Protein 2ZJ8 (pdb70)

Structure (mmCIF, N/CA/C/O backbone):
data_2ZJ8
#
_entry.id   2ZJ8
#
_cell.length_a   122.346
_cell.length_b   81.155
_cell.length_c   85.192
_cell.angle_alpha   90.00
_cell.angle_beta   111.92
_cell.angle_gamma   90.00
#
_symmetry.space_group_name_H-M   'C 1 2 1'
#
loop_
_entity.id
_entity.type
_entity.pdbx_description
1 polymer 'Putative ski2-type helicase'
2 water water
#
loop_
_atom_site.group_PDB
_atom_site.id
_atom_site.type_symbol
_atom_site.label_atom_id
_atom_site.label_alt_id
_atom_site.label_comp_id
_atom_site.label_asym_id
_atom_site.label_entity_id
_atom_site.label_seq_id
_atom_site.pdbx_PDB_ins_code
_atom_site.Cartn_x
_atom_site.Cartn_y
_atom_site.Cartn_z
_atom_site.occupancy
_atom_site.B_iso_or_equiv
_atom_site.auth_seq_id
_atom_site.auth_comp_id
_atom_site.auth_asym_id
_atom_site.auth_atom_id
_atom_site.pdbx_PDB_model_num
ATOM 1 N N . MET A 1 1 ? 0.518 19.494 45.759 1.00 40.26 1 MET A N 1
ATOM 2 C CA . MET A 1 1 ? 0.892 18.957 47.093 1.00 40.43 1 MET A CA 1
ATOM 3 C C . MET A 1 1 ? 2.375 18.620 47.129 1.00 40.34 1 MET A C 1
ATOM 4 O O . MET A 1 1 ? 2.981 18.317 46.103 1.00 38.98 1 MET A O 1
ATOM 9 N N . ARG A 1 2 ? 2.955 18.690 48.323 1.00 40.88 2 ARG A N 1
ATOM 10 C CA . ARG A 1 2 ? 4.369 18.410 48.504 1.00 39.84 2 ARG A CA 1
ATOM 11 C C . ARG A 1 2 ? 4.567 16.956 48.895 1.00 40.18 2 ARG A C 1
ATOM 12 O O . ARG A 1 2 ? 3.625 16.274 49.306 1.00 39.08 2 ARG A O 1
ATOM 14 N N . VAL A 1 3 ? 5.799 16.488 48.757 1.00 39.75 3 VAL A N 1
ATOM 15 C CA . VAL A 1 3 ? 6.143 15.112 49.078 1.00 40.32 3 VAL A CA 1
ATOM 16 C C . VAL A 1 3 ? 5.768 14.770 50.518 1.00 42.09 3 VAL A C 1
ATOM 17 O O . VAL A 1 3 ? 5.320 13.659 50.816 1.00 41.47 3 VAL A O 1
ATOM 21 N N . ASP A 1 4 ? 5.926 15.730 51.419 1.00 43.63 4 ASP A N 1
ATOM 22 C CA . ASP A 1 4 ? 5.623 15.450 52.814 1.00 45.29 4 ASP A CA 1
ATOM 23 C C . ASP A 1 4 ? 4.129 15.342 53.157 1.00 44.29 4 ASP A C 1
ATOM 24 O O . ASP A 1 4 ? 3.778 15.038 54.294 1.00 45.04 4 ASP A O 1
ATOM 29 N N . GLU A 1 5 ? 3.254 15.569 52.178 1.00 43.15 5 GLU A N 1
ATOM 30 C CA . GLU A 1 5 ? 1.809 15.438 52.398 1.00 41.32 5 GLU A CA 1
ATOM 31 C C . GLU A 1 5 ? 1.434 14.024 51.959 1.00 40.21 5 GLU A C 1
ATOM 32 O O . GLU A 1 5 ? 0.315 13.557 52.174 1.00 41.23 5 GLU A O 1
ATOM 38 N N . LEU A 1 6 ? 2.399 13.352 51.348 1.00 37.62 6 LEU A N 1
ATOM 39 C CA . LEU A 1 6 ? 2.229 12.005 50.823 1.00 36.15 6 LEU A CA 1
ATOM 40 C C . LEU A 1 6 ? 2.218 10.962 51.929 1.00 35.07 6 LEU A C 1
ATOM 41 O O . LEU A 1 6 ? 3.100 10.940 52.777 1.00 35.59 6 LEU A O 1
ATOM 46 N N . ARG A 1 7 ? 1.221 10.086 51.924 1.00 35.13 7 ARG A N 1
ATOM 47 C CA . ARG A 1 7 ? 1.142 9.059 52.948 1.00 34.94 7 ARG A CA 1
ATOM 48 C C . ARG A 1 7 ? 1.824 7.782 52.481 1.00 35.69 7 ARG A C 1
ATOM 49 O O . ARG A 1 7 ? 1.163 6.774 52.215 1.00 36.46 7 ARG A O 1
ATOM 51 N N . VAL A 1 8 ? 3.151 7.825 52.381 1.00 34.95 8 VAL A N 1
ATOM 52 C CA . VAL A 1 8 ? 3.928 6.667 51.941 1.00 35.52 8 VAL A CA 1
ATOM 53 C C . VAL A 1 8 ? 5.132 6.431 52.857 1.00 35.81 8 VAL A C 1
ATOM 54 O O . VAL A 1 8 ? 5.471 7.284 53.675 1.00 35.71 8 VAL A O 1
ATOM 58 N N . ASP A 1 9 ? 5.772 5.273 52.716 1.00 35.54 9 ASP A N 1
ATOM 59 C CA . ASP A 1 9 ? 6.949 4.947 53.526 1.00 35.25 9 ASP A CA 1
ATOM 60 C C . ASP A 1 9 ? 8.001 6.049 53.368 1.00 34.45 9 ASP A C 1
ATOM 61 O O . ASP A 1 9 ? 8.361 6.429 52.256 1.00 33.63 9 ASP A O 1
ATOM 66 N N . GLU A 1 10 ? 8.491 6.536 54.500 1.00 33.50 10 GLU A N 1
ATOM 67 C CA . GLU A 1 10 ? 9.478 7.606 54.566 1.00 31.55 10 GLU A CA 1
ATOM 68 C C . GLU A 1 10 ? 10.708 7.426 53.679 1.00 29.78 10 GLU A C 1
ATOM 69 O O . GLU A 1 10 ? 11.357 8.404 53.328 1.00 29.46 10 GLU A O 1
ATOM 75 N N . ARG A 1 11 ? 11.041 6.186 53.335 1.00 28.34 11 ARG A N 1
ATOM 76 C CA . ARG A 1 11 ? 12.203 5.933 52.497 1.00 27.62 11 ARG A CA 1
ATOM 77 C C . ARG A 1 11 ? 11.942 6.352 51.055 1.00 27.65 11 ARG A C 1
ATOM 78 O O . ARG A 1 11 ? 12.874 6.498 50.257 1.00 27.64 11 ARG A O 1
ATOM 86 N N . ILE A 1 12 ? 10.668 6.533 50.721 1.00 27.60 12 ILE A N 1
ATOM 87 C CA . ILE A 1 12 ? 10.285 6.975 49.383 1.00 26.92 12 ILE A CA 1
ATOM 88 C C . ILE A 1 12 ? 10.462 8.485 49.371 1.00 27.09 12 ILE A C 1
ATOM 89 O O . ILE A 1 12 ? 11.045 9.043 48.444 1.00 27.94 12 ILE A O 1
ATOM 94 N N . LYS A 1 13 ? 9.955 9.141 50.412 1.00 26.48 13 LYS A N 1
ATOM 95 C CA . LYS A 1 13 ? 10.071 10.590 50.534 1.00 26.26 13 LYS A CA 1
ATOM 96 C C . LYS A 1 13 ? 11.530 11.028 50.398 1.00 25.89 13 LYS A C 1
ATOM 97 O O . LYS A 1 13 ? 11.839 11.979 49.671 1.00 26.25 13 LYS A O 1
ATOM 103 N N . SER A 1 14 ? 12.426 10.327 51.086 1.00 26.42 14 SER A N 1
ATOM 104 C CA . SER A 1 14 ? 13.848 10.664 51.045 1.00 27.35 14 SER A CA 1
ATOM 105 C C . SER A 1 14 ? 14.399 10.571 49.629 1.00 27.63 14 SER A C 1
ATOM 106 O O . SER A 1 14 ? 15.157 11.438 49.195 1.00 28.43 14 SER A O 1
ATOM 109 N N . THR A 1 15 ? 14.007 9.522 48.913 1.00 27.52 15 THR A N 1
ATOM 110 C CA . THR A 1 15 ? 14.464 9.313 47.541 1.00 26.38 15 THR A CA 1
ATOM 111 C C . THR A 1 15 ? 13.973 10.438 46.629 1.00 27.04 15 THR A C 1
ATOM 112 O O . THR A 1 15 ? 14.727 10.965 45.811 1.00 27.16 15 THR A O 1
ATOM 116 N N . LEU A 1 16 ? 12.705 10.804 46.775 1.00 28.15 16 LEU A N 1
ATOM 117 C CA . LEU A 1 16 ? 12.138 11.873 45.965 1.00 30.28 16 LEU A CA 1
ATOM 118 C C . LEU A 1 16 ? 12.887 13.177 46.214 1.00 31.52 16 LEU A C 1
ATOM 119 O O . LEU A 1 16 ? 13.350 13.819 45.275 1.00 32.32 16 LEU A O 1
ATOM 124 N N . LYS A 1 17 ? 13.015 13.565 47.479 1.00 31.16 17 LYS A N 1
ATOM 125 C CA . LYS A 1 17 ? 13.723 14.794 47.808 1.00 31.39 17 LYS A CA 1
ATOM 126 C C . LYS A 1 17 ? 15.139 14.741 47.244 1.00 30.41 17 LYS A C 1
ATOM 127 O O . LYS A 1 17 ? 15.615 15.709 46.656 1.00 29.45 17 LYS A O 1
ATOM 133 N N . GLU A 1 18 ? 15.808 13.601 47.411 1.00 29.31 18 GLU A N 1
ATOM 134 C CA . GLU A 1 18 ? 17.168 13.458 46.909 1.00 29.66 18 GLU A CA 1
ATOM 135 C C . GLU A 1 18 ? 17.223 13.661 45.395 1.00 29.97 18 GLU A C 1
ATOM 136 O O . GLU A 1 18 ? 18.265 14.027 44.854 1.00 30.66 18 GLU A O 1
ATOM 138 N N . ARG A 1 19 ? 16.105 13.421 44.713 1.00 30.96 19 ARG A N 1
ATOM 139 C CA . ARG A 1 19 ? 16.023 13.611 43.258 1.00 30.86 19 ARG A CA 1
ATOM 140 C C . ARG A 1 19 ? 15.707 15.076 42.938 1.00 31.85 19 ARG A C 1
ATOM 141 O O . ARG A 1 19 ? 15.693 15.476 41.778 1.00 31.09 19 ARG A O 1
ATOM 149 N N . GLY A 1 20 ? 15.412 15.870 43.962 1.00 32.79 20 GLY A N 1
ATOM 150 C CA . GLY A 1 20 ? 15.080 17.260 43.711 1.00 31.33 20 GLY A CA 1
ATOM 151 C C . GLY A 1 20 ? 13.586 17.450 43.515 1.00 31.26 20 GLY A C 1
ATOM 152 O O . GLY A 1 20 ? 13.144 18.486 43.015 1.00 30.22 20 GLY A O 1
ATOM 153 N N . ILE A 1 21 ? 12.807 16.438 43.891 1.00 30.52 21 ILE A N 1
ATOM 154 C CA . ILE A 1 21 ? 11.357 16.508 43.780 1.00 30.89 21 ILE A CA 1
ATOM 155 C C . ILE A 1 21 ? 10.813 16.985 45.118 1.00 30.37 21 ILE A C 1
ATOM 156 O O . ILE A 1 21 ? 10.962 16.310 46.134 1.00 31.12 21 ILE A O 1
ATOM 161 N N . GLU A 1 22 ? 10.182 18.153 45.119 1.00 31.24 22 GLU A N 1
ATOM 162 C CA . GLU A 1 22 ? 9.633 18.706 46.346 1.00 31.10 22 GLU A CA 1
ATOM 163 C C . GLU A 1 22 ? 8.108 18.742 46.330 1.00 30.52 22 GLU A C 1
ATOM 164 O O . GLU A 1 22 ? 7.465 18.557 47.363 1.00 30.99 22 GLU A O 1
ATOM 170 N N . SER A 1 23 ? 7.530 18.953 45.150 1.00 30.76 23 SER A N 1
ATOM 171 C CA . SER A 1 23 ? 6.076 19.046 45.002 1.00 30.88 23 SER A CA 1
ATOM 172 C C . SER A 1 23 ? 5.524 18.249 43.809 1.00 29.39 23 SER A C 1
ATOM 173 O O . SER A 1 23 ? 6.286 17.779 42.970 1.00 29.17 23 SER A O 1
ATOM 176 N N . PHE A 1 24 ? 4.201 18.105 43.740 1.00 28.68 24 PHE A N 1
ATOM 177 C CA . PHE A 1 24 ? 3.553 17.365 42.650 1.00 27.91 24 PHE A CA 1
ATOM 178 C C . PHE A 1 24 ? 2.602 18.238 41.837 1.00 29.25 24 PHE A C 1
ATOM 179 O O . PHE A 1 24 ? 1.951 19.134 42.377 1.00 30.58 24 PHE A O 1
ATOM 187 N N . TYR A 1 25 ? 2.521 17.970 40.537 1.00 27.42 25 TYR A N 1
ATOM 188 C CA . TYR A 1 25 ? 1.623 18.714 39.668 1.00 26.91 25 TYR A CA 1
ATOM 189 C C . TYR A 1 25 ? 0.190 18.354 40.079 1.00 25.93 25 TYR A C 1
ATOM 190 O O . TYR A 1 25 ? -0.038 17.343 40.742 1.00 25.65 25 TYR A O 1
ATOM 199 N N . PRO A 1 26 ? -0.793 19.188 39.706 1.00 24.78 26 PRO A N 1
ATOM 200 C CA . PRO A 1 26 ? -2.184 18.885 40.067 1.00 24.79 26 PRO A CA 1
ATOM 201 C C . PRO A 1 26 ? -2.629 17.482 39.629 1.00 24.51 26 PRO A C 1
ATOM 202 O O . PRO A 1 26 ? -3.248 16.753 40.396 1.00 25.12 26 PRO A O 1
ATOM 206 N N . PRO A 1 27 ? -2.310 17.085 38.389 1.00 24.26 27 PRO A N 1
ATOM 207 C CA . PRO A 1 27 ? -2.703 15.755 37.905 1.00 24.04 27 PRO A CA 1
ATOM 208 C C . PRO A 1 27 ? -2.113 14.642 38.767 1.00 22.72 27 PRO A C 1
ATOM 209 O O . PRO A 1 27 ? -2.786 13.669 39.091 1.00 21.66 27 PRO A O 1
ATOM 213 N N . GLN A 1 28 ? -0.844 14.793 39.127 1.00 22.95 28 GLN A N 1
ATOM 214 C CA . GLN A 1 28 ? -0.156 13.804 39.946 1.00 23.49 28 GLN A CA 1
ATOM 215 C C . GLN A 1 28 ? -0.806 13.724 41.321 1.00 24.16 28 GLN A C 1
ATOM 216 O O . GLN A 1 28 ? -1.053 12.638 41.842 1.00 24.46 28 GLN A O 1
ATOM 222 N N . ALA A 1 29 ? -1.081 14.884 41.903 1.00 24.87 29 ALA A N 1
ATOM 223 C CA . ALA A 1 29 ? -1.726 14.950 43.205 1.00 24.95 29 ALA A CA 1
ATOM 224 C C . ALA A 1 29 ? -3.048 14.192 43.155 1.00 24.69 29 ALA A C 1
ATOM 225 O O . ALA A 1 29 ? -3.326 13.372 44.024 1.00 25.23 29 ALA A O 1
ATOM 227 N N . GLU A 1 30 ? -3.869 14.464 42.142 1.00 25.42 30 GLU A N 1
ATOM 228 C CA . GLU A 1 30 ? -5.149 13.776 42.032 1.00 25.46 30 GLU A CA 1
ATOM 229 C C . GLU A 1 30 ? -4.947 12.260 41.975 1.00 25.40 30 GLU A C 1
ATOM 230 O O . GLU A 1 30 ? -5.641 11.507 42.658 1.00 26.06 30 GLU A O 1
ATOM 236 N N . ALA A 1 31 ? -3.989 11.812 41.172 1.00 24.13 31 ALA A N 1
ATOM 237 C CA . ALA A 1 31 ? -3.712 10.383 41.060 1.00 23.60 31 ALA A CA 1
ATOM 238 C C . ALA A 1 31 ? -3.241 9.768 42.377 1.00 23.64 31 ALA A C 1
ATOM 239 O O . ALA A 1 31 ? -3.743 8.727 42.807 1.00 22.96 31 ALA A O 1
ATOM 241 N N . LEU A 1 32 ? -2.268 10.406 43.015 1.00 22.90 32 LEU A N 1
ATOM 242 C CA . LEU A 1 32 ? -1.732 9.881 44.261 1.00 23.77 32 LEU A CA 1
ATOM 243 C C . LEU A 1 32 ? -2.800 9.763 45.350 1.00 24.36 32 LEU A C 1
ATOM 244 O O . LEU A 1 32 ? -2.699 8.911 46.231 1.00 23.36 32 LEU A O 1
ATOM 249 N N . LYS A 1 33 ? -3.826 10.609 45.273 1.00 26.43 33 LYS A N 1
ATOM 250 C CA . LYS A 1 33 ? -4.920 10.595 46.244 1.00 28.33 33 LYS A CA 1
ATOM 251 C C . LYS A 1 33 ? -6.182 9.883 45.743 1.00 29.65 33 LYS A C 1
ATOM 252 O O . LYS A 1 33 ? -7.258 10.028 46.331 1.00 30.90 33 LYS A O 1
ATOM 258 N N . SER A 1 34 ? -6.047 9.102 44.676 1.00 28.63 34 SER A N 1
ATOM 259 C CA . SER A 1 34 ? -7.187 8.397 44.090 1.00 27.90 34 SER A CA 1
ATOM 260 C C . SER A 1 34 ? -7.479 7.040 44.723 1.00 27.36 34 SER A C 1
ATOM 261 O O . SER A 1 34 ? -8.566 6.486 44.554 1.00 27.36 34 SER A O 1
ATOM 264 N N . GLY A 1 35 ? -6.501 6.494 45.431 1.00 25.41 35 GLY A N 1
ATOM 265 C CA . GLY A 1 35 ? -6.691 5.200 46.046 1.00 25.95 35 GLY A CA 1
ATOM 266 C C . GLY A 1 35 ? -5.596 4.219 45.671 1.00 25.86 35 GLY A C 1
ATOM 267 O O . GLY A 1 35 ? -5.522 3.137 46.238 1.00 25.97 35 GLY A O 1
ATOM 268 N N . ILE A 1 36 ? -4.737 4.589 44.723 1.00 25.75 36 ILE A N 1
ATOM 269 C CA . ILE A 1 36 ? -3.661 3.693 44.309 1.00 25.88 36 ILE A CA 1
ATOM 270 C C . ILE A 1 36 ? -2.682 3.401 45.438 1.00 26.94 36 ILE A C 1
ATOM 271 O O . ILE A 1 36 ? -2.059 2.340 45.464 1.00 26.36 36 ILE A O 1
ATOM 276 N N . LEU A 1 37 ? -2.541 4.332 46.375 1.00 27.25 37 LEU A N 1
ATOM 277 C CA . LEU A 1 37 ? -1.624 4.103 47.481 1.00 29.51 37 LEU A CA 1
ATOM 278 C C . LEU A 1 37 ? -2.237 3.083 48.436 1.00 30.98 37 LEU A C 1
ATOM 279 O O . LEU A 1 37 ? -1.565 2.578 49.335 1.00 32.12 37 LEU A O 1
ATOM 284 N N . GLU A 1 38 ? -3.516 2.777 48.218 1.00 32.34 38 GLU A N 1
ATOM 285 C CA . GLU A 1 38 ? -4.248 1.816 49.043 1.00 32.07 38 GLU A CA 1
ATOM 286 C C . GLU A 1 38 ? -4.396 0.449 48.373 1.00 31.37 38 GLU A C 1
ATOM 287 O O . GLU A 1 38 ? -4.930 -0.485 48.975 1.00 31.27 38 GLU A O 1
ATOM 293 N N . GLY A 1 39 ? -3.916 0.332 47.140 1.00 29.32 39 GLY A N 1
ATOM 294 C CA . GLY A 1 39 ? -4.023 -0.930 46.424 1.00 27.55 39 GLY A CA 1
ATOM 295 C C . GLY A 1 39 ? -5.134 -0.969 45.384 1.00 25.98 39 GLY A C 1
ATOM 296 O O . GLY A 1 39 ? -5.414 -2.022 44.816 1.00 27.30 39 GLY A O 1
ATOM 297 N N . LYS A 1 40 ? -5.778 0.165 45.129 1.00 22.73 40 LYS A N 1
ATOM 298 C CA . LYS A 1 40 ? -6.852 0.199 44.144 1.00 23.93 40 LYS A CA 1
ATOM 299 C C . LYS A 1 40 ? -6.282 0.340 42.733 1.00 22.81 40 LYS A C 1
ATOM 300 O O . LYS A 1 40 ? -5.243 0.954 42.540 1.00 22.73 40 LYS A O 1
ATOM 306 N N . ASN A 1 41 ? -6.961 -0.231 41.746 1.00 23.13 41 ASN A N 1
ATOM 307 C CA . ASN A 1 41 ? -6.486 -0.121 40.378 1.00 21.36 41 ASN A CA 1
ATOM 308 C C . ASN A 1 41 ? -6.774 1.290 39.893 1.00 22.10 41 ASN A C 1
ATOM 309 O O . ASN A 1 41 ? -7.644 1.970 40.428 1.00 23.55 41 ASN A O 1
ATOM 314 N N . ALA A 1 42 ? -6.042 1.738 38.883 1.00 20.10 42 ALA A N 1
ATOM 315 C CA . ALA A 1 42 ? -6.259 3.073 38.374 1.00 19.70 42 ALA A CA 1
ATOM 316 C C . ALA A 1 42 ? -5.794 3.240 36.941 1.00 19.47 42 ALA A C 1
ATOM 317 O O . ALA A 1 42 ? -4.838 2.609 36.508 1.00 19.95 42 ALA A O 1
ATOM 319 N N . LEU A 1 43 ? -6.499 4.098 36.216 1.00 19.30 43 LEU A N 1
ATOM 320 C CA . LEU A 1 43 ? -6.166 4.421 34.842 1.00 20.40 43 LEU A CA 1
ATOM 321 C C . LEU A 1 43 ? -5.833 5.902 34.895 1.00 19.94 43 LEU A C 1
ATOM 322 O O . LEU A 1 43 ? -6.708 6.720 35.170 1.00 18.93 43 LEU A O 1
ATOM 327 N N . ILE A 1 44 ? -4.562 6.233 34.671 1.00 20.50 44 ILE A N 1
ATOM 328 C CA . ILE A 1 44 ? -4.110 7.619 34.693 1.00 21.81 44 ILE A CA 1
ATOM 329 C C . ILE A 1 44 ? -3.957 8.148 33.275 1.00 20.62 44 ILE A C 1
ATOM 330 O O . ILE A 1 44 ? -3.019 7.780 32.566 1.00 20.13 44 ILE A O 1
ATOM 335 N N . SER A 1 45 ? -4.875 9.022 32.883 1.00 21.51 45 SER A N 1
ATOM 336 C CA . SER A 1 45 ? -4.874 9.620 31.554 1.00 21.94 45 SER A CA 1
ATOM 337 C C . SER A 1 45 ? -4.596 11.129 31.647 1.00 21.80 45 SER A C 1
ATOM 338 O O . SER A 1 45 ? -5.516 11.939 31.768 1.00 21.87 45 SER A O 1
ATOM 341 N N . ILE A 1 46 ? -3.317 11.486 31.599 1.00 20.69 46 ILE A N 1
ATOM 342 C CA . ILE A 1 46 ? -2.875 12.873 31.682 1.00 21.66 46 ILE A CA 1
ATOM 343 C C . ILE A 1 46 ? -1.715 13.088 30.709 1.00 22.63 46 ILE A C 1
ATOM 344 O O . ILE A 1 46 ? -1.135 12.128 30.203 1.00 23.85 46 ILE A O 1
ATOM 349 N N . PRO A 1 47 ? -1.355 14.354 30.443 1.00 23.26 47 PRO A N 1
ATOM 350 C CA . PRO A 1 47 ? -0.253 14.667 29.524 1.00 22.99 47 PRO A CA 1
ATOM 351 C C . PRO A 1 47 ? 1.064 14.023 29.951 1.00 23.44 47 PRO A C 1
ATOM 352 O O . PRO A 1 47 ? 1.341 13.878 31.141 1.00 22.85 47 PRO A O 1
ATOM 356 N N . THR A 1 48 ? 1.879 13.648 28.974 1.00 23.18 48 THR A N 1
ATOM 357 C CA . THR A 1 48 ? 3.169 13.042 29.269 1.00 25.37 48 THR A CA 1
ATOM 358 C C . THR A 1 48 ? 4.086 14.036 29.988 1.00 25.63 48 THR A C 1
ATOM 359 O O . THR A 1 48 ? 4.953 13.647 30.760 1.00 26.28 48 THR A O 1
ATOM 363 N N . ALA A 1 49 ? 3.883 15.320 29.740 1.00 25.35 49 ALA A N 1
ATOM 364 C CA . ALA A 1 49 ? 4.703 16.348 30.361 1.00 25.32 49 ALA A CA 1
ATOM 365 C C . ALA A 1 49 ? 4.419 16.451 31.855 1.00 25.68 49 ALA A C 1
ATOM 366 O O . ALA A 1 49 ? 5.196 17.059 32.601 1.00 25.56 49 ALA A O 1
ATOM 368 N N . SER A 1 50 ? 3.313 15.843 32.284 1.00 24.51 50 SER A N 1
ATOM 369 C CA . SER A 1 50 ? 2.888 15.893 33.676 1.00 24.12 50 SER A CA 1
ATOM 370 C C . SER A 1 50 ? 3.349 14.758 34.590 1.00 23.93 50 SER A C 1
ATOM 371 O O . SER A 1 50 ? 2.752 14.536 35.642 1.00 22.61 50 SER A O 1
ATOM 374 N N . GLY A 1 51 ? 4.397 14.048 34.177 1.00 23.30 51 GLY A N 1
ATOM 375 C CA . GLY A 1 51 ? 4.975 12.974 34.974 1.00 21.83 51 GLY A CA 1
ATOM 376 C C . GLY A 1 51 ? 4.154 11.775 35.416 1.00 21.75 51 GLY A C 1
ATOM 377 O O . GLY A 1 51 ? 3.861 11.623 36.601 1.00 21.18 51 GLY A O 1
ATOM 378 N N . LYS A 1 52 ? 3.796 10.913 34.469 1.00 20.88 52 LYS A N 1
ATOM 379 C CA . LYS A 1 52 ? 3.040 9.708 34.779 1.00 20.29 52 LYS A CA 1
ATOM 380 C C . LYS A 1 52 ? 3.916 8.649 35.437 1.00 18.50 52 LYS A C 1
ATOM 381 O O . LYS A 1 52 ? 3.493 7.999 36.375 1.00 18.62 52 LYS A O 1
ATOM 387 N N . THR A 1 53 ? 5.135 8.479 34.938 1.00 19.71 53 THR A N 1
ATOM 388 C CA . THR A 1 53 ? 6.066 7.487 35.486 1.00 21.81 53 THR A CA 1
ATOM 389 C C . THR A 1 53 ? 6.305 7.642 36.996 1.00 21.77 53 THR A C 1
ATOM 390 O O . THR A 1 53 ? 6.265 6.661 37.742 1.00 21.64 53 THR A O 1
ATOM 394 N N . LEU A 1 54 ? 6.550 8.870 37.442 1.00 21.05 54 LEU A N 1
ATOM 395 C CA . LEU A 1 54 ? 6.783 9.130 38.863 1.00 21.78 54 LEU A CA 1
ATOM 396 C C . LEU A 1 54 ? 5.616 8.615 39.723 1.00 21.44 54 LEU A C 1
ATOM 397 O O . LEU A 1 54 ? 5.826 7.961 40.747 1.00 21.26 54 LEU A O 1
ATOM 402 N N . ILE A 1 55 ? 4.394 8.914 39.289 1.00 20.83 55 ILE A N 1
ATOM 403 C CA . ILE A 1 55 ? 3.186 8.492 39.992 1.00 21.33 55 ILE A CA 1
ATOM 404 C C . ILE A 1 55 ? 3.154 6.975 40.136 1.00 20.87 55 ILE A C 1
ATOM 405 O O . ILE A 1 55 ? 2.762 6.450 41.175 1.00 19.66 55 ILE A O 1
ATOM 410 N N . ALA A 1 56 ? 3.565 6.281 39.078 1.00 20.10 56 ALA A N 1
ATOM 411 C CA . ALA A 1 56 ? 3.590 4.825 39.073 1.00 19.84 56 ALA A CA 1
ATOM 412 C C . ALA A 1 56 ? 4.725 4.331 39.958 1.00 19.72 56 ALA A C 1
ATOM 413 O O . ALA A 1 56 ? 4.556 3.371 40.703 1.00 21.41 56 ALA A O 1
ATOM 415 N N . GLU A 1 57 ? 5.884 4.979 39.862 1.00 20.00 57 GLU A N 1
ATOM 416 C CA . GLU A 1 57 ? 7.042 4.613 40.681 1.00 20.91 57 GLU A CA 1
ATOM 417 C C . GLU A 1 57 ? 6.679 4.660 42.164 1.00 21.19 57 GLU A C 1
ATOM 418 O O . GLU A 1 57 ? 6.979 3.732 42.925 1.00 20.69 57 GLU A O 1
ATOM 424 N N . ILE A 1 58 ? 6.047 5.754 42.574 1.00 20.38 58 ILE A N 1
ATOM 425 C CA . ILE A 1 58 ? 5.659 5.907 43.968 1.00 19.99 58 ILE A CA 1
ATOM 426 C C . ILE A 1 58 ? 4.707 4.788 44.380 1.00 22.19 58 ILE A C 1
ATOM 427 O O . ILE A 1 58 ? 4.891 4.163 45.421 1.00 21.92 58 ILE A O 1
ATOM 432 N N . ALA A 1 59 ? 3.697 4.536 43.552 1.00 20.78 59 ALA A N 1
ATOM 433 C CA . ALA A 1 59 ? 2.714 3.499 43.824 1.00 20.10 59 ALA A CA 1
ATOM 434 C C . ALA A 1 59 ? 3.343 2.106 43.917 1.00 19.61 59 ALA A C 1
ATOM 435 O O . ALA A 1 59 ? 3.018 1.344 44.823 1.00 20.53 59 ALA A O 1
ATOM 437 N N . MET A 1 60 ? 4.237 1.779 42.986 1.00 19.74 60 MET A N 1
ATOM 438 C CA . MET A 1 60 ? 4.917 0.476 42.975 1.00 20.98 60 MET A CA 1
ATOM 439 C C . MET A 1 60 ? 5.755 0.251 44.227 1.00 20.57 60 MET A C 1
ATOM 440 O O . MET A 1 60 ? 5.585 -0.741 44.929 1.00 20.79 60 MET A O 1
ATOM 445 N N . VAL A 1 61 ? 6.695 1.165 44.460 1.00 20.58 61 VAL A N 1
ATOM 446 C CA . VAL A 1 61 ? 7.590 1.073 45.598 1.00 21.63 61 VAL A CA 1
ATOM 447 C C . VAL A 1 61 ? 6.824 1.010 46.909 1.00 23.33 61 VAL A C 1
ATOM 448 O O . VAL A 1 61 ? 7.141 0.204 47.779 1.00 24.22 61 VAL A O 1
ATOM 452 N N . HIS A 1 62 ? 5.810 1.855 47.041 1.00 23.67 62 HIS A N 1
ATOM 453 C CA . HIS A 1 62 ? 4.999 1.883 48.250 1.00 25.28 62 HIS A CA 1
ATOM 454 C C . HIS A 1 62 ? 4.268 0.545 48.440 1.00 26.46 62 HIS A C 1
ATOM 455 O O . HIS A 1 62 ? 4.130 0.032 49.559 1.00 25.32 62 HIS A O 1
ATOM 462 N N . ARG A 1 63 ? 3.810 -0.018 47.331 1.00 25.98 63 ARG A N 1
ATOM 463 C CA . ARG A 1 63 ? 3.098 -1.288 47.334 1.00 26.85 63 ARG A CA 1
ATOM 464 C C . ARG A 1 63 ? 3.965 -2.428 47.876 1.00 26.70 63 ARG A C 1
ATOM 465 O O . ARG A 1 63 ? 3.513 -3.217 48.717 1.00 25.37 63 ARG A O 1
ATOM 473 N N . ILE A 1 64 ? 5.207 -2.518 47.407 1.00 25.05 64 ILE A N 1
ATOM 474 C CA . ILE A 1 64 ? 6.073 -3.599 47.852 1.00 26.16 64 ILE A CA 1
ATOM 475 C C . ILE A 1 64 ? 6.827 -3.328 49.148 1.00 28.69 64 ILE A C 1
ATOM 476 O O . ILE A 1 64 ? 7.307 -4.262 49.782 1.00 28.45 64 ILE A O 1
ATOM 481 N N . LEU A 1 65 ? 6.943 -2.066 49.550 1.00 29.17 65 LEU A N 1
ATOM 482 C CA . LEU A 1 65 ? 7.620 -1.792 50.809 1.00 32.42 65 LEU A CA 1
ATOM 483 C C . LEU A 1 65 ? 6.653 -2.143 51.942 1.00 33.08 65 LEU A C 1
ATOM 484 O O . LEU A 1 65 ? 7.095 -2.500 53.033 1.00 33.12 65 LEU A O 1
ATOM 489 N N . THR A 1 66 ? 5.344 -2.065 51.678 1.00 34.29 66 THR A N 1
ATOM 490 C CA . THR A 1 66 ? 4.337 -2.396 52.693 1.00 37.15 66 THR A CA 1
ATOM 491 C C . THR A 1 66 ? 3.823 -3.839 52.635 1.00 37.98 66 THR A C 1
ATOM 492 O O . THR A 1 66 ? 3.486 -4.439 53.666 1.00 37.59 66 THR A O 1
ATOM 496 N N . GLN A 1 67 ? 3.747 -4.404 51.438 1.00 37.51 67 GLN A N 1
ATOM 497 C CA . GLN A 1 67 ? 3.257 -5.765 51.330 1.00 37.06 67 GLN A CA 1
ATOM 498 C C . GLN A 1 67 ? 4.324 -6.733 50.859 1.00 35.38 67 GLN A C 1
ATOM 499 O O . GLN A 1 67 ? 4.061 -7.925 50.704 1.00 36.87 67 GLN A O 1
ATOM 505 N N . GLY A 1 68 ? 5.541 -6.233 50.673 1.00 33.11 68 GLY A N 1
ATOM 506 C CA . GLY A 1 68 ? 6.614 -7.091 50.207 1.00 30.31 68 GLY A CA 1
ATOM 507 C C . GLY A 1 68 ? 6.257 -7.573 48.818 1.00 29.60 68 GLY A C 1
ATOM 508 O O . GLY A 1 68 ? 5.239 -7.155 48.259 1.00 31.27 68 GLY A O 1
ATOM 509 N N . GLY A 1 69 ? 7.084 -8.435 48.242 1.00 27.46 69 GLY A N 1
ATOM 510 C CA . GLY A 1 69 ? 6.779 -8.931 46.917 1.00 25.54 69 GLY A CA 1
ATOM 511 C C . GLY A 1 69 ? 7.420 -8.133 45.800 1.00 24.30 69 GLY A C 1
ATOM 512 O O . GLY A 1 69 ? 8.342 -7.362 46.025 1.00 23.08 69 GLY A O 1
ATOM 513 N N . LYS A 1 70 ? 6.909 -8.302 44.589 1.00 22.61 70 LYS A N 1
ATOM 514 C CA . LYS A 1 70 ? 7.475 -7.634 43.426 1.00 23.09 70 LYS A CA 1
ATOM 515 C C . LYS A 1 70 ? 6.549 -6.653 42.717 1.00 22.33 70 LYS A C 1
ATOM 516 O O . LYS A 1 70 ? 5.331 -6.643 42.917 1.00 20.39 70 LYS A O 1
ATOM 522 N N . ALA A 1 71 ? 7.156 -5.816 41.888 1.00 21.90 71 ALA A N 1
ATOM 523 C CA . ALA A 1 71 ? 6.415 -4.862 41.090 1.00 21.19 71 ALA A CA 1
ATOM 524 C C . ALA A 1 71 ? 6.916 -5.065 39.668 1.00 21.30 71 ALA A C 1
ATOM 525 O O . ALA A 1 71 ? 8.128 -5.163 39.433 1.00 21.55 71 ALA A O 1
ATOM 527 N N . VAL A 1 72 ? 5.987 -5.171 38.725 1.00 19.96 72 VAL A N 1
ATOM 528 C CA . VAL A 1 72 ? 6.364 -5.349 37.331 1.00 18.50 72 VAL A CA 1
ATOM 529 C C . VAL A 1 72 ? 5.995 -4.098 36.557 1.00 18.22 72 VAL A C 1
ATOM 530 O O . VAL A 1 72 ? 4.861 -3.648 36.612 1.00 18.65 72 VAL A O 1
ATOM 534 N N . TYR A 1 73 ? 6.967 -3.531 35.856 1.00 18.27 73 TYR A N 1
ATOM 535 C CA . TYR A 1 73 ? 6.730 -2.335 35.064 1.00 18.49 73 TYR A CA 1
ATOM 536 C C . TYR A 1 73 ? 6.752 -2.759 33.602 1.00 18.00 73 TYR A C 1
ATOM 537 O O . TYR A 1 73 ? 7.793 -3.190 33.092 1.00 16.25 73 TYR A O 1
ATOM 546 N N . ILE A 1 74 ? 5.607 -2.644 32.933 1.00 17.90 74 ILE A N 1
ATOM 547 C CA . ILE A 1 74 ? 5.513 -3.041 31.532 1.00 17.64 74 ILE A CA 1
ATOM 548 C C . ILE A 1 74 ? 5.812 -1.900 30.572 1.00 19.42 74 ILE A C 1
ATOM 549 O O . ILE A 1 74 ? 5.010 -0.975 30.433 1.00 19.07 74 ILE A O 1
ATOM 554 N N . VAL A 1 75 ? 6.965 -1.971 29.914 1.00 19.77 75 VAL A N 1
ATOM 555 C CA . VAL A 1 75 ? 7.353 -0.958 28.937 1.00 20.69 75 VAL A CA 1
ATOM 556 C C . VAL A 1 75 ? 6.851 -1.399 27.559 1.00 21.83 75 VAL A C 1
ATOM 557 O O . VAL A 1 75 ? 6.769 -2.594 27.284 1.00 21.46 75 VAL A O 1
ATOM 561 N N . PRO A 1 76 ? 6.508 -0.442 26.676 1.00 20.98 76 PRO A N 1
ATOM 562 C CA . PRO A 1 76 ? 6.012 -0.754 25.330 1.00 23.25 76 PRO A CA 1
ATOM 563 C C . PRO A 1 76 ? 7.024 -1.439 24.417 1.00 23.05 76 PRO A C 1
ATOM 564 O O . PRO A 1 76 ? 6.693 -2.403 23.743 1.00 25.50 76 PRO A O 1
ATOM 568 N N . LEU A 1 77 ? 8.254 -0.941 24.394 1.00 24.31 77 LEU A N 1
ATOM 569 C CA . LEU A 1 77 ? 9.292 -1.501 23.523 1.00 25.90 77 LEU A CA 1
ATOM 570 C C . LEU A 1 77 ? 10.484 -1.930 24.349 1.00 26.12 77 LEU A C 1
ATOM 571 O O . LEU A 1 77 ? 10.843 -1.251 25.304 1.00 25.38 77 LEU A O 1
ATOM 576 N N . LYS A 1 78 ? 11.122 -3.037 23.987 1.00 26.32 78 LYS A N 1
ATOM 577 C CA . LYS A 1 78 ? 12.259 -3.464 24.790 1.00 28.68 78 LYS A CA 1
ATOM 578 C C . LYS A 1 78 ? 13.398 -2.453 24.771 1.00 26.56 78 LYS A C 1
ATOM 579 O O . LYS A 1 78 ? 14.159 -2.366 25.723 1.00 26.93 78 LYS A O 1
ATOM 585 N N . ALA A 1 79 ? 13.510 -1.678 23.700 1.00 28.11 79 ALA A N 1
ATOM 586 C CA . ALA A 1 79 ? 14.576 -0.676 23.600 1.00 27.11 79 ALA A CA 1
ATOM 587 C C . ALA A 1 79 ? 14.356 0.472 24.584 1.00 27.50 79 ALA A C 1
ATOM 588 O O . ALA A 1 79 ? 15.215 1.350 24.725 1.00 26.55 79 ALA A O 1
ATOM 590 N N . LEU A 1 80 ? 13.202 0.465 25.254 1.00 26.16 80 LEU A N 1
ATOM 591 C CA . LEU A 1 80 ? 12.869 1.485 26.246 1.00 26.96 80 LEU A CA 1
ATOM 592 C C . LEU A 1 80 ? 13.094 0.982 27.683 1.00 27.32 80 LEU A C 1
ATOM 593 O O . LEU A 1 80 ? 13.016 1.753 28.635 1.00 26.25 80 LEU A O 1
ATOM 598 N N . ALA A 1 81 ? 13.380 -0.310 27.830 1.00 26.46 81 ALA A N 1
ATOM 599 C CA . ALA A 1 81 ? 13.612 -0.896 29.142 1.00 27.09 81 ALA A CA 1
ATOM 600 C C . ALA A 1 81 ? 14.812 -0.245 29.844 1.00 28.39 81 ALA A C 1
ATOM 601 O O . ALA A 1 81 ? 14.741 0.098 31.028 1.00 27.20 81 ALA A O 1
ATOM 603 N N . GLU A 1 82 ? 15.908 -0.093 29.099 1.00 29.69 82 GLU A N 1
ATOM 604 C CA . GLU A 1 82 ? 17.150 0.503 29.590 1.00 30.33 82 GLU A CA 1
ATOM 605 C C . GLU A 1 82 ? 16.944 1.817 30.342 1.00 29.39 82 GLU A C 1
ATOM 606 O O . GLU A 1 82 ? 17.402 1.965 31.480 1.00 30.36 82 GLU A O 1
ATOM 612 N N . GLU A 1 83 ? 16.268 2.764 29.698 1.00 27.21 83 GLU A N 1
ATOM 613 C CA . GLU A 1 83 ? 15.982 4.074 30.281 1.00 28.69 83 GLU A CA 1
ATOM 614 C C . GLU A 1 83 ? 15.283 3.942 31.635 1.00 27.71 83 GLU A C 1
ATOM 615 O O . GLU A 1 83 ? 15.678 4.586 32.616 1.00 26.36 83 GLU A O 1
ATOM 621 N N . LYS A 1 84 ? 14.244 3.110 31.682 1.00 24.76 84 LYS A N 1
ATOM 622 C CA . LYS A 1 84 ? 13.510 2.885 32.912 1.00 22.63 84 LYS A CA 1
ATOM 623 C C . LYS A 1 84 ? 14.437 2.253 33.951 1.00 23.51 84 LYS A C 1
ATOM 624 O O . LYS A 1 84 ? 14.392 2.600 35.130 1.00 21.63 84 LYS A O 1
ATOM 630 N N . PHE A 1 85 ? 15.281 1.332 33.500 1.00 23.11 85 PHE A N 1
ATOM 631 C CA . PHE A 1 85 ? 16.217 0.648 34.385 1.00 24.58 85 PHE A CA 1
ATOM 632 C C . PHE A 1 85 ? 17.165 1.638 35.045 1.00 25.65 85 PHE A C 1
ATOM 633 O O . PHE A 1 85 ? 17.527 1.481 36.211 1.00 23.91 85 PHE A O 1
ATOM 641 N N . GLN A 1 86 ? 17.565 2.650 34.280 1.00 26.33 86 GLN A N 1
ATOM 642 C CA . GLN A 1 86 ? 18.471 3.674 34.763 1.00 27.31 86 GLN A CA 1
ATOM 643 C C . GLN A 1 86 ? 17.790 4.614 35.742 1.00 28.22 86 GLN A C 1
ATOM 644 O O . GLN A 1 86 ? 18.363 4.962 36.778 1.00 27.27 86 GLN A O 1
ATOM 650 N N . GLU A 1 87 ? 16.571 5.045 35.441 1.00 27.83 87 GLU A N 1
ATOM 651 C CA . GLU A 1 87 ? 15.934 5.937 36.384 1.00 27.91 87 GLU A CA 1
ATOM 652 C C . GLU A 1 87 ? 15.380 5.245 37.630 1.00 26.42 87 GLU A C 1
ATOM 653 O O . GLU A 1 87 ? 15.068 5.908 38.616 1.00 25.23 87 GLU A O 1
ATOM 659 N N . PHE A 1 88 ? 15.276 3.917 37.600 1.00 23.49 88 PHE A N 1
ATOM 660 C CA . PHE A 1 88 ? 14.792 3.173 38.761 1.00 24.77 88 PHE A CA 1
ATOM 661 C C . PHE A 1 88 ? 15.978 2.797 39.675 1.00 25.44 88 PHE A C 1
ATOM 662 O O . PHE A 1 88 ? 15.798 2.270 40.774 1.00 24.84 88 PHE A O 1
ATOM 670 N N . GLN A 1 89 ? 17.187 3.093 39.208 1.00 26.00 89 GLN A N 1
ATOM 671 C CA . GLN A 1 89 ? 18.408 2.771 39.939 1.00 28.38 89 GLN A CA 1
ATOM 672 C C . GLN A 1 89 ? 18.522 3.239 41.388 1.00 29.12 89 GLN A C 1
ATOM 673 O O . GLN A 1 89 ? 19.054 2.508 42.230 1.00 29.05 89 GLN A O 1
ATOM 679 N N . ASP A 1 90 ? 18.041 4.439 41.699 1.00 29.42 90 ASP A N 1
ATOM 680 C CA . ASP A 1 90 ? 18.174 4.910 43.070 1.00 30.68 90 ASP A CA 1
ATOM 681 C C . ASP A 1 90 ? 17.308 4.150 44.067 1.00 29.59 90 ASP A C 1
ATOM 682 O O . ASP A 1 90 ? 17.424 4.355 45.284 1.00 28.24 90 ASP A O 1
ATOM 687 N N . TRP A 1 91 ? 16.439 3.272 43.570 1.00 27.62 91 TRP A N 1
ATOM 688 C CA . TRP A 1 91 ? 15.614 2.484 44.479 1.00 26.74 91 TRP A CA 1
ATOM 689 C C . TRP A 1 91 ? 16.497 1.403 45.102 1.00 27.43 91 TRP A C 1
ATOM 690 O O . TRP A 1 91 ? 16.135 0.804 46.114 1.00 28.77 91 TRP A O 1
ATOM 701 N N . GLU A 1 92 ? 17.664 1.173 44.499 1.00 28.15 92 GLU A N 1
ATOM 702 C CA . GLU A 1 92 ? 18.621 0.195 45.016 1.00 29.43 92 GLU A CA 1
ATOM 703 C C . GLU A 1 92 ? 19.126 0.710 46.361 1.00 29.52 92 GLU A C 1
ATOM 704 O O . GLU A 1 92 ? 19.435 -0.073 47.265 1.00 30.32 92 GLU A O 1
ATOM 710 N N . LYS A 1 93 ? 19.201 2.032 46.483 1.00 28.62 93 LYS A N 1
ATOM 711 C CA . LYS A 1 93 ? 19.688 2.667 47.701 1.00 29.71 93 LYS A CA 1
ATOM 712 C C . LYS A 1 93 ? 18.832 2.388 48.916 1.00 29.30 93 LYS A C 1
ATOM 713 O O . LYS A 1 93 ? 19.314 2.491 50.045 1.00 29.81 93 LYS A O 1
ATOM 719 N N . ILE A 1 94 ? 17.564 2.053 48.708 1.00 28.33 94 ILE A N 1
ATOM 720 C CA . ILE A 1 94 ? 16.717 1.740 49.849 1.00 27.51 94 ILE A CA 1
ATOM 721 C C . ILE A 1 94 ? 16.452 0.238 49.905 1.00 27.76 94 ILE A C 1
ATOM 722 O O . ILE A 1 94 ? 15.489 -0.215 50.519 1.00 27.77 94 ILE A O 1
ATOM 727 N N . GLY A 1 95 ? 17.325 -0.526 49.251 1.00 28.13 95 GLY A N 1
ATOM 728 C CA . GLY A 1 95 ? 17.219 -1.975 49.281 1.00 29.38 95 GLY A CA 1
ATOM 729 C C . GLY A 1 95 ? 16.316 -2.684 48.290 1.00 29.32 95 GLY A C 1
ATOM 730 O O . GLY A 1 95 ? 15.960 -3.838 48.507 1.00 31.18 95 GLY A O 1
ATOM 731 N N . LEU A 1 96 ? 15.933 -2.016 47.211 1.00 28.21 96 LEU A N 1
ATOM 732 C CA . LEU A 1 96 ? 15.081 -2.648 46.219 1.00 27.06 96 LEU A CA 1
ATOM 733 C C . LEU A 1 96 ? 15.909 -2.894 44.965 1.00 26.55 96 LEU A C 1
ATOM 734 O O . LEU A 1 96 ? 16.358 -1.952 44.318 1.00 28.65 96 LEU A O 1
ATOM 739 N N . ARG A 1 97 ? 16.119 -4.167 44.641 1.00 24.50 97 ARG A N 1
ATOM 740 C CA . ARG A 1 97 ? 16.907 -4.551 43.480 1.00 23.80 97 ARG A CA 1
ATOM 741 C C . ARG A 1 97 ? 16.078 -4.434 42.205 1.00 24.48 97 ARG A C 1
ATOM 742 O O . ARG A 1 97 ? 14.935 -4.901 42.147 1.00 23.20 97 ARG A O 1
ATOM 750 N N . VAL A 1 98 ? 16.664 -3.795 41.192 1.00 23.11 98 VAL A N 1
ATOM 751 C CA . VAL A 1 98 ? 15.990 -3.577 39.917 1.00 22.29 98 VAL A CA 1
ATOM 752 C C . VAL A 1 98 ? 16.581 -4.441 38.804 1.00 22.13 98 VAL A C 1
ATOM 753 O O . VAL A 1 98 ? 17.794 -4.556 38.678 1.00 20.95 98 VAL A O 1
ATOM 757 N N . ALA A 1 99 ? 15.715 -5.036 37.990 1.00 21.28 99 ALA A N 1
ATOM 758 C CA . ALA A 1 99 ? 16.174 -5.897 36.907 1.00 21.00 99 ALA A CA 1
ATOM 759 C C . ALA A 1 99 ? 15.398 -5.684 35.602 1.00 20.75 99 ALA A C 1
ATOM 760 O O . ALA A 1 99 ? 14.239 -5.283 35.632 1.00 19.91 99 ALA A O 1
ATOM 762 N N . MET A 1 100 ? 16.065 -5.945 34.475 1.00 21.90 100 MET A N 1
ATOM 763 C CA . MET A 1 100 ? 15.491 -5.829 33.129 1.00 23.65 100 MET A CA 1
ATOM 764 C C . MET A 1 100 ? 15.318 -7.215 32.522 1.00 24.63 100 MET A C 1
ATOM 765 O O . MET A 1 100 ? 16.290 -7.964 32.406 1.00 25.58 100 MET A O 1
ATOM 770 N N . ALA A 1 101 ? 14.098 -7.540 32.106 1.00 24.88 101 ALA A N 1
ATOM 771 C CA . ALA A 1 101 ? 13.817 -8.828 31.476 1.00 25.95 101 ALA A CA 1
ATOM 772 C C . ALA A 1 101 ? 13.041 -8.559 30.182 1.00 25.43 101 ALA A C 1
ATOM 773 O O . ALA A 1 101 ? 11.844 -8.303 30.225 1.00 25.18 101 ALA A O 1
ATOM 775 N N . THR A 1 102 ? 13.706 -8.618 29.032 1.00 27.08 102 THR A N 1
ATOM 776 C CA . THR A 1 102 ? 13.002 -8.335 27.781 1.00 28.84 102 THR A CA 1
ATOM 777 C C . THR A 1 102 ? 13.185 -9.356 26.660 1.00 29.14 102 THR A C 1
ATOM 778 O O . THR A 1 102 ? 12.561 -9.236 25.606 1.00 30.31 102 THR A O 1
ATOM 782 N N . GLY A 1 103 ? 14.038 -10.351 26.877 1.00 30.26 103 GLY A N 1
ATOM 783 C CA . GLY A 1 103 ? 14.262 -11.354 25.848 1.00 30.05 103 GLY A CA 1
ATOM 784 C C . GLY A 1 103 ? 14.264 -12.783 26.364 1.00 28.43 103 GLY A C 1
ATOM 785 O O . GLY A 1 103 ? 13.722 -13.067 27.422 1.00 28.07 103 GLY A O 1
ATOM 786 N N . ASP A 1 104 ? 14.883 -13.682 25.606 1.00 29.56 104 ASP A N 1
ATOM 787 C CA . ASP A 1 104 ? 14.957 -15.092 25.974 1.00 28.46 104 ASP A CA 1
ATOM 788 C C . ASP A 1 104 ? 13.608 -15.612 26.434 1.00 26.17 104 ASP A C 1
ATOM 789 O O . ASP A 1 104 ? 13.428 -15.966 27.601 1.00 24.39 104 ASP A O 1
ATOM 794 N N . TYR A 1 105 ? 12.672 -15.659 25.488 1.00 22.45 105 TYR A N 1
ATOM 795 C CA . TYR A 1 105 ? 11.306 -16.114 25.714 1.00 22.33 105 TYR A CA 1
ATOM 796 C C . TYR A 1 105 ? 11.149 -17.548 26.239 1.00 22.56 105 TYR A C 1
ATOM 797 O O . TYR A 1 105 ? 10.176 -17.852 26.935 1.00 25.00 105 TYR A O 1
ATOM 806 N N . ASP A 1 106 ? 12.089 -18.427 25.913 1.00 19.40 106 ASP A N 1
ATOM 807 C CA . ASP A 1 106 ? 11.987 -19.816 26.348 1.00 21.31 106 ASP A CA 1
ATOM 808 C C . ASP A 1 106 ? 12.704 -20.094 27.667 1.00 22.03 106 ASP A C 1
ATOM 809 O O . ASP A 1 106 ? 13.445 -21.060 27.799 1.00 24.49 106 ASP A O 1
ATOM 814 N N . SER A 1 107 ? 12.464 -19.243 28.648 1.00 24.00 107 SER A N 1
ATOM 815 C CA . SER A 1 107 ? 13.095 -19.398 29.948 1.00 23.51 107 SER A CA 1
ATOM 816 C C . SER A 1 107 ? 12.149 -18.926 31.033 1.00 23.11 107 SER A C 1
ATOM 817 O O . SER A 1 107 ? 11.370 -18.002 30.817 1.00 22.41 107 SER A O 1
ATOM 820 N N . LYS A 1 108 ? 12.208 -19.571 32.192 1.00 21.55 108 LYS A N 1
ATOM 821 C CA . LYS A 1 108 ? 11.370 -19.179 33.315 1.00 20.85 108 LYS A CA 1
ATOM 822 C C . LYS A 1 108 ? 12.014 -17.963 33.968 1.00 20.39 108 LYS A C 1
ATOM 823 O O . LYS A 1 108 ? 11.365 -17.227 34.709 1.00 19.75 108 LYS A O 1
ATOM 829 N N . ASP A 1 109 ? 13.298 -17.766 33.672 1.00 20.91 109 ASP A N 1
ATOM 830 C CA . ASP A 1 109 ? 14.089 -16.681 34.250 1.00 22.63 109 ASP A CA 1
ATOM 831 C C . ASP A 1 109 ? 13.889 -16.642 35.764 1.00 23.35 109 ASP A C 1
ATOM 832 O O . ASP A 1 109 ? 13.496 -15.621 36.326 1.00 21.39 109 ASP A O 1
ATOM 837 N N . GLU A 1 110 ? 14.153 -17.777 36.410 1.00 23.93 110 GLU A N 1
ATOM 838 C CA . GLU A 1 110 ? 14.014 -17.889 37.849 1.00 24.93 110 GLU A CA 1
ATOM 839 C C . GLU A 1 110 ? 14.973 -16.921 38.513 1.00 24.88 110 GLU A C 1
ATOM 840 O O . GLU A 1 110 ? 14.764 -16.533 39.659 1.00 26.19 110 GLU A O 1
ATOM 846 N N . TRP A 1 111 ? 16.018 -16.520 37.791 1.00 25.49 111 TRP A N 1
ATOM 847 C CA . TRP A 1 111 ? 16.989 -15.586 38.356 1.00 26.05 111 TRP A CA 1
ATOM 848 C C . TRP A 1 111 ? 16.362 -14.248 38.755 1.00 25.83 111 TRP A C 1
ATOM 849 O O . TRP A 1 111 ? 16.922 -13.518 39.578 1.00 26.73 111 TRP A O 1
ATOM 860 N N . LEU A 1 112 ? 15.203 -13.932 38.177 1.00 24.97 112 LEU A N 1
ATOM 861 C CA . LEU A 1 112 ? 14.498 -12.687 38.486 1.00 23.33 112 LEU A CA 1
ATOM 862 C C . LEU A 1 112 ? 13.859 -12.794 39.862 1.00 23.41 112 LEU A C 1
ATOM 863 O O . LEU A 1 112 ? 13.478 -11.787 40.470 1.00 22.15 112 LEU A O 1
ATOM 868 N N . GLY A 1 113 ? 13.739 -14.027 40.340 1.00 22.41 113 GLY A N 1
ATOM 869 C CA . GLY A 1 113 ? 13.124 -14.273 41.631 1.00 22.57 113 GLY A CA 1
ATOM 870 C C . GLY A 1 113 ? 13.650 -13.453 42.799 1.00 21.72 113 GLY A C 1
ATOM 871 O O . GLY A 1 113 ? 12.890 -13.114 43.700 1.00 21.57 113 GLY A O 1
ATOM 872 N N . LYS A 1 114 ? 14.939 -13.127 42.788 1.00 22.83 114 LYS A N 1
ATOM 873 C CA . LYS A 1 114 ? 15.530 -12.361 43.880 1.00 24.77 114 LYS A CA 1
ATOM 874 C C . LYS A 1 114 ? 15.467 -10.835 43.721 1.00 24.84 114 LYS A C 1
ATOM 875 O O . LYS A 1 114 ? 16.017 -10.107 44.544 1.00 23.53 114 LYS A O 1
ATOM 881 N N . TYR A 1 115 ? 14.796 -10.361 42.669 1.00 23.20 115 TYR A N 1
ATOM 882 C CA . TYR A 1 115 ? 14.652 -8.925 42.424 1.00 23.22 115 TYR A CA 1
ATOM 883 C C . TYR A 1 115 ? 13.286 -8.414 42.885 1.00 23.43 115 TYR A C 1
ATOM 884 O O . TYR A 1 115 ? 12.345 -9.187 43.011 1.00 24.89 115 TYR A O 1
ATOM 893 N N . ASP A 1 116 ? 13.190 -7.111 43.142 1.00 22.73 116 ASP A N 1
ATOM 894 C CA . ASP A 1 116 ? 11.954 -6.502 43.626 1.00 20.59 116 ASP A CA 1
ATOM 895 C C . ASP A 1 116 ? 11.192 -5.709 42.561 1.00 19.33 116 ASP A C 1
ATOM 896 O O . ASP A 1 116 ? 9.970 -5.632 42.599 1.00 20.36 116 ASP A O 1
ATOM 901 N N . ILE A 1 117 ? 11.920 -5.101 41.633 1.00 19.84 117 ILE A N 1
ATOM 902 C CA . ILE A 1 117 ? 11.310 -4.315 40.565 1.00 20.15 117 ILE A CA 1
ATOM 903 C C . ILE A 1 117 ? 11.786 -4.909 39.250 1.00 21.38 117 ILE A C 1
ATOM 904 O O . ILE A 1 117 ? 12.988 -4.983 38.987 1.00 22.46 117 ILE A O 1
ATOM 909 N N . ILE A 1 118 ? 10.834 -5.344 38.430 1.00 20.48 118 ILE A N 1
ATOM 910 C CA . ILE A 1 118 ? 11.154 -5.967 37.157 1.00 18.49 118 ILE A CA 1
ATOM 911 C C . ILE A 1 118 ? 10.529 -5.225 35.975 1.00 18.49 118 ILE A C 1
ATOM 912 O O . ILE A 1 118 ? 9.311 -5.063 35.901 1.00 16.49 118 ILE A O 1
ATOM 917 N N . ILE A 1 119 ? 11.391 -4.766 35.072 1.00 18.18 119 ILE A N 1
ATOM 918 C CA . ILE A 1 119 ? 10.982 -4.050 33.867 1.00 19.33 119 ILE A CA 1
ATOM 919 C C . ILE A 1 119 ? 10.942 -5.067 32.730 1.00 19.14 119 ILE A C 1
ATOM 920 O O . ILE A 1 119 ? 11.886 -5.838 32.549 1.00 17.98 119 ILE A O 1
ATOM 925 N N . ALA A 1 120 ? 9.862 -5.066 31.958 1.00 18.91 120 ALA A N 1
ATOM 926 C CA . ALA A 1 120 ? 9.749 -6.005 30.846 1.00 18.64 120 ALA A CA 1
ATOM 927 C C . ALA A 1 120 ? 8.667 -5.597 29.858 1.00 17.22 120 ALA A C 1
ATOM 928 O O . ALA A 1 120 ? 7.792 -4.796 30.178 1.00 18.16 120 ALA A O 1
ATOM 930 N N . THR A 1 121 ? 8.741 -6.151 28.654 1.00 16.01 121 THR A N 1
ATOM 931 C CA . THR A 1 121 ? 7.732 -5.875 27.638 1.00 15.84 121 THR A CA 1
ATOM 932 C C . THR A 1 121 ? 6.529 -6.759 27.944 1.00 15.76 121 THR A C 1
ATOM 933 O O . THR A 1 121 ? 6.618 -7.687 28.754 1.00 16.03 121 THR A O 1
ATOM 937 N N . ALA A 1 122 ? 5.409 -6.469 27.294 1.00 15.36 122 ALA A N 1
ATOM 938 C CA . ALA A 1 122 ? 4.194 -7.251 27.473 1.00 15.35 122 ALA A CA 1
ATOM 939 C C . ALA A 1 122 ? 4.455 -8.677 27.002 1.00 15.20 122 ALA A C 1
ATOM 940 O O . ALA A 1 122 ? 4.021 -9.631 27.637 1.00 18.05 122 ALA A O 1
ATOM 942 N N . GLU A 1 123 ? 5.167 -8.816 25.887 1.00 15.39 123 GLU A N 1
ATOM 943 C CA . GLU A 1 123 ? 5.488 -10.132 25.348 1.00 16.99 123 GLU A CA 1
ATOM 944 C C . GLU A 1 123 ? 6.355 -10.939 26.321 1.00 16.73 123 GLU A C 1
ATOM 945 O O . GLU A 1 123 ? 6.100 -12.122 26.565 1.00 17.87 123 GLU A O 1
ATOM 951 N N . LYS A 1 124 ? 7.391 -10.309 26.862 1.00 14.47 124 LYS A N 1
ATOM 952 C CA . LYS A 1 124 ? 8.258 -11.015 27.790 1.00 16.38 124 LYS A CA 1
ATOM 953 C C . LYS A 1 124 ? 7.454 -11.477 29.001 1.00 17.10 124 LYS A C 1
ATOM 954 O O . LYS A 1 124 ? 7.588 -12.614 29.435 1.00 18.60 124 LYS A O 1
ATOM 960 N N . PHE A 1 125 ? 6.608 -10.604 29.539 1.00 17.12 125 PHE A N 1
ATOM 961 C CA . PHE A 1 125 ? 5.809 -10.982 30.696 1.00 16.38 125 PHE A CA 1
ATOM 962 C C . PHE A 1 125 ? 4.817 -12.088 30.330 1.00 17.19 125 PHE A C 1
ATOM 963 O O . PHE A 1 125 ? 4.600 -13.021 31.102 1.00 17.69 125 PHE A O 1
ATOM 971 N N . ASP A 1 126 ? 4.213 -11.975 29.152 1.00 16.24 126 ASP A N 1
ATOM 972 C CA . ASP A 1 126 ? 3.278 -12.986 28.677 1.00 17.10 126 ASP A CA 1
ATOM 973 C C . ASP A 1 126 ? 4.042 -14.326 28.690 1.00 16.27 126 ASP A C 1
ATOM 974 O O . ASP A 1 126 ? 3.575 -15.321 29.231 1.00 15.22 126 ASP A O 1
ATOM 979 N N . SER A 1 127 ? 5.238 -14.314 28.109 1.00 18.80 127 SER A N 1
ATOM 980 C CA . SER A 1 127 ? 6.105 -15.486 28.024 1.00 20.31 127 SER A CA 1
ATOM 981 C C . SER A 1 127 ? 6.401 -16.103 29.391 1.00 21.53 127 SER A C 1
ATOM 982 O O . SER A 1 127 ? 6.356 -17.326 29.551 1.00 21.04 127 SER A O 1
ATOM 985 N N . LEU A 1 128 ? 6.710 -15.251 30.368 1.00 19.07 128 LEU A N 1
ATOM 986 C CA . LEU A 1 128 ? 7.017 -15.704 31.720 1.00 18.55 128 LEU A CA 1
ATOM 987 C C . LEU A 1 128 ? 5.794 -16.344 32.356 1.00 19.23 128 LEU A C 1
ATOM 988 O O . LEU A 1 128 ? 5.900 -17.361 33.039 1.00 19.10 128 LEU A O 1
ATOM 993 N N . LEU A 1 129 ? 4.631 -15.744 32.128 1.00 17.90 129 LEU A N 1
ATOM 994 C CA . LEU A 1 129 ? 3.391 -16.283 32.655 1.00 19.47 129 LEU A CA 1
ATOM 995 C C . LEU A 1 129 ? 3.144 -17.683 32.087 1.00 19.83 129 LEU A C 1
ATOM 996 O O . LEU A 1 129 ? 2.646 -18.554 32.790 1.00 21.66 129 LEU A O 1
ATOM 1001 N N . ARG A 1 130 ? 3.473 -17.889 30.811 1.00 19.00 130 ARG A N 1
ATOM 1002 C CA . ARG A 1 130 ? 3.267 -19.189 30.179 1.00 19.95 130 ARG A CA 1
ATOM 1003 C C . ARG A 1 130 ? 4.211 -20.226 30.786 1.00 21.65 130 ARG A C 1
ATOM 1004 O O . ARG A 1 130 ? 3.823 -21.367 31.020 1.00 22.00 130 ARG A O 1
ATOM 1012 N N . HIS A 1 131 ? 5.450 -19.823 31.036 1.00 21.75 131 HIS A N 1
ATOM 1013 C CA . HIS A 1 131 ? 6.429 -20.723 31.628 1.00 24.27 131 HIS A CA 1
ATOM 1014 C C . HIS A 1 131 ? 6.067 -21.019 33.076 1.00 24.19 131 HIS A C 1
ATOM 1015 O O . HIS A 1 131 ? 6.552 -21.980 33.658 1.00 24.46 131 HIS A O 1
ATOM 1022 N N . GLY A 1 132 ? 5.196 -20.198 33.647 1.00 25.18 132 GLY A N 1
ATOM 1023 C CA . GLY A 1 132 ? 4.799 -20.398 35.028 1.00 26.36 132 GLY A CA 1
ATOM 1024 C C . GLY A 1 132 ? 5.936 -20.150 36.005 1.00 27.77 132 GLY A C 1
ATOM 1025 O O . GLY A 1 132 ? 6.106 -20.894 36.974 1.00 29.54 132 GLY A O 1
ATOM 1026 N N . SER A 1 133 ? 6.725 -19.109 35.760 1.00 27.50 133 SER A N 1
ATOM 1027 C CA . SER A 1 133 ? 7.845 -18.792 36.650 1.00 26.55 133 SER A CA 1
ATOM 1028 C C . SER A 1 133 ? 7.357 -18.777 38.095 1.00 24.86 133 SER A C 1
ATOM 1029 O O . SER A 1 133 ? 6.338 -18.157 38.409 1.00 22.35 133 SER A O 1
ATOM 1032 N N . SER A 1 134 ? 8.095 -19.464 38.966 1.00 25.81 134 SER A N 1
ATOM 1033 C CA . SER A 1 134 ? 7.743 -19.574 40.385 1.00 25.51 134 SER A CA 1
ATOM 1034 C C . SER A 1 134 ? 7.575 -18.247 41.118 1.00 25.10 134 SER A C 1
ATOM 1035 O O . SER A 1 134 ? 6.894 -18.188 42.139 1.00 26.63 134 SER A O 1
ATOM 1038 N N . TRP A 1 135 ? 8.187 -17.184 40.614 1.00 23.50 135 TRP A N 1
ATOM 1039 C CA . TRP A 1 135 ? 8.065 -15.900 41.286 1.00 23.01 135 TRP A CA 1
ATOM 1040 C C . TRP A 1 135 ? 6.849 -15.067 40.877 1.00 23.03 135 TRP A C 1
ATOM 1041 O O . TRP A 1 135 ? 6.572 -14.048 41.496 1.00 23.92 135 TRP A O 1
ATOM 1052 N N . ILE A 1 136 ? 6.122 -15.498 39.851 1.00 23.03 136 ILE A N 1
ATOM 1053 C CA . ILE A 1 136 ? 4.956 -14.752 39.386 1.00 23.72 136 ILE A CA 1
ATOM 1054 C C . ILE A 1 136 ? 3.953 -14.507 40.510 1.00 24.16 136 ILE A C 1
ATOM 1055 O O . ILE A 1 136 ? 3.370 -13.420 40.617 1.00 21.21 136 ILE A O 1
ATOM 1060 N N . LYS A 1 137 ? 3.755 -15.523 41.347 1.00 25.12 137 LYS A N 1
ATOM 1061 C CA . LYS A 1 137 ? 2.842 -15.416 42.481 1.00 26.33 137 LYS A CA 1
ATOM 1062 C C . LYS A 1 137 ? 3.281 -14.290 43.419 1.00 25.45 137 LYS A C 1
ATOM 1063 O O . LYS A 1 137 ? 2.493 -13.834 44.251 1.00 24.85 137 LYS A O 1
ATOM 1069 N N . ASP A 1 138 ? 4.530 -13.838 43.273 1.00 25.06 138 ASP A N 1
ATOM 1070 C CA . ASP A 1 138 ? 5.068 -12.756 44.110 1.00 26.71 138 ASP A CA 1
ATOM 1071 C C . ASP A 1 138 ? 4.666 -11.348 43.659 1.00 25.29 138 ASP A C 1
ATOM 1072 O O . ASP A 1 138 ? 4.813 -10.385 44.420 1.00 23.43 138 ASP A O 1
ATOM 1077 N N . VAL A 1 139 ? 4.180 -11.221 42.427 1.00 22.79 139 VAL A N 1
ATOM 1078 C CA . VAL A 1 139 ? 3.804 -9.909 41.899 1.00 22.48 139 VAL A CA 1
ATOM 1079 C C . VAL A 1 139 ? 2.527 -9.335 42.528 1.00 22.16 139 VAL A C 1
ATOM 1080 O O . VAL A 1 139 ? 1.456 -9.927 42.456 1.00 23.53 139 VAL A O 1
ATOM 1084 N N . LYS A 1 140 ? 2.661 -8.163 43.138 1.00 22.58 140 LYS A N 1
ATOM 1085 C CA . LYS A 1 140 ? 1.547 -7.500 43.799 1.00 22.75 140 LYS A CA 1
ATOM 1086 C C . LYS A 1 140 ? 0.987 -6.394 42.929 1.00 23.08 140 LYS A C 1
ATOM 1087 O O . LYS A 1 140 ? -0.188 -6.043 43.037 1.00 22.92 140 LYS A O 1
ATOM 1093 N N . ILE A 1 141 ? 1.837 -5.838 42.075 1.00 22.30 141 ILE A N 1
ATOM 1094 C CA . ILE A 1 141 ? 1.409 -4.763 41.198 1.00 21.46 141 ILE A CA 1
ATOM 1095 C C . ILE A 1 141 ? 2.111 -4.774 39.849 1.00 20.48 141 ILE A C 1
ATOM 1096 O O . ILE A 1 141 ? 3.308 -5.044 39.746 1.00 19.69 141 ILE A O 1
ATOM 1101 N N . LEU A 1 142 ? 1.340 -4.493 38.809 1.00 20.11 142 LEU A N 1
ATOM 1102 C CA . LEU A 1 142 ? 1.875 -4.418 37.470 1.00 19.06 142 LEU A CA 1
ATOM 1103 C C . LEU A 1 142 ? 1.480 -3.054 36.933 1.00 18.24 142 LEU A C 1
ATOM 1104 O O . LEU A 1 142 ? 0.347 -2.609 37.112 1.00 18.24 142 LEU A O 1
ATOM 1109 N N . VAL A 1 143 ? 2.428 -2.375 36.307 1.00 18.16 143 VAL A N 1
ATOM 1110 C CA . VAL A 1 143 ? 2.164 -1.069 35.731 1.00 17.73 143 VAL A CA 1
ATOM 1111 C C . VAL A 1 143 ? 2.254 -1.224 34.221 1.00 16.58 143 VAL A C 1
ATOM 1112 O O . VAL A 1 143 ? 3.242 -1.736 33.698 1.00 17.40 143 VAL A O 1
ATOM 1116 N N . ALA A 1 144 ? 1.206 -0.799 33.530 1.00 16.39 144 ALA A N 1
ATOM 1117 C CA . ALA A 1 144 ? 1.170 -0.877 32.081 1.00 16.06 144 ALA A CA 1
ATOM 1118 C C . ALA A 1 144 ? 1.336 0.531 31.533 1.00 16.50 144 ALA A C 1
ATOM 1119 O O . ALA A 1 144 ? 0.396 1.316 31.520 1.00 16.15 144 ALA A O 1
ATOM 1121 N N . ASP A 1 145 ? 2.555 0.846 31.109 1.00 16.42 145 ASP A N 1
ATOM 1122 C CA . ASP A 1 145 ? 2.870 2.155 30.564 1.00 17.57 145 ASP A CA 1
ATOM 1123 C C . ASP A 1 145 ? 2.328 2.228 29.137 1.00 16.98 145 ASP A C 1
ATOM 1124 O O . ASP A 1 145 ? 2.359 1.243 28.416 1.00 18.91 145 ASP A O 1
ATOM 1129 N N . GLU A 1 146 ? 1.825 3.389 28.740 1.00 17.22 146 GLU A N 1
ATOM 1130 C CA . GLU A 1 146 ? 1.246 3.562 27.404 1.00 18.74 146 GLU A CA 1
ATOM 1131 C C . GLU A 1 146 ? 0.172 2.484 27.188 1.00 17.21 146 GLU A C 1
ATOM 1132 O O . GLU A 1 146 ? 0.094 1.851 26.131 1.00 15.64 146 GLU A O 1
ATOM 1138 N N . ILE A 1 147 ? -0.670 2.306 28.198 1.00 16.67 147 ILE A N 1
ATOM 1139 C CA . ILE A 1 147 ? -1.710 1.294 28.166 1.00 16.08 147 ILE A CA 1
ATOM 1140 C C . ILE A 1 147 ? -2.733 1.462 27.040 1.00 16.33 147 ILE A C 1
ATOM 1141 O O . ILE A 1 147 ? -3.432 0.517 26.695 1.00 15.96 147 ILE A O 1
ATOM 1146 N N . HIS A 1 148 ? -2.807 2.655 26.459 1.00 17.28 148 HIS A N 1
ATOM 1147 C CA . HIS A 1 148 ? -3.726 2.904 25.356 1.00 17.47 148 HIS A CA 1
ATOM 1148 C C . HIS A 1 148 ? -3.346 2.061 24.138 1.00 18.06 148 HIS A C 1
ATOM 1149 O O . HIS A 1 148 ? -4.136 1.909 23.197 1.00 19.38 148 HIS A O 1
ATOM 1156 N N . LEU A 1 149 ? -2.133 1.517 24.159 1.00 18.70 149 LEU A N 1
ATOM 1157 C CA . LEU A 1 149 ? -1.652 0.672 23.072 1.00 20.13 149 LEU A CA 1
ATOM 1158 C C . LEU A 1 149 ? -2.494 -0.597 22.992 1.00 19.89 149 LEU A C 1
ATOM 1159 O O . LEU A 1 149 ? -2.406 -1.349 22.022 1.00 21.92 149 LEU A O 1
ATOM 1164 N N . ILE A 1 150 ? -3.315 -0.832 24.010 1.00 19.10 150 ILE A N 1
ATOM 1165 C CA . ILE A 1 150 ? -4.181 -2.003 24.007 1.00 17.89 150 ILE A CA 1
ATOM 1166 C C . ILE A 1 150 ? -5.064 -1.934 22.756 1.00 18.03 150 ILE A C 1
ATOM 1167 O O . ILE A 1 150 ? -5.550 -2.952 22.260 1.00 16.75 150 ILE A O 1
ATOM 1172 N N . GLY A 1 151 ? -5.240 -0.722 22.241 1.00 16.78 151 GLY A N 1
ATOM 1173 C CA . GLY A 1 151 ? -6.062 -0.519 21.062 1.00 17.31 151 GLY A CA 1
ATOM 1174 C C . GLY A 1 151 ? -5.314 -0.621 19.748 1.00 16.77 151 GLY A C 1
ATOM 1175 O O . GLY A 1 151 ? -5.893 -0.376 18.691 1.00 17.82 151 GLY A O 1
ATOM 1176 N N . SER A 1 152 ? -4.038 -0.990 19.815 1.00 18.52 152 SER A N 1
ATOM 1177 C CA . SER A 1 152 ? -3.193 -1.120 18.627 1.00 20.91 152 SER A CA 1
ATOM 1178 C C . SER A 1 152 ? -3.239 -2.530 18.060 1.00 20.53 152 SER A C 1
ATOM 1179 O O . SER A 1 152 ? -3.081 -3.505 18.782 1.00 19.71 152 SER A O 1
ATOM 1182 N N . ARG A 1 153 ? -3.434 -2.619 16.751 1.00 22.19 153 ARG A N 1
ATOM 1183 C CA . ARG A 1 153 ? -3.556 -3.894 16.070 1.00 24.48 153 ARG A CA 1
ATOM 1184 C C . ARG A 1 153 ? -2.415 -4.876 16.281 1.00 25.20 153 ARG A C 1
ATOM 1185 O O . ARG A 1 153 ? -2.620 -6.001 16.732 1.00 25.95 153 ARG A O 1
ATOM 1193 N N . ASP A 1 154 ? -1.208 -4.444 15.966 1.00 25.07 154 ASP A N 1
ATOM 1194 C CA . ASP A 1 154 ? -0.060 -5.313 16.072 1.00 28.06 154 ASP A CA 1
ATOM 1195 C C . ASP A 1 154 ? 0.155 -6.053 17.377 1.00 27.87 154 ASP A C 1
ATOM 1196 O O . ASP A 1 154 ? 0.226 -7.288 17.387 1.00 27.14 154 ASP A O 1
ATOM 1201 N N . ARG A 1 155 ? 0.255 -5.307 18.474 1.00 26.60 155 ARG A N 1
ATOM 1202 C CA . ARG A 1 155 ? 0.538 -5.906 19.776 1.00 26.23 155 ARG A CA 1
ATOM 1203 C C . ARG A 1 155 ? -0.449 -5.646 20.915 1.00 24.28 155 ARG A C 1
ATOM 1204 O O . ARG A 1 155 ? -0.217 -6.075 22.041 1.00 25.10 155 ARG A O 1
ATOM 1212 N N . GLY A 1 156 ? -1.551 -4.967 20.623 1.00 22.93 156 GLY A N 1
ATOM 1213 C CA . GLY A 1 156 ? -2.527 -4.664 21.653 1.00 19.63 156 GLY A CA 1
ATOM 1214 C C . GLY A 1 156 ? -3.140 -5.871 22.337 1.00 20.01 156 GLY A C 1
ATOM 1215 O O . GLY A 1 156 ? -3.402 -5.838 23.545 1.00 19.06 156 GLY A O 1
ATOM 1216 N N . ALA A 1 157 ? -3.365 -6.941 21.581 1.00 18.44 157 ALA A N 1
ATOM 1217 C CA . ALA A 1 157 ? -3.965 -8.149 22.132 1.00 18.88 157 ALA A CA 1
ATOM 1218 C C . ALA A 1 157 ? -3.115 -8.762 23.240 1.00 19.57 157 ALA A C 1
ATOM 1219 O O . ALA A 1 157 ? -3.644 -9.243 24.241 1.00 22.31 157 ALA A O 1
ATOM 1221 N N . THR A 1 158 ? -1.800 -8.751 23.054 1.00 18.45 158 THR A N 1
ATOM 1222 C CA . THR A 1 158 ? -0.884 -9.313 24.043 1.00 17.43 158 THR A CA 1
ATOM 1223 C C . THR A 1 158 ? -0.993 -8.557 25.366 1.00 17.15 158 THR A C 1
ATOM 1224 O O . THR A 1 158 ? -0.975 -9.159 26.436 1.00 17.10 158 THR A O 1
ATOM 1228 N N . LEU A 1 159 ? -1.103 -7.236 25.282 1.00 16.56 159 LEU A N 1
ATOM 1229 C CA . LEU A 1 159 ? -1.223 -6.417 26.472 1.00 16.29 159 LEU A CA 1
ATOM 1230 C C . LEU A 1 159 ? -2.584 -6.686 27.100 1.00 16.92 159 LEU A C 1
ATOM 1231 O O . LEU A 1 159 ? -2.698 -6.771 28.317 1.00 16.89 159 LEU A O 1
ATOM 1236 N N . GLU A 1 160 ? -3.615 -6.828 26.269 1.00 16.94 160 GLU A N 1
ATOM 1237 C CA . GLU A 1 160 ? -4.952 -7.100 26.789 1.00 16.94 160 GLU A CA 1
ATOM 1238 C C . GLU A 1 160 ? -4.960 -8.407 27.578 1.00 16.99 160 GLU A C 1
ATOM 1239 O O . GLU A 1 160 ? -5.499 -8.472 28.676 1.00 15.62 160 GLU A O 1
ATOM 1245 N N . VAL A 1 161 ? -4.344 -9.438 27.005 1.00 17.00 161 VAL A N 1
ATOM 1246 C CA . VAL A 1 161 ? -4.282 -10.757 27.623 1.00 17.76 161 VAL A CA 1
ATOM 1247 C C . VAL A 1 161 ? -3.546 -10.784 28.959 1.00 17.91 161 VAL A C 1
ATOM 1248 O O . VAL A 1 161 ? -4.050 -11.349 29.938 1.00 17.66 161 VAL A O 1
ATOM 1252 N N . ILE A 1 162 ? -2.356 -10.193 29.018 1.00 18.05 162 ILE A N 1
ATOM 1253 C CA . ILE A 1 162 ? -1.633 -10.201 30.280 1.00 18.39 162 ILE A CA 1
ATOM 1254 C C . ILE A 1 162 ? -2.423 -9.418 31.317 1.00 18.60 162 ILE A C 1
ATOM 1255 O O . ILE A 1 162 ? -2.353 -9.708 32.504 1.00 19.52 162 ILE A O 1
ATOM 1260 N N . LEU A 1 163 ? -3.189 -8.430 30.871 1.00 17.79 163 LEU A N 1
ATOM 1261 C CA . LEU A 1 163 ? -4.007 -7.662 31.801 1.00 17.76 163 LEU A CA 1
ATOM 1262 C C . LEU A 1 163 ? -5.160 -8.546 32.276 1.00 18.60 163 LEU A C 1
ATOM 1263 O O . LEU A 1 163 ? -5.521 -8.538 33.451 1.00 19.72 163 LEU A O 1
ATOM 1268 N N . ALA A 1 164 ? -5.731 -9.317 31.357 1.00 18.59 164 ALA A N 1
ATOM 1269 C CA . ALA A 1 164 ? -6.832 -10.201 31.705 1.00 20.58 164 ALA A CA 1
ATOM 1270 C C . ALA A 1 164 ? -6.337 -11.252 32.698 1.00 21.48 164 ALA A C 1
ATOM 1271 O O . ALA A 1 164 ? -7.044 -11.599 33.641 1.00 20.94 164 ALA A O 1
ATOM 1273 N N . HIS A 1 165 ? -5.120 -11.747 32.489 1.00 20.79 165 HIS A N 1
ATOM 1274 C CA . HIS A 1 165 ? -4.556 -12.754 33.380 1.00 22.43 165 HIS A CA 1
ATOM 1275 C C . HIS A 1 165 ? -4.272 -12.195 34.767 1.00 24.01 165 HIS A C 1
ATOM 1276 O O . HIS A 1 165 ? -4.522 -12.858 35.774 1.00 23.75 165 HIS A O 1
ATOM 1283 N N . MET A 1 166 ? -3.765 -10.968 34.822 1.00 22.52 166 MET A N 1
ATOM 1284 C CA . MET A 1 166 ? -3.412 -10.350 36.098 1.00 22.41 166 MET A CA 1
ATOM 1285 C C . MET A 1 166 ? -4.524 -9.660 36.894 1.00 22.63 166 MET A C 1
ATOM 1286 O O . MET A 1 166 ? -4.407 -9.528 38.118 1.00 22.36 166 MET A O 1
ATOM 1291 N N . LEU A 1 167 ? -5.588 -9.224 36.220 1.00 22.92 167 LEU A N 1
ATOM 1292 C CA . LEU A 1 167 ? -6.692 -8.543 36.896 1.00 24.45 167 LEU A CA 1
ATOM 1293 C C . LEU A 1 167 ? -7.243 -9.355 38.057 1.00 26.17 167 LEU A C 1
ATOM 1294 O O . LEU A 1 167 ? -7.504 -10.549 37.929 1.00 26.33 167 LEU A O 1
ATOM 1299 N N . GLY A 1 168 ? -7.421 -8.698 39.195 1.00 26.87 168 GLY A N 1
ATOM 1300 C CA . GLY A 1 168 ? -7.940 -9.383 40.364 1.00 29.24 168 GLY A CA 1
ATOM 1301 C C . GLY A 1 168 ? -6.852 -10.162 41.078 1.00 30.11 168 GLY A C 1
ATOM 1302 O O . GLY A 1 168 ? -7.050 -10.616 42.198 1.00 30.26 168 GLY A O 1
ATOM 1303 N N . LYS A 1 169 ? -5.700 -10.305 40.428 1.00 30.19 169 LYS A N 1
ATOM 1304 C CA . LYS A 1 169 ? -4.574 -11.042 40.987 1.00 29.46 169 LYS A CA 1
ATOM 1305 C C . LYS A 1 169 ? -3.493 -10.110 41.519 1.00 28.41 169 LYS A C 1
ATOM 1306 O O . LYS A 1 169 ? -2.697 -10.489 42.372 1.00 28.05 169 LYS A O 1
ATOM 1312 N N . ALA A 1 170 ? -3.465 -8.889 41.003 1.00 26.33 170 ALA A N 1
ATOM 1313 C CA . ALA A 1 170 ? -2.494 -7.896 41.433 1.00 24.07 170 ALA A CA 1
ATOM 1314 C C . ALA A 1 170 ? -3.071 -6.523 41.159 1.00 22.76 170 ALA A C 1
ATOM 1315 O O . ALA A 1 170 ? -3.986 -6.381 40.358 1.00 23.14 170 ALA A O 1
ATOM 1317 N N . GLN A 1 171 ? -2.552 -5.511 41.835 1.00 21.39 171 GLN A N 1
ATOM 1318 C CA . GLN A 1 171 ? -3.034 -4.165 41.592 1.00 21.66 171 GLN A CA 1
ATOM 1319 C C . GLN A 1 171 ? -2.587 -3.823 40.174 1.00 20.16 171 GLN A C 1
ATOM 1320 O O . GLN A 1 171 ? -1.485 -4.176 39.754 1.00 19.58 171 GLN A O 1
ATOM 1326 N N . ILE A 1 172 ? -3.451 -3.153 39.430 1.00 21.03 172 ILE A N 1
ATOM 1327 C CA . ILE A 1 172 ? -3.106 -2.781 38.073 1.00 20.37 172 ILE A CA 1
ATOM 1328 C C . ILE A 1 172 ? -3.189 -1.278 37.905 1.00 20.48 172 ILE A C 1
ATOM 1329 O O . ILE A 1 172 ? -4.189 -0.649 38.278 1.00 21.33 172 ILE A O 1
ATOM 1334 N N . ILE A 1 173 ? -2.124 -0.700 37.363 1.00 19.41 173 ILE A N 1
ATOM 1335 C CA . ILE A 1 173 ? -2.099 0.731 37.111 1.00 19.94 173 ILE A CA 1
ATOM 1336 C C . ILE A 1 173 ? -1.741 0.976 35.654 1.00 19.99 173 ILE A C 1
ATOM 1337 O O . ILE A 1 173 ? -0.750 0.451 35.145 1.00 18.94 173 ILE A O 1
ATOM 1342 N N . GLY A 1 174 ? -2.571 1.769 34.987 1.00 18.44 174 GLY A N 1
ATOM 1343 C CA . GLY A 1 174 ? -2.329 2.079 33.593 1.00 18.55 174 GLY A CA 1
ATOM 1344 C C . GLY A 1 174 ? -1.935 3.527 33.376 1.00 18.02 174 GLY A C 1
ATOM 1345 O O . GLY A 1 174 ? -2.555 4.438 33.921 1.00 18.63 174 GLY A O 1
ATOM 1346 N N . LEU A 1 175 ? -0.882 3.741 32.595 1.00 18.32 175 LEU A N 1
ATOM 1347 C CA . LEU A 1 175 ? -0.441 5.090 32.269 1.00 18.44 175 LEU A CA 1
ATOM 1348 C C . LEU A 1 175 ? -0.911 5.271 30.832 1.00 18.21 175 LEU A C 1
ATOM 1349 O O . LEU A 1 175 ? -0.458 4.567 29.931 1.00 16.43 175 LEU A O 1
ATOM 1354 N N . SER A 1 176 ? -1.813 6.219 30.618 1.00 18.15 176 SER A N 1
ATOM 1355 C CA . SER A 1 176 ? -2.386 6.401 29.296 1.00 20.60 176 SER A CA 1
ATOM 1356 C C . SER A 1 176 ? -2.404 7.802 28.698 1.00 20.55 176 SER A C 1
ATOM 1357 O O . SER A 1 176 ? -2.381 8.803 29.416 1.00 21.15 176 SER A O 1
ATOM 1360 N N . ALA A 1 177 ? -2.445 7.851 27.366 1.00 19.96 177 ALA A N 1
ATOM 1361 C CA . ALA A 1 177 ? -2.550 9.116 26.631 1.00 20.77 177 ALA A CA 1
ATOM 1362 C C . ALA A 1 177 ? -4.050 9.449 26.657 1.00 20.01 177 ALA A C 1
ATOM 1363 O O . ALA A 1 177 ? -4.834 8.675 27.207 1.00 19.27 177 ALA A O 1
ATOM 1365 N N . THR A 1 178 ? -4.461 10.581 26.090 1.00 20.73 178 THR A N 1
ATOM 1366 C CA . THR A 1 178 ? -5.889 10.935 26.093 1.00 23.50 178 THR A CA 1
ATOM 1367 C C . THR A 1 178 ? -6.651 10.095 25.065 1.00 23.94 178 THR A C 1
ATOM 1368 O O . THR A 1 178 ? -6.265 10.044 23.901 1.00 24.99 178 THR A O 1
ATOM 1372 N N . ILE A 1 179 ? -7.732 9.442 25.488 1.00 24.85 179 ILE A N 1
ATOM 1373 C CA . ILE A 1 179 ? -8.517 8.616 24.569 1.00 23.98 179 ILE A CA 1
ATOM 1374 C C . ILE A 1 179 ? -10.005 8.967 24.505 1.00 24.12 179 ILE A C 1
ATOM 1375 O O . ILE A 1 179 ? -10.488 9.840 25.224 1.00 23.11 179 ILE A O 1
ATOM 1380 N N . GLY A 1 180 ? -10.725 8.269 23.632 1.00 24.45 180 GLY A N 1
ATOM 1381 C CA . GLY A 1 180 ? -12.142 8.526 23.464 1.00 23.61 180 GLY A CA 1
ATOM 1382 C C . GLY A 1 180 ? -13.050 7.856 24.469 1.00 24.30 180 GLY A C 1
ATOM 1383 O O . GLY A 1 180 ? -14.116 8.388 24.795 1.00 24.26 180 GLY A O 1
ATOM 1384 N N . ASN A 1 181 ? -12.637 6.696 24.972 1.00 22.69 181 ASN A N 1
ATOM 1385 C CA . ASN A 1 181 ? -13.449 5.960 25.931 1.00 22.86 181 ASN A CA 1
ATOM 1386 C C . ASN A 1 181 ? -12.714 5.639 27.225 1.00 22.97 181 ASN A C 1
ATOM 1387 O O . ASN A 1 181 ? -12.508 4.474 27.554 1.00 21.58 181 ASN A O 1
ATOM 1392 N N . PRO A 1 182 ? -12.309 6.676 27.978 1.00 22.94 182 PRO A N 1
ATOM 1393 C CA . PRO A 1 182 ? -11.592 6.536 29.251 1.00 23.33 182 PRO A CA 1
ATOM 1394 C C . PRO A 1 182 ? -12.307 5.637 30.258 1.00 21.90 182 PRO A C 1
ATOM 1395 O O . PRO A 1 182 ? -11.719 4.706 30.787 1.00 21.27 182 PRO A O 1
ATOM 1399 N N . GLU A 1 183 ? -13.579 5.920 30.515 1.00 22.93 183 GLU A N 1
ATOM 1400 C CA . GLU A 1 183 ? -14.339 5.134 31.479 1.00 24.00 183 GLU A CA 1
ATOM 1401 C C . GLU A 1 183 ? -14.520 3.675 31.106 1.00 22.90 183 GLU A C 1
ATOM 1402 O O . GLU A 1 183 ? -14.425 2.800 31.964 1.00 24.93 183 GLU A O 1
ATOM 1408 N N . GLU A 1 184 ? -14.772 3.403 29.834 1.00 21.91 184 GLU A N 1
ATOM 1409 C CA . GLU A 1 184 ? -14.956 2.027 29.409 1.00 20.32 184 GLU A CA 1
ATOM 1410 C C . GLU A 1 184 ? -13.730 1.186 29.754 1.00 20.06 184 GLU A C 1
ATOM 1411 O O . GLU A 1 184 ? -13.857 0.066 30.247 1.00 19.67 184 GLU A O 1
ATOM 1417 N N . LEU A 1 185 ? -12.544 1.728 29.499 1.00 19.76 185 LEU A N 1
ATOM 1418 C CA . LEU A 1 185 ? -11.310 1.017 29.810 1.00 19.28 185 LEU A CA 1
ATOM 1419 C C . LEU A 1 185 ? -11.118 0.891 31.328 1.00 19.31 185 LEU A C 1
ATOM 1420 O O . LEU A 1 185 ? -10.744 -0.172 31.822 1.00 17.07 185 LEU A O 1
ATOM 1425 N N . ALA A 1 186 ? -11.377 1.975 32.062 1.00 19.68 186 ALA A N 1
ATOM 1426 C CA . ALA A 1 186 ? -11.228 1.957 33.520 1.00 21.61 186 ALA A CA 1
ATOM 1427 C C . ALA A 1 186 ? -12.204 0.942 34.119 1.00 21.87 186 ALA A C 1
ATOM 1428 O O . ALA A 1 186 ? -11.841 0.159 34.997 1.00 22.12 186 ALA A O 1
ATOM 1430 N N . GLU A 1 187 ? -13.443 0.959 33.635 1.00 23.52 187 GLU A N 1
ATOM 1431 C CA . GLU A 1 187 ? -14.460 0.023 34.111 1.00 23.34 187 GLU A CA 1
ATOM 1432 C C . GLU A 1 187 ? -13.977 -1.415 33.960 1.00 21.92 187 GLU A C 1
ATOM 1433 O O . GLU A 1 187 ? -14.057 -2.200 34.893 1.00 24.05 187 GLU A O 1
ATOM 1439 N N . TRP A 1 188 ? -13.481 -1.764 32.779 1.00 21.94 188 TRP A N 1
ATOM 1440 C CA . TRP A 1 188 ? -12.989 -3.116 32.565 1.00 20.80 188 TRP A CA 1
ATOM 1441 C C . TRP A 1 188 ? -11.829 -3.412 33.517 1.00 21.01 188 TRP A C 1
ATOM 1442 O O . TRP A 1 188 ? -11.683 -4.533 34.000 1.00 22.30 188 TRP A O 1
ATOM 1453 N N . LEU A 1 189 ? -11.008 -2.401 33.785 1.00 20.23 189 LEU A N 1
ATOM 1454 C CA . LEU A 1 189 ? -9.870 -2.567 34.680 1.00 21.78 189 LEU A CA 1
ATOM 1455 C C . LEU A 1 189 ? -10.278 -2.431 36.149 1.00 23.39 189 LEU A C 1
ATOM 1456 O O . LEU A 1 189 ? -9.426 -2.504 37.034 1.00 23.32 189 LEU A O 1
ATOM 1461 N N . ASN A 1 190 ? -11.572 -2.240 36.402 1.00 23.48 190 ASN A N 1
ATOM 1462 C CA . ASN A 1 190 ? -12.062 -2.086 37.768 1.00 24.83 190 ASN A CA 1
ATOM 1463 C C . ASN A 1 190 ? -11.167 -1.024 38.403 1.00 24.61 190 ASN A C 1
ATOM 1464 O O . ASN A 1 190 ? -10.611 -1.209 39.491 1.00 22.99 190 ASN A O 1
ATOM 1469 N N . ALA A 1 191 ? -11.047 0.102 37.716 1.00 23.53 191 ALA A N 1
ATOM 1470 C CA . ALA A 1 191 ? -10.158 1.145 38.178 1.00 23.48 191 ALA A CA 1
ATOM 1471 C C . ALA A 1 191 ? -10.740 2.520 38.368 1.00 23.31 191 ALA A C 1
ATOM 1472 O O . ALA A 1 191 ? -11.778 2.871 37.811 1.00 23.01 191 ALA A O 1
ATOM 1474 N N . GLU A 1 192 ? -10.025 3.290 39.178 1.00 24.96 192 GLU A N 1
ATOM 1475 C CA . GLU A 1 192 ? -10.356 4.675 39.444 1.00 25.45 192 GLU A CA 1
ATOM 1476 C C . GLU A 1 192 ? -9.863 5.366 38.186 1.00 24.77 192 GLU A C 1
ATOM 1477 O O . GLU A 1 192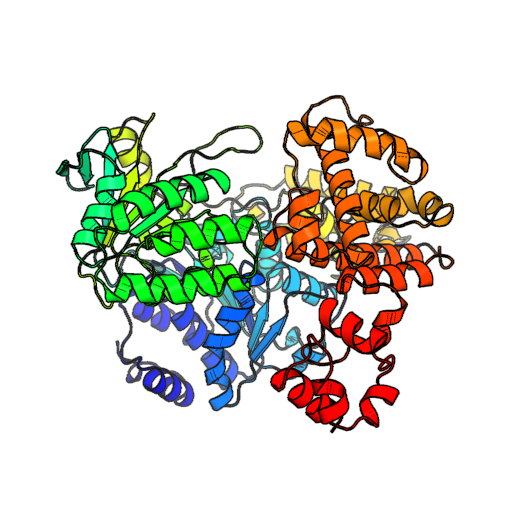 ? -8.837 4.979 37.631 1.00 25.25 192 GLU A O 1
ATOM 1483 N N . LEU A 1 193 ? -10.584 6.381 37.734 1.00 24.26 193 LEU A N 1
ATOM 1484 C CA . LEU A 1 193 ? -10.189 7.096 36.536 1.00 24.07 193 LEU A CA 1
ATOM 1485 C C . LEU A 1 193 ? -9.709 8.523 36.814 1.00 25.24 193 LEU A C 1
ATOM 1486 O O . LEU A 1 193 ? -10.406 9.303 37.455 1.00 24.76 193 LEU A O 1
ATOM 1491 N N . ILE A 1 194 ? -8.505 8.848 36.354 1.00 25.44 194 ILE A N 1
ATOM 1492 C CA . ILE A 1 194 ? -7.967 10.194 36.511 1.00 25.53 194 ILE A CA 1
ATOM 1493 C C . ILE A 1 194 ? -7.725 10.723 35.106 1.00 25.37 194 ILE A C 1
ATOM 1494 O O . ILE A 1 194 ? -6.807 10.276 34.419 1.00 23.98 194 ILE A O 1
ATOM 1499 N N . VAL A 1 195 ? -8.573 11.656 34.685 1.00 25.68 195 VAL A N 1
ATOM 1500 C CA . VAL A 1 195 ? -8.482 12.274 33.366 1.00 27.32 195 VAL A CA 1
ATOM 1501 C C . VAL A 1 195 ? -8.192 13.759 33.548 1.00 27.41 195 VAL A C 1
ATOM 1502 O O . VAL A 1 195 ? -8.946 14.459 34.211 1.00 27.14 195 VAL A O 1
ATOM 1506 N N . SER A 1 196 ? -7.096 14.236 32.967 1.00 28.07 196 SER A N 1
ATOM 1507 C CA . SER A 1 196 ? -6.744 15.645 33.080 1.00 28.21 196 SER A CA 1
ATOM 1508 C C . SER A 1 196 ? -6.022 16.150 31.849 1.00 29.23 196 SER A C 1
ATOM 1509 O O . SER A 1 196 ? -5.404 15.383 31.117 1.00 30.02 196 SER A O 1
ATOM 1512 N N . ASP A 1 197 ? -6.094 17.458 31.640 1.00 29.90 197 ASP A N 1
ATOM 1513 C CA . ASP A 1 197 ? -5.456 18.092 30.500 1.00 31.15 197 ASP A CA 1
ATOM 1514 C C . ASP A 1 197 ? -4.391 19.081 30.982 1.00 29.85 197 ASP A C 1
ATOM 1515 O O . ASP A 1 197 ? -3.784 19.796 30.189 1.00 29.41 197 ASP A O 1
ATOM 1520 N N . TRP A 1 198 ? -4.162 19.102 32.289 1.00 28.34 198 TRP A N 1
ATOM 1521 C CA . TRP A 1 198 ? -3.191 20.012 32.888 1.00 28.01 198 TRP A CA 1
ATOM 1522 C C . TRP A 1 198 ? -1.761 19.624 32.532 1.00 27.46 198 TRP A C 1
ATOM 1523 O O . TRP A 1 198 ? -1.416 18.441 32.528 1.00 27.88 198 TRP A O 1
ATOM 1534 N N . ARG A 1 199 ? -0.939 20.625 32.230 1.00 26.91 199 ARG A N 1
ATOM 1535 C CA . ARG A 1 199 ? 0.469 20.426 31.891 1.00 25.15 199 ARG A CA 1
ATOM 1536 C C . ARG A 1 199 ? 1.249 21.595 32.508 1.00 25.63 199 ARG A C 1
ATOM 1537 O O . ARG A 1 199 ? 0.681 22.662 32.741 1.00 24.79 199 ARG A O 1
ATOM 1545 N N . PRO A 1 200 ? 2.555 21.404 32.785 1.00 25.39 200 PRO A N 1
ATOM 1546 C CA . PRO A 1 200 ? 3.427 22.428 33.392 1.00 26.36 200 PRO A CA 1
ATOM 1547 C C . PRO A 1 200 ? 3.674 23.676 32.556 1.00 26.57 200 PRO A C 1
ATOM 1548 O O . PRO A 1 200 ? 3.888 24.769 33.090 1.00 26.52 200 PRO A O 1
ATOM 1552 N N . VAL A 1 201 ? 3.661 23.505 31.242 1.00 26.34 201 VAL A N 1
ATOM 1553 C CA . VAL A 1 201 ? 3.900 24.605 30.328 1.00 25.68 201 VAL A CA 1
ATOM 1554 C C . VAL A 1 201 ? 2.722 24.726 29.382 1.00 26.49 201 VAL A C 1
ATOM 1555 O O . VAL A 1 201 ? 2.318 23.743 28.755 1.00 26.80 201 VAL A O 1
ATOM 1559 N N . LYS A 1 202 ? 2.167 25.927 29.286 1.00 25.10 202 LYS A N 1
ATOM 1560 C CA . LYS A 1 202 ? 1.036 26.154 28.400 1.00 26.30 202 LYS A CA 1
ATOM 1561 C C . LYS A 1 202 ? 1.355 25.627 27.005 1.00 24.59 202 LYS A C 1
ATOM 1562 O O . LYS A 1 202 ? 2.448 25.848 26.476 1.00 25.58 202 LYS A O 1
ATOM 1564 N N . LEU A 1 203 ? 0.408 24.914 26.416 1.00 24.09 203 LEU A N 1
ATOM 1565 C CA . LEU A 1 203 ? 0.606 24.397 25.075 1.00 23.49 203 LEU A CA 1
ATOM 1566 C C . LEU A 1 203 ? -0.270 25.167 24.105 1.00 24.79 203 LEU A C 1
ATOM 1567 O O . LEU A 1 203 ? -1.484 25.281 24.291 1.00 23.12 203 LEU A O 1
ATOM 1572 N N . ARG A 1 204 ? 0.352 25.704 23.070 1.00 24.29 204 ARG A N 1
ATOM 1573 C CA . ARG A 1 204 ? -0.399 26.419 22.066 1.00 24.70 204 ARG A CA 1
ATOM 1574 C C . ARG A 1 204 ? -0.388 25.561 20.815 1.00 22.56 204 ARG A C 1
ATOM 1575 O O . ARG A 1 204 ? 0.672 25.192 20.315 1.00 22.07 204 ARG A O 1
ATOM 1583 N N . ARG A 1 205 ? -1.578 25.241 20.320 1.00 22.20 205 ARG A N 1
ATOM 1584 C CA . ARG A 1 205 ? -1.721 24.391 19.147 1.00 21.26 205 ARG A CA 1
ATOM 1585 C C . ARG A 1 205 ? -2.257 25.164 17.950 1.00 21.27 205 ARG A C 1
ATOM 1586 O O . ARG A 1 205 ? -3.128 26.023 18.085 1.00 20.80 205 ARG A O 1
ATOM 1594 N N . GLY A 1 206 ? -1.722 24.863 16.773 1.00 21.18 206 GLY A N 1
ATOM 1595 C CA . GLY A 1 206 ? -2.175 25.547 15.582 1.00 22.10 206 GLY A CA 1
ATOM 1596 C C . GLY A 1 206 ? -1.905 24.766 14.317 1.00 21.50 206 GLY A C 1
ATOM 1597 O O . GLY A 1 206 ? -1.250 23.725 14.339 1.00 20.65 206 GLY A O 1
ATOM 1598 N N . VAL A 1 207 ? -2.421 25.280 13.210 1.00 21.35 207 VAL A N 1
ATOM 1599 C CA . VAL A 1 207 ? -2.239 24.655 11.918 1.00 21.02 207 VAL A CA 1
ATOM 1600 C C . VAL A 1 207 ? -1.548 25.628 10.969 1.00 21.46 207 VAL A C 1
ATOM 1601 O O . VAL A 1 207 ? -1.974 26.777 10.819 1.00 21.71 207 VAL A O 1
ATOM 1605 N N . PHE A 1 208 ? -0.468 25.171 10.348 1.00 21.98 208 PHE A N 1
ATOM 1606 C CA . PHE A 1 208 ? 0.257 25.987 9.392 1.00 23.18 208 PHE A CA 1
ATOM 1607 C C . PHE A 1 208 ? -0.299 25.668 8.016 1.00 24.67 208 PHE A C 1
ATOM 1608 O O . PHE A 1 208 ? -0.533 24.506 7.690 1.00 24.55 208 PHE A O 1
ATOM 1616 N N . TYR A 1 209 ? -0.508 26.696 7.206 1.00 25.92 209 TYR A N 1
ATOM 1617 C CA . TYR A 1 209 ? -1.029 26.491 5.865 1.00 27.55 209 TYR A CA 1
ATOM 1618 C C . TYR A 1 209 ? -0.654 27.668 4.990 1.00 27.53 209 TYR A C 1
ATOM 1619 O O . TYR A 1 209 ? -0.924 28.824 5.324 1.00 27.31 209 TYR A O 1
ATOM 1628 N N . GLN A 1 210 ? 0.008 27.349 3.888 1.00 27.95 210 GLN A N 1
ATOM 1629 C CA . GLN A 1 210 ? 0.437 28.320 2.890 1.00 28.94 210 GLN A CA 1
ATOM 1630 C C . GLN A 1 210 ? 0.846 29.689 3.423 1.00 29.16 210 GLN A C 1
ATOM 1631 O O . GLN A 1 210 ? 0.191 30.685 3.145 1.00 30.23 210 GLN A O 1
ATOM 1637 N N . GLY A 1 211 ? 1.917 29.739 4.204 1.00 28.33 211 GLY A N 1
ATOM 1638 C CA . GLY A 1 211 ? 2.391 31.022 4.694 1.00 26.69 211 GLY A CA 1
ATOM 1639 C C . GLY A 1 211 ? 1.935 31.508 6.052 1.00 27.17 211 GLY A C 1
ATOM 1640 O O . GLY A 1 211 ? 2.536 32.438 6.593 1.00 28.18 211 GLY A O 1
ATOM 1641 N N . PHE A 1 212 ? 0.886 30.909 6.609 1.00 26.32 212 PHE A N 1
ATOM 1642 C CA . PHE A 1 212 ? 0.401 31.337 7.914 1.00 26.84 212 PHE A CA 1
ATOM 1643 C C . PHE A 1 212 ? 0.070 30.199 8.868 1.00 25.70 212 PHE A C 1
ATOM 1644 O O . PHE A 1 212 ? -0.303 29.109 8.462 1.00 25.38 212 PHE A O 1
ATOM 1652 N N . VAL A 1 213 ? 0.207 30.482 10.153 1.00 25.50 213 VAL A N 1
ATOM 1653 C CA . VAL A 1 213 ? -0.140 29.526 11.180 1.00 24.61 213 VAL A CA 1
ATOM 1654 C C . VAL A 1 213 ? -1.391 30.117 11.817 1.00 23.54 213 VAL A C 1
ATOM 1655 O O . VAL A 1 213 ? -1.387 31.278 12.216 1.00 23.65 213 VAL A O 1
ATOM 1659 N N . THR A 1 214 ? -2.471 29.350 11.867 1.00 22.68 214 THR A N 1
ATOM 1660 C CA . THR A 1 214 ? -3.679 29.818 12.528 1.00 21.95 214 THR A CA 1
ATOM 1661 C C . THR A 1 214 ? -3.734 29.014 13.811 1.00 22.61 214 THR A C 1
ATOM 1662 O O . THR A 1 214 ? -3.758 27.784 13.774 1.00 22.20 214 THR A O 1
ATOM 1666 N N . TRP A 1 215 ? -3.743 29.698 14.947 1.00 22.30 215 TRP A N 1
ATOM 1667 C CA . TRP A 1 215 ? -3.789 28.999 16.216 1.00 23.01 215 TRP A CA 1
ATOM 1668 C C . TRP A 1 215 ? -5.217 28.632 16.555 1.00 24.49 215 TRP A C 1
ATOM 1669 O O . TRP A 1 215 ? -6.161 29.125 15.943 1.00 25.25 215 TRP A O 1
ATOM 1680 N N . GLU A 1 216 ? -5.374 27.766 17.543 1.00 25.07 216 GLU A N 1
ATOM 1681 C CA . GLU A 1 216 ? -6.694 27.322 17.939 1.00 27.85 216 GLU A CA 1
ATOM 1682 C C . GLU A 1 216 ? -7.582 28.467 18.407 1.00 28.46 216 GLU A C 1
ATOM 1683 O O . GLU A 1 216 ? -8.807 28.345 18.365 1.00 27.72 216 GLU A O 1
ATOM 1689 N N . ASP A 1 217 ? -6.980 29.574 18.841 1.00 28.19 217 ASP A N 1
ATOM 1690 C CA . ASP A 1 217 ? -7.768 30.713 19.318 1.00 30.73 217 ASP A CA 1
ATOM 1691 C C . ASP A 1 217 ? -8.199 31.671 18.212 1.00 30.84 217 ASP A C 1
ATOM 1692 O O . ASP A 1 217 ? -8.837 32.687 18.479 1.00 33.75 217 ASP A O 1
ATOM 1697 N N . GLY A 1 218 ? -7.842 31.345 16.978 1.00 30.41 218 GLY A N 1
ATOM 1698 C CA . GLY A 1 218 ? -8.213 32.184 15.859 1.00 29.86 218 GLY A CA 1
ATOM 1699 C C . GLY A 1 218 ? -7.179 33.190 15.384 1.00 29.48 218 GLY A C 1
ATOM 1700 O O . GLY A 1 218 ? -7.348 33.753 14.310 1.00 29.10 218 GLY A O 1
ATOM 1701 N N . SER A 1 219 ? -6.116 33.426 16.154 1.00 29.62 219 SER A N 1
ATOM 1702 C CA . SER A 1 219 ? -5.099 34.398 15.735 1.00 29.97 219 SER A CA 1
ATOM 1703 C C . SER A 1 219 ? -4.189 33.842 14.647 1.00 30.02 219 SER A C 1
ATOM 1704 O O . SER A 1 219 ? -4.102 32.629 14.447 1.00 27.86 219 SER A O 1
ATOM 1707 N N . ILE A 1 220 ? -3.511 34.743 13.945 1.00 30.13 220 ILE A N 1
ATOM 1708 C CA . ILE A 1 220 ? -2.641 34.358 12.849 1.00 32.51 220 ILE A CA 1
ATOM 1709 C C . ILE A 1 220 ? -1.242 34.925 12.995 1.00 33.63 220 ILE A C 1
ATOM 1710 O O . ILE A 1 220 ? -1.052 36.004 13.548 1.00 35.39 220 ILE A O 1
ATOM 1715 N N . ASP A 1 221 ? -0.264 34.173 12.504 1.00 33.80 221 ASP A N 1
ATOM 1716 C CA . ASP A 1 221 ? 1.130 34.583 12.521 1.00 32.91 221 ASP A CA 1
ATOM 1717 C C . ASP A 1 221 ? 1.699 34.166 11.184 1.00 32.56 221 ASP A C 1
ATOM 1718 O O . ASP A 1 221 ? 1.485 33.044 10.719 1.00 32.98 221 ASP A O 1
ATOM 1723 N N . ARG A 1 222 ? 2.419 35.089 10.568 1.00 32.08 222 ARG A N 1
ATOM 1724 C CA . ARG A 1 222 ? 3.016 34.887 9.260 1.00 32.58 222 ARG A CA 1
ATOM 1725 C C . ARG A 1 222 ? 4.368 34.165 9.301 1.00 32.14 222 ARG A C 1
ATOM 1726 O O . ARG A 1 222 ? 5.227 34.483 10.118 1.00 31.39 222 ARG A O 1
ATOM 1734 N N . PHE A 1 223 ? 4.528 33.169 8.433 1.00 31.16 223 PHE A N 1
ATOM 1735 C CA . PHE A 1 223 ? 5.779 32.417 8.299 1.00 31.33 223 PHE A CA 1
ATOM 1736 C C . PHE A 1 223 ? 5.846 31.977 6.851 1.00 30.98 223 PHE A C 1
ATOM 1737 O O . PHE A 1 223 ? 5.131 31.064 6.452 1.00 30.87 223 PHE A O 1
ATOM 1745 N N . SER A 1 224 ? 6.697 32.632 6.066 1.00 32.27 224 SER A N 1
ATOM 1746 C CA . SER A 1 224 ? 6.829 32.326 4.641 1.00 32.27 224 SER A CA 1
ATOM 1747 C C . SER A 1 224 ? 6.811 30.833 4.307 1.00 31.38 224 SER A C 1
ATOM 1748 O O . SER A 1 224 ? 6.215 30.430 3.305 1.00 31.65 224 SER A O 1
ATOM 1751 N N . SER A 1 225 ? 7.477 30.017 5.122 1.00 30.50 225 SER A N 1
ATOM 1752 C CA . SER A 1 225 ? 7.488 28.570 4.895 1.00 30.01 225 SER A CA 1
ATOM 1753 C C . SER A 1 225 ? 7.473 27.860 6.246 1.00 29.48 225 SER A C 1
ATOM 1754 O O . SER A 1 225 ? 7.800 28.475 7.264 1.00 28.32 225 SER A O 1
ATOM 1757 N N . TRP A 1 226 ? 7.095 26.579 6.275 1.00 29.71 226 TRP A N 1
ATOM 1758 C CA . TRP A 1 226 ? 7.051 25.877 7.559 1.00 29.57 226 TRP A CA 1
ATOM 1759 C C . TRP A 1 226 ? 8.409 25.847 8.250 1.00 28.78 226 TRP A C 1
ATOM 1760 O O . TRP A 1 226 ? 8.473 25.945 9.473 1.00 26.79 226 TRP A O 1
ATOM 1771 N N . GLU A 1 227 ? 9.492 25.723 7.478 1.00 29.64 227 GLU A N 1
ATOM 1772 C CA . GLU A 1 227 ? 10.824 25.695 8.082 1.00 31.41 227 GLU A CA 1
ATOM 1773 C C . GLU A 1 227 ? 11.166 26.981 8.821 1.00 30.54 227 GLU A C 1
ATOM 1774 O O . GLU A 1 227 ? 12.009 26.976 9.715 1.00 30.98 227 GLU A O 1
ATOM 1780 N N . GLU A 1 228 ? 10.526 28.087 8.457 1.00 30.88 228 GLU A N 1
ATOM 1781 C CA . GLU A 1 228 ? 10.804 29.335 9.159 1.00 30.51 228 GLU A CA 1
ATOM 1782 C C . GLU A 1 228 ? 10.467 29.149 10.631 1.00 29.02 228 GLU A C 1
ATOM 1783 O O . GLU A 1 228 ? 11.043 29.812 11.492 1.00 27.57 228 GLU A O 1
ATOM 1789 N N . LEU A 1 229 ? 9.532 28.244 10.913 1.00 26.88 229 LEU A N 1
ATOM 1790 C CA . LEU A 1 229 ? 9.140 27.955 12.287 1.00 26.02 229 LEU A CA 1
ATOM 1791 C C . LEU A 1 229 ? 10.348 27.435 13.060 1.00 25.64 229 LEU A C 1
ATOM 1792 O O . LEU A 1 229 ? 10.506 27.735 14.244 1.00 26.63 229 LEU A O 1
ATOM 1797 N N . VAL A 1 230 ? 11.203 26.672 12.377 1.00 25.42 230 VAL A N 1
ATOM 1798 C CA . VAL A 1 230 ? 12.416 26.102 12.984 1.00 24.47 230 VAL A CA 1
ATOM 1799 C C . VAL A 1 230 ? 13.521 27.159 13.143 1.00 23.54 230 VAL A C 1
ATOM 1800 O O . VAL A 1 230 ? 14.141 27.269 14.192 1.00 23.56 230 VAL A O 1
ATOM 1804 N N . TYR A 1 231 ? 13.761 27.930 12.091 1.00 24.11 231 TYR A N 1
ATOM 1805 C CA . TYR A 1 231 ? 14.777 28.975 12.112 1.00 25.84 231 TYR A CA 1
ATOM 1806 C C . TYR A 1 231 ? 14.421 30.024 13.156 1.00 25.23 231 TYR A C 1
ATOM 1807 O O . TYR A 1 231 ? 15.287 30.508 13.888 1.00 25.32 231 TYR A O 1
ATOM 1816 N N . ASP A 1 232 ? 13.136 30.356 13.226 1.00 25.79 232 ASP A N 1
ATOM 1817 C CA . ASP A 1 232 ? 12.651 31.335 14.184 1.00 25.65 232 ASP A CA 1
ATOM 1818 C C . ASP A 1 232 ? 12.918 30.868 15.600 1.00 25.85 232 ASP A C 1
ATOM 1819 O O . ASP A 1 232 ? 13.356 31.646 16.442 1.00 25.20 232 ASP A O 1
ATOM 1824 N N . ALA A 1 233 ? 12.636 29.596 15.863 1.00 25.80 233 ALA A N 1
ATOM 1825 C CA . ALA A 1 233 ? 12.856 29.025 17.192 1.00 26.23 233 ALA A CA 1
ATOM 1826 C C . ALA A 1 233 ? 14.334 29.062 17.551 1.00 25.64 233 ALA A C 1
ATOM 1827 O O . ALA A 1 233 ? 14.704 29.439 18.656 1.00 26.03 233 ALA A O 1
ATOM 1829 N N . ILE A 1 234 ? 15.176 28.659 16.610 1.00 27.27 234 ILE A N 1
ATOM 1830 C CA . ILE A 1 234 ? 16.611 28.649 16.845 1.00 29.40 234 ILE A CA 1
ATOM 1831 C C . ILE A 1 234 ? 17.119 30.079 17.000 1.00 30.27 234 ILE A C 1
ATOM 1832 O O . ILE A 1 234 ? 17.971 30.349 17.843 1.00 28.74 234 ILE A O 1
ATOM 1837 N N . ARG A 1 235 ? 16.582 30.989 16.193 1.00 29.53 235 ARG A N 1
ATOM 1838 C CA . ARG A 1 235 ? 16.977 32.390 16.261 1.00 31.96 235 ARG A CA 1
ATOM 1839 C C . ARG A 1 235 ? 16.703 32.874 17.681 1.00 32.86 235 ARG A C 1
ATOM 1840 O O . ARG A 1 235 ? 17.419 33.726 18.209 1.00 33.58 235 ARG A O 1
ATOM 1848 N N . LYS A 1 236 ? 15.666 32.311 18.298 1.00 32.15 236 LYS A N 1
ATOM 1849 C CA . LYS A 1 236 ? 15.269 32.667 19.659 1.00 30.57 236 LYS A CA 1
ATOM 1850 C C . LYS A 1 236 ? 15.969 31.815 20.729 1.00 30.22 236 LYS A C 1
ATOM 1851 O O . LYS A 1 236 ? 15.533 31.762 21.881 1.00 31.36 236 LYS A O 1
ATOM 1857 N N . LYS A 1 237 ? 17.053 31.153 20.340 1.00 29.83 237 LYS A N 1
ATOM 1858 C CA . LYS A 1 237 ? 17.822 30.322 21.255 1.00 29.91 237 LYS A CA 1
ATOM 1859 C C . LYS A 1 237 ? 17.003 29.203 21.887 1.00 30.32 237 LYS A C 1
ATOM 1860 O O . LYS A 1 237 ? 17.253 28.810 23.032 1.00 30.25 237 LYS A O 1
ATOM 1862 N N . LYS A 1 238 ? 16.016 28.706 21.146 1.00 29.11 238 LYS A N 1
ATOM 1863 C CA . LYS A 1 238 ? 15.176 27.607 21.615 1.00 28.76 238 LYS A CA 1
ATOM 1864 C C . LYS A 1 238 ? 15.291 26.496 20.581 1.00 29.33 238 LYS A C 1
ATOM 1865 O O . LYS A 1 238 ? 16.007 26.646 19.592 1.00 29.59 238 LYS A O 1
ATOM 1871 N N . GLY A 1 239 ? 14.593 25.387 20.801 1.00 29.60 239 GLY A N 1
ATOM 1872 C CA . GLY A 1 239 ? 14.685 24.280 19.867 1.00 28.81 239 GLY A CA 1
ATOM 1873 C C . GLY A 1 239 ? 13.404 23.855 19.172 1.00 27.15 239 GLY A C 1
ATOM 1874 O O . GLY A 1 239 ? 12.323 24.397 19.407 1.00 24.26 239 GLY A O 1
ATOM 1875 N N . ALA A 1 240 ? 13.539 22.855 18.309 1.00 26.71 240 ALA A N 1
ATOM 1876 C CA . ALA A 1 240 ? 12.407 22.347 17.554 1.00 26.97 240 ALA A CA 1
ATOM 1877 C C . ALA A 1 240 ? 12.543 20.861 17.285 1.00 27.14 240 ALA A C 1
ATOM 1878 O O . ALA A 1 240 ? 13.642 20.346 17.074 1.00 28.58 240 ALA A O 1
ATOM 1880 N N . LEU A 1 241 ? 11.406 20.179 17.299 1.00 26.42 241 LEU A N 1
ATOM 1881 C CA . LEU A 1 241 ? 11.350 18.752 17.031 1.00 26.37 241 LEU A CA 1
ATOM 1882 C C . LEU A 1 241 ? 10.390 18.574 15.857 1.00 26.76 241 LEU A C 1
ATOM 1883 O O . LEU A 1 241 ? 9.202 18.856 15.979 1.00 27.42 241 LEU A O 1
ATOM 1888 N N . ILE A 1 242 ? 10.908 18.108 14.728 1.00 25.97 242 ILE A N 1
ATOM 1889 C CA . ILE A 1 242 ? 10.103 17.919 13.522 1.00 23.68 242 ILE A CA 1
ATOM 1890 C C . ILE A 1 242 ? 9.762 16.443 13.268 1.00 25.14 242 ILE A C 1
ATOM 1891 O O . ILE A 1 242 ? 10.652 15.587 13.218 1.00 25.76 242 ILE A O 1
ATOM 1896 N N . PHE A 1 243 ? 8.472 16.151 13.108 1.00 24.42 243 PHE A N 1
ATOM 1897 C CA . PHE A 1 243 ? 8.006 14.790 12.861 1.00 25.20 243 PHE A CA 1
ATOM 1898 C C . PHE A 1 243 ? 7.615 14.500 11.422 1.00 25.48 243 PHE A C 1
ATOM 1899 O O . PHE A 1 243 ? 6.784 15.197 10.839 1.00 25.24 243 PHE A O 1
ATOM 1907 N N . VAL A 1 244 ? 8.226 13.461 10.855 1.00 28.05 244 VAL A N 1
ATOM 1908 C CA . VAL A 1 244 ? 7.946 13.044 9.484 1.00 29.05 244 VAL A CA 1
ATOM 1909 C C . VAL A 1 244 ? 7.651 11.550 9.445 1.00 30.23 244 VAL A C 1
ATOM 1910 O O . VAL A 1 244 ? 8.046 10.800 10.340 1.00 29.83 244 VAL A O 1
ATOM 1914 N N . ASN A 1 245 ? 6.974 11.125 8.385 1.00 30.84 245 ASN A N 1
ATOM 1915 C CA . ASN A 1 245 ? 6.574 9.737 8.213 1.00 31.29 245 ASN A CA 1
ATOM 1916 C C . ASN A 1 245 ? 7.649 8.703 7.852 1.00 31.80 245 ASN A C 1
ATOM 1917 O O . ASN A 1 245 ? 7.637 7.586 8.384 1.00 32.25 245 ASN A O 1
ATOM 1922 N N . MET A 1 246 ? 8.566 9.090 6.964 1.00 29.75 246 MET A N 1
ATOM 1923 C CA . MET A 1 246 ? 9.619 8.217 6.446 1.00 28.61 246 MET A CA 1
ATOM 1924 C C . MET A 1 246 ? 11.039 8.547 6.882 1.00 26.40 246 MET A C 1
ATOM 1925 O O . MET A 1 246 ? 11.374 9.701 7.116 1.00 25.55 246 MET A O 1
ATOM 1930 N N . ARG A 1 247 ? 11.877 7.516 6.929 1.00 25.50 247 ARG A N 1
ATOM 1931 C CA . ARG A 1 247 ? 13.283 7.649 7.315 1.00 25.85 247 ARG A CA 1
ATOM 1932 C C . ARG A 1 247 ? 14.070 8.533 6.357 1.00 26.05 247 ARG A C 1
ATOM 1933 O O . ARG A 1 247 ? 14.819 9.408 6.777 1.00 25.80 247 ARG A O 1
ATOM 1941 N N . ARG A 1 248 ? 13.917 8.285 5.064 1.00 27.11 248 ARG A N 1
ATOM 1942 C CA . ARG A 1 248 ? 14.651 9.063 4.083 1.00 27.78 248 ARG A CA 1
ATOM 1943 C C . ARG A 1 248 ? 14.193 10.512 4.092 1.00 26.68 248 ARG A C 1
ATOM 1944 O O . ARG A 1 248 ? 14.996 11.417 3.860 1.00 25.87 248 ARG A O 1
ATOM 1952 N N . LYS A 1 249 ? 12.910 10.741 4.368 1.00 25.69 249 LYS A N 1
ATOM 1953 C CA . LYS A 1 249 ? 12.407 12.113 4.424 1.00 25.53 249 LYS A CA 1
ATOM 1954 C C . LYS A 1 249 ? 13.022 12.790 5.641 1.00 24.69 249 LYS A C 1
ATOM 1955 O O . LYS A 1 249 ? 13.433 13.946 5.580 1.00 25.46 249 LYS A O 1
ATOM 1961 N N . ALA A 1 250 ? 13.110 12.051 6.743 1.00 23.53 250 ALA A N 1
ATOM 1962 C CA . ALA A 1 250 ? 13.683 12.592 7.970 1.00 24.81 250 ALA A CA 1
ATOM 1963 C C . ALA A 1 250 ? 15.095 13.109 7.738 1.00 25.00 250 ALA A C 1
ATOM 1964 O O . ALA A 1 250 ? 15.453 14.187 8.208 1.00 26.14 250 ALA A O 1
ATOM 1966 N N . GLU A 1 251 ? 15.891 12.339 7.004 1.00 26.49 251 GLU A N 1
ATOM 1967 C CA . GLU A 1 251 ? 17.277 12.703 6.722 1.00 26.65 251 GLU A CA 1
ATOM 1968 C C . GLU A 1 251 ? 17.374 13.881 5.750 1.00 27.04 251 GLU A C 1
ATOM 1969 O O . GLU A 1 251 ? 18.139 14.816 5.974 1.00 26.25 251 GLU A O 1
ATOM 1975 N N . ARG A 1 252 ? 16.590 13.838 4.678 1.00 27.30 252 ARG A N 1
ATOM 1976 C CA . ARG A 1 252 ? 16.603 14.912 3.694 1.00 29.08 252 ARG A CA 1
ATOM 1977 C C . ARG A 1 252 ? 16.225 16.254 4.309 1.00 28.75 252 ARG A C 1
ATOM 1978 O O . ARG A 1 252 ? 16.875 17.264 4.050 1.00 30.39 252 ARG A O 1
ATOM 1986 N N . VAL A 1 253 ? 15.189 16.262 5.139 1.00 28.20 253 VAL A N 1
ATOM 1987 C CA . VAL A 1 253 ? 14.744 17.485 5.792 1.00 27.65 253 VAL A CA 1
ATOM 1988 C C . VAL A 1 253 ? 15.736 17.966 6.852 1.00 27.53 253 VAL A C 1
ATOM 1989 O O . VAL A 1 253 ? 15.857 19.164 7.104 1.00 26.61 253 VAL A O 1
ATOM 1993 N N . ALA A 1 254 ? 16.457 17.031 7.461 1.00 26.82 254 ALA A N 1
ATOM 1994 C CA . ALA A 1 254 ? 17.443 17.383 8.475 1.00 27.69 254 ALA A CA 1
ATOM 1995 C C . ALA A 1 254 ? 18.601 18.117 7.828 1.00 27.44 254 ALA A C 1
ATOM 1996 O O . ALA A 1 254 ? 19.131 19.073 8.386 1.00 27.90 254 ALA A O 1
ATOM 1998 N N . LEU A 1 255 ? 18.999 17.662 6.650 1.00 27.92 255 LEU A N 1
ATOM 1999 C CA . LEU A 1 255 ? 20.106 18.289 5.947 1.00 31.18 255 LEU A CA 1
ATOM 2000 C C . LEU A 1 255 ? 19.693 19.682 5.475 1.00 32.27 255 LEU A C 1
ATOM 2001 O O . LEU A 1 255 ? 20.423 20.658 5.662 1.00 32.10 255 LEU A O 1
ATOM 2006 N N . GLU A 1 256 ? 18.519 19.752 4.852 1.00 34.50 256 GLU A N 1
ATOM 2007 C CA . GLU A 1 256 ? 17.960 21.008 4.356 1.00 36.08 256 GLU A CA 1
ATOM 2008 C C . GLU A 1 256 ? 17.986 22.037 5.486 1.00 34.64 256 GLU A C 1
ATOM 2009 O O . GLU A 1 256 ? 18.600 23.094 5.367 1.00 35.82 256 GLU A O 1
ATOM 2015 N N . LEU A 1 257 ? 17.331 21.722 6.594 1.00 34.26 257 LEU A N 1
ATOM 2016 C CA . LEU A 1 257 ? 17.314 22.635 7.722 1.00 33.25 257 LEU A CA 1
ATOM 2017 C C . LEU A 1 257 ? 18.736 23.021 8.130 1.00 34.42 257 LEU A C 1
ATOM 2018 O O . LEU A 1 257 ? 19.087 24.204 8.157 1.00 33.03 257 LEU A O 1
ATOM 2023 N N . SER A 1 258 ? 19.557 22.016 8.427 1.00 34.48 258 SER A N 1
ATOM 2024 C CA . SER A 1 258 ? 20.921 22.266 8.872 1.00 34.82 258 SER A CA 1
ATOM 2025 C C . SER A 1 258 ? 21.653 23.253 7.974 1.00 35.03 258 SER A C 1
ATOM 2026 O O . SER A 1 258 ? 22.560 23.951 8.424 1.00 34.86 258 SER A O 1
ATOM 2029 N N . LYS A 1 259 ? 21.258 23.328 6.708 1.00 36.34 259 LYS A N 1
ATOM 2030 C CA . LYS A 1 259 ? 21.918 24.247 5.793 1.00 36.95 259 LYS A CA 1
ATOM 2031 C C . LYS A 1 259 ? 21.688 25.711 6.151 1.00 37.43 259 LYS A C 1
ATOM 2032 O O . LYS A 1 259 ? 22.553 26.551 5.908 1.00 37.48 259 LYS A O 1
ATOM 2038 N N . LYS A 1 260 ? 20.533 26.023 6.731 1.00 36.23 260 LYS A N 1
ATOM 2039 C CA . LYS A 1 260 ? 20.265 27.400 7.135 1.00 36.89 260 LYS A CA 1
ATOM 2040 C C . LYS A 1 260 ? 20.511 27.601 8.623 1.00 34.86 260 LYS A C 1
ATOM 2041 O O . LYS A 1 260 ? 20.696 28.730 9.068 1.00 34.67 260 LYS A O 1
ATOM 2047 N N . VAL A 1 261 ? 20.530 26.508 9.388 1.00 34.51 261 VAL A N 1
ATOM 2048 C CA . VAL A 1 261 ? 20.755 26.593 10.831 1.00 33.86 261 VAL A CA 1
ATOM 2049 C C . VAL A 1 261 ? 22.208 26.899 11.199 1.00 33.56 261 VAL A C 1
ATOM 2050 O O . VAL A 1 261 ? 22.466 27.633 12.154 1.00 31.39 261 VAL A O 1
ATOM 2054 N N . LYS A 1 262 ? 23.155 26.348 10.445 1.00 34.80 262 LYS A N 1
ATOM 2055 C CA . LYS A 1 262 ? 24.560 26.576 10.759 1.00 36.91 262 LYS A CA 1
ATOM 2056 C C . LYS A 1 262 ? 24.937 28.049 10.869 1.00 38.10 262 LYS A C 1
ATOM 2057 O O . LYS A 1 262 ? 25.720 28.418 11.743 1.00 39.06 262 LYS A O 1
ATOM 2063 N N . SER A 1 263 ? 24.385 28.889 9.995 1.00 38.60 263 SER A N 1
ATOM 2064 C CA . SER A 1 263 ? 24.702 30.316 10.023 1.00 38.84 263 SER A CA 1
ATOM 2065 C C . SER A 1 263 ? 24.033 31.036 11.186 1.00 38.64 263 SER A C 1
ATOM 2066 O O . SER A 1 263 ? 24.193 32.248 11.342 1.00 39.53 263 SER A O 1
ATOM 2069 N N . LEU A 1 264 ? 23.278 30.296 11.993 1.00 37.58 264 LEU A N 1
ATOM 2070 C CA . LEU A 1 264 ? 22.603 30.880 13.143 1.00 37.95 264 LEU A CA 1
ATOM 2071 C C . LEU A 1 264 ? 23.279 30.372 14.407 1.00 38.18 264 LEU A C 1
ATOM 2072 O O . LEU A 1 264 ? 22.776 30.580 15.506 1.00 38.16 264 LEU A O 1
ATOM 2077 N N . LEU A 1 265 ? 24.420 29.708 14.240 1.00 39.12 265 LEU A N 1
ATOM 2078 C CA . LEU A 1 265 ? 25.162 29.136 15.368 1.00 41.50 265 LEU A CA 1
ATOM 2079 C C . LEU A 1 265 ? 26.364 29.976 15.824 1.00 42.36 265 LEU A C 1
ATOM 2080 O O . LEU A 1 265 ? 27.088 30.520 14.993 1.00 42.51 265 LEU A O 1
ATOM 2085 N N . THR A 1 266 ? 26.575 30.066 17.141 1.00 43.87 266 THR A N 1
ATOM 2086 C CA . THR A 1 266 ? 27.718 30.808 17.687 1.00 44.08 266 THR A CA 1
ATOM 2087 C C . THR A 1 266 ? 28.980 30.058 17.263 1.00 44.62 266 THR A C 1
ATOM 2088 O O . THR A 1 266 ? 28.902 28.912 16.798 1.00 44.69 266 THR A O 1
ATOM 2092 N N . LYS A 1 267 ? 30.140 30.692 17.416 1.00 44.80 267 LYS A N 1
ATOM 2093 C CA . LYS A 1 267 ? 31.387 30.046 17.030 1.00 44.57 267 LYS A CA 1
ATOM 2094 C C . LYS A 1 267 ? 31.583 28.761 17.809 1.00 43.82 267 LYS A C 1
ATOM 2095 O O . LYS A 1 267 ? 31.940 27.742 17.239 1.00 44.97 267 LYS A O 1
ATOM 2101 N N . PRO A 1 268 ? 31.371 28.796 19.132 1.00 44.25 268 PRO A N 1
ATOM 2102 C CA . PRO A 1 268 ? 31.538 27.593 19.955 1.00 44.03 268 PRO A CA 1
ATOM 2103 C C . PRO A 1 268 ? 30.603 26.474 19.506 1.00 43.59 268 PRO A C 1
ATOM 2104 O O . PRO A 1 268 ? 31.054 25.406 19.069 1.00 44.74 268 PRO A O 1
ATOM 2108 N N . GLU A 1 269 ? 29.301 26.733 19.609 1.00 42.17 269 GLU A N 1
ATOM 2109 C CA . GLU A 1 269 ? 28.280 25.776 19.205 1.00 39.44 269 GLU A CA 1
ATOM 2110 C C . GLU A 1 269 ? 28.748 24.992 17.997 1.00 38.41 269 GLU A C 1
ATOM 2111 O O . GLU A 1 269 ? 28.590 23.778 17.940 1.00 38.13 269 GLU A O 1
ATOM 2117 N N . ILE A 1 270 ? 29.323 25.698 17.031 1.00 37.77 270 ILE A N 1
ATOM 2118 C CA . ILE A 1 270 ? 29.819 25.072 15.813 1.00 38.11 270 ILE A CA 1
ATOM 2119 C C . ILE A 1 270 ? 30.943 24.066 16.077 1.00 39.36 270 ILE A C 1
ATOM 2120 O O . ILE A 1 270 ? 30.959 22.980 15.488 1.00 38.38 270 ILE A O 1
ATOM 2125 N N . ARG A 1 271 ? 31.875 24.420 16.962 1.00 39.43 271 ARG A N 1
ATOM 2126 C CA . ARG A 1 271 ? 32.987 23.530 17.279 1.00 40.49 271 ARG A CA 1
ATOM 2127 C C . ARG A 1 271 ? 32.537 22.341 18.126 1.00 40.72 271 ARG A C 1
ATOM 2128 O O . ARG A 1 271 ? 33.143 21.269 18.072 1.00 41.73 271 ARG A O 1
ATOM 2130 N N . ALA A 1 272 ? 31.480 22.530 18.913 1.00 40.95 272 ALA A N 1
ATOM 2131 C CA . ALA A 1 272 ? 30.964 21.457 19.762 1.00 40.80 272 ALA A CA 1
ATOM 2132 C C . ALA A 1 272 ? 30.279 20.406 18.894 1.00 41.89 272 ALA A C 1
ATOM 2133 O O . ALA A 1 272 ? 30.422 19.194 19.122 1.00 41.97 272 ALA A O 1
ATOM 2135 N N . LEU A 1 273 ? 29.528 20.880 17.902 1.00 41.16 273 LEU A N 1
ATOM 2136 C CA . LEU A 1 273 ? 28.831 19.997 16.986 1.00 41.20 273 LEU A CA 1
ATOM 2137 C C . LEU A 1 273 ? 29.864 19.185 16.209 1.00 41.90 273 LEU A C 1
ATOM 2138 O O . LEU A 1 273 ? 29.654 17.998 15.914 1.00 42.67 273 LEU A O 1
ATOM 2143 N N . ASN A 1 274 ? 30.992 19.822 15.899 1.00 42.18 274 ASN A N 1
ATOM 2144 C CA . ASN A 1 274 ? 32.069 19.165 15.160 1.00 42.06 274 ASN A CA 1
ATOM 2145 C C . ASN A 1 274 ? 32.690 17.991 15.887 1.00 41.55 274 ASN A C 1
ATOM 2146 O O . ASN A 1 274 ? 32.882 16.924 15.303 1.00 41.52 274 ASN A O 1
ATOM 2151 N N . GLU A 1 275 ? 33.011 18.190 17.158 1.00 42.66 275 GLU A N 1
ATOM 2152 C CA . GLU A 1 275 ? 33.617 17.140 17.967 1.00 43.10 275 GLU A CA 1
ATOM 2153 C C . GLU A 1 275 ? 32.658 15.969 18.001 1.00 42.78 275 GLU A C 1
ATOM 2154 O O . GLU A 1 275 ? 33.064 14.797 17.982 1.00 43.24 275 GLU A O 1
ATOM 2160 N N . LEU A 1 276 ? 31.375 16.306 18.043 1.00 41.40 276 LEU A N 1
ATOM 2161 C CA . LEU A 1 276 ? 30.313 15.325 18.089 1.00 39.51 276 LEU A CA 1
ATOM 2162 C C . LEU A 1 276 ? 30.247 14.630 16.739 1.00 39.72 276 LEU A C 1
ATOM 2163 O O . LEU A 1 276 ? 30.270 13.398 16.657 1.00 39.48 276 LEU A O 1
ATOM 2168 N N . ALA A 1 277 ? 30.189 15.424 15.674 1.00 39.69 277 ALA A N 1
ATOM 2169 C CA . ALA A 1 277 ? 30.112 14.877 14.324 1.00 40.65 277 ALA A CA 1
ATOM 2170 C C . ALA A 1 277 ? 31.302 13.978 13.993 1.00 41.68 277 ALA A C 1
ATOM 2171 O O . ALA A 1 277 ? 31.168 13.001 13.247 1.00 42.21 277 ALA A O 1
ATOM 2173 N N . ASP A 1 278 ? 32.467 14.297 14.548 1.00 42.75 278 ASP A N 1
ATOM 2174 C CA . ASP A 1 278 ? 33.662 13.498 14.280 1.00 43.89 278 ASP A CA 1
ATOM 2175 C C . ASP A 1 278 ? 33.639 12.113 14.918 1.00 44.28 278 ASP A C 1
ATOM 2176 O O . ASP A 1 278 ? 34.143 11.149 14.335 1.00 45.23 278 ASP A O 1
ATOM 2181 N N . SER A 1 279 ? 33.039 12.006 16.098 1.00 43.94 279 SER A N 1
ATOM 2182 C CA . SER A 1 279 ? 32.992 10.735 16.817 1.00 44.70 279 SER A CA 1
ATOM 2183 C C . SER A 1 279 ? 32.059 9.656 16.263 1.00 44.90 279 SER A C 1
ATOM 2184 O O . SER A 1 279 ? 31.931 8.587 16.862 1.00 45.62 279 SER A O 1
ATOM 2187 N N . LEU A 1 280 ? 31.413 9.913 15.133 1.00 45.12 280 LEU A N 1
ATOM 2188 C CA . LEU A 1 280 ? 30.502 8.919 14.568 1.00 45.39 280 LEU A CA 1
ATOM 2189 C C . LEU A 1 280 ? 31.201 7.901 13.646 1.00 46.04 280 LEU A C 1
ATOM 2190 O O . LEU A 1 280 ? 31.689 8.250 12.565 1.00 45.69 280 LEU A O 1
ATOM 2195 N N . GLU A 1 281 ? 31.243 6.644 14.086 1.00 46.48 281 GLU A N 1
ATOM 2196 C CA . GLU A 1 281 ? 31.869 5.556 13.320 1.00 47.44 281 GLU A CA 1
ATOM 2197 C C . GLU A 1 281 ? 31.497 5.581 11.841 1.00 47.58 281 GLU A C 1
ATOM 2198 O O . GLU A 1 281 ? 30.316 5.599 11.492 1.00 47.29 281 GLU A O 1
ATOM 2200 N N . GLU A 1 282 ? 32.520 5.555 10.986 1.00 48.44 282 GLU A N 1
ATOM 2201 C CA . GLU A 1 282 ? 32.355 5.584 9.534 1.00 48.98 282 GLU A CA 1
ATOM 2202 C C . GLU A 1 282 ? 31.180 4.714 9.168 1.00 48.58 282 GLU A C 1
ATOM 2203 O O . GLU A 1 282 ? 31.005 3.645 9.749 1.00 48.02 282 GLU A O 1
ATOM 2209 N N . ASN A 1 283 ? 30.386 5.165 8.200 1.00 48.65 283 ASN A N 1
ATOM 2210 C CA . ASN A 1 283 ? 29.203 4.417 7.793 1.00 48.33 283 ASN A CA 1
ATOM 2211 C C . ASN A 1 283 ? 28.212 5.285 6.994 1.00 47.12 283 ASN A C 1
ATOM 2212 O O . ASN A 1 283 ? 27.949 6.419 7.361 1.00 46.93 283 ASN A O 1
ATOM 2217 N N . PRO A 1 284 ? 27.633 4.749 5.906 1.00 47.24 284 PRO A N 1
ATOM 2218 C CA . PRO A 1 284 ? 26.681 5.540 5.109 1.00 46.15 284 PRO A CA 1
ATOM 2219 C C . PRO A 1 284 ? 25.611 6.279 5.928 1.00 45.76 284 PRO A C 1
ATOM 2220 O O . PRO A 1 284 ? 25.485 7.511 5.849 1.00 44.96 284 PRO A O 1
ATOM 2224 N N . THR A 1 285 ? 24.838 5.534 6.712 1.00 44.93 285 THR A N 1
ATOM 2225 C CA . THR A 1 285 ? 23.784 6.151 7.521 1.00 43.33 285 THR A CA 1
ATOM 2226 C C . THR A 1 285 ? 24.385 7.188 8.489 1.00 42.71 285 THR A C 1
ATOM 2227 O O . THR A 1 285 ? 23.789 8.248 8.730 1.00 40.68 285 THR A O 1
ATOM 2231 N N . ASN A 1 286 ? 25.566 6.882 9.031 1.00 41.39 286 ASN A N 1
ATOM 2232 C CA . ASN A 1 286 ? 26.241 7.787 9.967 1.00 40.77 286 ASN A CA 1
ATOM 2233 C C . ASN A 1 286 ? 26.907 8.956 9.261 1.00 40.19 286 ASN A C 1
ATOM 2234 O O . ASN A 1 286 ? 27.164 9.998 9.874 1.00 39.39 286 ASN A O 1
ATOM 2239 N N . GLU A 1 287 ? 27.189 8.774 7.975 1.00 40.32 287 GLU A N 1
ATOM 2240 C CA . GLU A 1 287 ? 27.819 9.815 7.165 1.00 40.17 287 GLU A CA 1
ATOM 2241 C C . GLU A 1 287 ? 26.848 10.977 7.024 1.00 38.89 287 GLU A C 1
ATOM 2242 O O . GLU A 1 287 ? 27.240 12.134 7.139 1.00 38.28 287 GLU A O 1
ATOM 2244 N N . LYS A 1 288 ? 25.576 10.652 6.784 1.00 38.80 288 LYS A N 1
ATOM 2245 C CA . LYS A 1 288 ? 24.531 11.661 6.642 1.00 37.78 288 LYS A CA 1
ATOM 2246 C C . LYS A 1 288 ? 24.285 12.352 7.976 1.00 35.91 288 LYS A C 1
ATOM 2247 O O . LYS A 1 288 ? 24.010 13.550 8.021 1.00 34.14 288 LYS A O 1
ATOM 2253 N N . LEU A 1 289 ? 24.370 11.588 9.061 1.00 34.49 289 LEU A N 1
ATOM 2254 C CA . LEU A 1 289 ? 24.130 12.150 10.384 1.00 33.01 289 LEU A CA 1
ATOM 2255 C C . LEU A 1 289 ? 25.180 13.195 10.727 1.00 33.08 289 LEU A C 1
ATOM 2256 O O . LEU A 1 289 ? 24.847 14.326 11.075 1.00 34.38 289 LEU A O 1
ATOM 2261 N N . ALA A 1 290 ? 26.447 12.812 10.621 1.00 33.26 290 ALA A N 1
ATOM 2262 C CA . ALA A 1 290 ? 27.551 13.713 10.925 1.00 32.70 290 ALA A CA 1
ATOM 2263 C C . ALA A 1 290 ? 27.449 15.006 10.120 1.00 32.47 290 ALA A C 1
ATOM 2264 O O . ALA A 1 290 ? 27.564 16.104 10.675 1.00 32.43 290 ALA A O 1
ATOM 2266 N N . LYS A 1 291 ? 27.223 14.875 8.816 1.00 32.42 291 LYS A N 1
ATOM 2267 C CA . LYS A 1 291 ? 27.111 16.041 7.935 1.00 34.12 291 LYS A CA 1
ATOM 2268 C C . LYS A 1 291 ? 25.971 16.983 8.325 1.00 33.90 291 LYS A C 1
ATOM 2269 O O . LYS A 1 291 ? 26.101 18.205 8.226 1.00 34.41 291 LYS A O 1
ATOM 2275 N N . ALA A 1 292 ? 24.845 16.424 8.753 1.00 33.86 292 ALA A N 1
ATOM 2276 C CA . ALA A 1 292 ? 23.717 17.255 9.155 1.00 33.53 292 ALA A CA 1
ATOM 2277 C C . ALA A 1 292 ? 23.957 17.838 10.543 1.00 33.66 292 ALA A C 1
ATOM 2278 O O . ALA A 1 292 ? 23.632 18.997 10.801 1.00 33.26 292 ALA A O 1
ATOM 2280 N N . ILE A 1 293 ? 24.524 17.027 11.437 1.00 34.01 293 ILE A N 1
ATOM 2281 C CA . ILE A 1 293 ? 24.799 17.467 12.808 1.00 33.67 293 ILE A CA 1
ATOM 2282 C C . ILE A 1 293 ? 25.751 18.659 12.837 1.00 34.33 293 ILE A C 1
ATOM 2283 O O . ILE A 1 293 ? 25.631 19.541 13.699 1.00 34.33 293 ILE A O 1
ATOM 2288 N N . ARG A 1 294 ? 26.694 18.690 11.902 1.00 33.52 294 ARG A N 1
ATOM 2289 C CA . ARG A 1 294 ? 27.649 19.789 11.834 1.00 34.25 294 ARG A CA 1
ATOM 2290 C C . ARG A 1 294 ? 26.906 21.106 11.577 1.00 34.17 294 ARG A C 1
ATOM 2291 O O . ARG A 1 294 ? 27.498 22.181 11.613 1.00 33.80 294 ARG A O 1
ATOM 2299 N N . GLY A 1 295 ? 25.601 21.004 11.328 1.00 35.06 295 GLY A N 1
ATOM 2300 C CA . GLY A 1 295 ? 24.774 22.177 11.086 1.00 33.62 295 GLY A CA 1
ATOM 2301 C C . GLY A 1 295 ? 23.765 22.425 12.201 1.00 33.03 295 GLY A C 1
ATOM 2302 O O . GLY A 1 295 ? 22.914 23.314 12.108 1.00 34.05 295 GLY A O 1
ATOM 2303 N N . GLY A 1 296 ? 23.848 21.636 13.264 1.00 31.30 296 GLY A N 1
ATOM 2304 C CA . GLY A 1 296 ? 22.932 21.819 14.372 1.00 30.50 296 GLY A CA 1
ATOM 2305 C C . GLY A 1 296 ? 21.616 21.073 14.238 1.00 29.54 296 GLY A C 1
ATOM 2306 O O . GLY A 1 296 ? 20.741 21.200 15.092 1.00 30.68 296 GLY A O 1
ATOM 2307 N N . VAL A 1 297 ? 21.465 20.299 13.169 1.00 29.50 297 VAL A N 1
ATOM 2308 C CA . VAL A 1 297 ? 20.239 19.536 12.967 1.00 28.59 297 VAL A CA 1
ATOM 2309 C C . VAL A 1 297 ? 20.545 18.055 12.768 1.00 27.78 297 VAL A C 1
ATOM 2310 O O . VAL A 1 297 ? 21.397 17.688 11.964 1.00 29.02 297 VAL A O 1
ATOM 2314 N N . ALA A 1 298 ? 19.843 17.203 13.505 1.00 27.37 298 ALA A N 1
ATOM 2315 C CA . ALA A 1 298 ? 20.041 15.766 13.386 1.00 24.71 298 ALA A CA 1
ATOM 2316 C C . ALA A 1 298 ? 18.746 15.104 12.960 1.00 25.13 298 ALA A C 1
ATOM 2317 O O . ALA A 1 298 ? 17.673 15.708 13.030 1.00 23.63 298 ALA A O 1
ATOM 2319 N N . PHE A 1 299 ? 18.848 13.871 12.482 1.00 24.29 299 PHE A N 1
ATOM 2320 C CA . PHE A 1 299 ? 17.648 13.134 12.133 1.00 24.37 299 PHE A CA 1
ATOM 2321 C C . PHE A 1 299 ? 17.610 11.987 13.126 1.00 23.17 299 PHE A C 1
ATOM 2322 O O . PHE A 1 299 ? 18.631 11.656 13.734 1.00 22.53 299 PHE A O 1
ATOM 2330 N N . HIS A 1 300 ? 16.432 11.413 13.331 1.00 22.22 300 HIS A N 1
ATOM 2331 C CA . HIS A 1 300 ? 16.288 10.336 14.296 1.00 23.21 300 HIS A CA 1
ATOM 2332 C C . HIS A 1 300 ? 15.300 9.293 13.802 1.00 23.13 300 HIS A C 1
ATOM 2333 O O . HIS A 1 300 ? 14.131 9.598 13.583 1.00 22.43 300 HIS A O 1
ATOM 2340 N N . HIS A 1 301 ? 15.777 8.067 13.615 1.00 20.92 301 HIS A N 1
ATOM 2341 C CA . HIS A 1 301 ? 14.911 6.987 13.164 1.00 21.35 301 HIS A CA 1
ATOM 2342 C C . HIS A 1 301 ? 15.546 5.634 13.452 1.00 21.26 301 HIS A C 1
ATOM 2343 O O . HIS A 1 301 ? 16.745 5.544 13.712 1.00 20.67 301 HIS A O 1
ATOM 2350 N N . ALA A 1 302 ? 14.724 4.590 13.409 1.00 21.21 302 ALA A N 1
ATOM 2351 C CA . ALA A 1 302 ? 15.165 3.237 13.713 1.00 21.32 302 ALA A CA 1
ATOM 2352 C C . ALA A 1 302 ? 16.340 2.683 12.900 1.00 21.04 302 ALA A C 1
ATOM 2353 O O . ALA A 1 302 ? 16.942 1.694 13.299 1.00 22.12 302 ALA A O 1
ATOM 2355 N N . GLY A 1 303 ? 16.671 3.305 11.775 1.00 21.27 303 GLY A N 1
ATOM 2356 C CA . GLY A 1 303 ? 17.785 2.823 10.980 1.00 21.05 303 GLY A CA 1
ATOM 2357 C C . GLY A 1 303 ? 19.126 3.077 11.662 1.00 23.59 303 GLY A C 1
ATOM 2358 O O . GLY A 1 303 ? 20.110 2.381 11.405 1.00 21.59 303 GLY A O 1
ATOM 2359 N N . LEU A 1 304 ? 19.167 4.084 12.531 1.00 22.63 304 LEU A N 1
ATOM 2360 C CA . LEU A 1 304 ? 20.387 4.419 13.250 1.00 24.13 304 LEU A CA 1
ATOM 2361 C C . LEU A 1 304 ? 20.686 3.374 14.334 1.00 23.95 304 LEU A C 1
ATOM 2362 O O . LEU A 1 304 ? 19.771 2.781 14.905 1.00 22.29 304 LEU A O 1
ATOM 2367 N N . GLY A 1 305 ? 21.968 3.151 14.610 1.00 24.52 305 GLY A N 1
ATOM 2368 C CA . GLY A 1 305 ? 22.341 2.201 15.647 1.00 24.37 305 GLY A CA 1
ATOM 2369 C C . GLY A 1 305 ? 22.005 2.797 17.005 1.00 25.72 305 GLY A C 1
ATOM 2370 O O . GLY A 1 305 ? 21.835 4.010 17.120 1.00 25.40 305 GLY A O 1
ATOM 2371 N N . ARG A 1 306 ? 21.902 1.959 18.032 1.00 26.13 306 ARG A N 1
ATOM 2372 C CA . ARG A 1 306 ? 21.573 2.428 19.382 1.00 27.51 306 ARG A CA 1
ATOM 2373 C C . ARG A 1 306 ? 22.466 3.589 19.827 1.00 26.49 306 ARG A C 1
ATOM 2374 O O . ARG A 1 306 ? 21.970 4.629 20.267 1.00 24.17 306 ARG A O 1
ATOM 2382 N N . ASP A 1 307 ? 23.781 3.410 19.705 1.00 27.07 307 ASP A N 1
ATOM 2383 C CA . ASP A 1 307 ? 24.734 4.442 20.115 1.00 27.93 307 ASP A CA 1
ATOM 2384 C C . ASP A 1 307 ? 24.491 5.794 19.448 1.00 28.30 307 ASP A C 1
ATOM 2385 O O . ASP A 1 307 ? 24.587 6.843 20.101 1.00 27.78 307 ASP A O 1
ATOM 2390 N N . GLU A 1 308 ? 24.188 5.768 18.153 1.00 27.62 308 GLU A N 1
ATOM 2391 C CA . GLU A 1 308 ? 23.932 6.992 17.397 1.00 27.58 308 GLU A CA 1
ATOM 2392 C C . GLU A 1 308 ? 22.658 7.709 17.870 1.00 26.32 308 GLU A C 1
ATOM 2393 O O . GLU A 1 308 ? 22.622 8.938 17.967 1.00 25.28 308 GLU A O 1
ATOM 2399 N N . ARG A 1 309 ? 21.611 6.933 18.140 1.00 26.13 309 ARG A N 1
ATOM 2400 C CA . ARG A 1 309 ? 20.340 7.483 18.605 1.00 24.80 309 ARG A CA 1
ATOM 2401 C C . ARG A 1 309 ? 20.518 8.093 19.990 1.00 24.48 309 ARG A C 1
ATOM 2402 O O . ARG A 1 309 ? 19.944 9.130 20.300 1.00 24.22 309 ARG A O 1
ATOM 2410 N N . VAL A 1 310 ? 21.308 7.432 20.829 1.00 24.86 310 VAL A N 1
ATOM 2411 C CA . VAL A 1 310 ? 21.576 7.917 22.177 1.00 24.44 310 VAL A CA 1
ATOM 2412 C C . VAL A 1 310 ? 22.292 9.265 22.076 1.00 22.76 310 VAL A C 1
ATOM 2413 O O . VAL A 1 310 ? 21.906 10.235 22.716 1.00 23.06 310 VAL A O 1
ATOM 2417 N N . LEU A 1 311 ? 23.319 9.321 21.237 1.00 24.22 311 LEU A N 1
ATOM 2418 C CA . LEU A 1 311 ? 24.077 10.543 21.032 1.00 24.26 311 LEU A CA 1
ATOM 2419 C C . LEU A 1 311 ? 23.164 11.698 20.617 1.00 24.63 311 LEU A C 1
ATOM 2420 O O . LEU A 1 311 ? 23.213 12.787 21.198 1.00 23.51 311 LEU A O 1
ATOM 2425 N N . VAL A 1 312 ? 22.334 11.454 19.608 1.00 23.12 312 VAL A N 1
ATOM 2426 C CA . VAL A 1 312 ? 21.405 12.462 19.118 1.00 24.25 312 VAL A CA 1
ATOM 2427 C C . VAL A 1 312 ? 20.398 12.914 20.189 1.00 23.90 312 VAL A C 1
ATOM 2428 O O . VAL A 1 312 ? 20.138 14.104 20.338 1.00 25.20 312 VAL A O 1
ATOM 2432 N N . GLU A 1 313 ? 19.844 11.969 20.936 1.00 23.65 313 GLU A N 1
ATOM 2433 C CA . GLU A 1 313 ? 18.866 12.288 21.972 1.00 25.06 313 GLU A CA 1
ATOM 2434 C C . GLU A 1 313 ? 19.492 13.090 23.113 1.00 26.19 313 GLU A C 1
ATOM 2435 O O . GLU A 1 313 ? 18.935 14.102 23.547 1.00 27.16 313 GLU A O 1
ATOM 2441 N N . GLU A 1 314 ? 20.646 12.633 23.593 1.00 26.67 314 GLU A N 1
ATOM 2442 C CA . GLU A 1 314 ? 21.354 13.296 24.696 1.00 29.36 314 GLU A CA 1
ATOM 2443 C C . GLU A 1 314 ? 21.860 14.689 24.343 1.00 28.61 314 GLU A C 1
ATOM 2444 O O . GLU A 1 314 ? 21.780 15.609 25.154 1.00 29.94 314 GLU A O 1
ATOM 2450 N N . ASN A 1 315 ? 22.390 14.850 23.140 1.00 28.47 315 ASN A N 1
ATOM 2451 C CA . ASN A 1 315 ? 22.898 16.150 22.728 1.00 28.84 315 ASN A CA 1
ATOM 2452 C C . ASN A 1 315 ? 21.762 17.114 22.384 1.00 29.88 315 ASN A C 1
ATOM 2453 O O . ASN A 1 315 ? 21.941 18.336 22.384 1.00 28.79 315 ASN A O 1
ATOM 2458 N N . PHE A 1 316 ? 20.588 16.563 22.090 1.00 30.62 316 PHE A N 1
ATOM 2459 C CA . PHE A 1 316 ? 19.427 17.396 21.811 1.00 31.03 316 PHE A CA 1
ATOM 2460 C C . PHE A 1 316 ? 18.969 17.907 23.172 1.00 31.67 316 PHE A C 1
ATOM 2461 O O . PHE A 1 316 ? 18.588 19.071 23.328 1.00 31.25 316 PHE A O 1
ATOM 2469 N N . ARG A 1 317 ? 19.040 17.023 24.161 1.00 32.22 317 ARG A N 1
ATOM 2470 C CA . ARG A 1 317 ? 18.639 17.355 25.516 1.00 34.64 317 ARG A CA 1
ATOM 2471 C C . ARG A 1 317 ? 19.623 18.339 26.145 1.00 35.16 317 ARG A C 1
ATOM 2472 O O . ARG A 1 317 ? 19.292 19.004 27.124 1.00 34.90 317 ARG A O 1
ATOM 2480 N N . LYS A 1 318 ? 20.828 18.413 25.580 1.00 34.80 318 LYS A N 1
ATOM 2481 C CA . LYS A 1 318 ? 21.877 19.308 26.056 1.00 34.58 318 LYS A CA 1
ATOM 2482 C C . LYS A 1 318 ? 21.865 20.634 25.310 1.00 34.31 318 LYS A C 1
ATOM 2483 O O . LYS A 1 318 ? 22.656 21.530 25.611 1.00 35.74 318 LYS A O 1
ATOM 2489 N N . GLY A 1 319 ? 20.981 20.758 24.330 1.00 33.51 319 GLY A N 1
ATOM 2490 C CA . GLY A 1 319 ? 20.912 21.990 23.570 1.00 32.41 319 GLY A CA 1
ATOM 2491 C C . GLY A 1 319 ? 22.069 22.188 22.608 1.00 31.97 319 GLY A C 1
ATOM 2492 O O . GLY A 1 319 ? 22.183 23.245 22.002 1.00 32.02 319 GLY A O 1
ATOM 2493 N N . ILE A 1 320 ? 22.938 21.190 22.482 1.00 31.66 320 ILE A N 1
ATOM 2494 C CA . ILE A 1 320 ? 24.060 21.275 21.552 1.00 32.13 320 ILE A CA 1
ATOM 2495 C C . ILE A 1 320 ? 23.460 21.139 20.168 1.00 32.91 320 ILE A C 1
ATOM 2496 O O . ILE A 1 320 ? 23.739 21.941 19.269 1.00 33.51 320 ILE A O 1
ATOM 2501 N N . ILE A 1 321 ? 22.637 20.109 20.000 1.00 32.40 321 ILE A N 1
ATOM 2502 C CA . ILE A 1 321 ? 21.939 19.890 18.742 1.00 31.35 321 ILE A CA 1
ATOM 2503 C C . ILE A 1 321 ? 20.701 20.777 18.883 1.00 30.83 321 ILE A C 1
ATOM 2504 O O . ILE A 1 321 ? 19.963 20.661 19.863 1.00 30.56 321 ILE A O 1
ATOM 2509 N N . LYS A 1 322 ? 20.476 21.660 17.916 1.00 30.02 322 LYS A N 1
ATOM 2510 C CA . LYS A 1 322 ? 19.345 22.586 17.991 1.00 31.13 322 LYS A CA 1
ATOM 2511 C C . LYS A 1 322 ? 17.984 22.024 17.570 1.00 30.87 322 LYS A C 1
ATOM 2512 O O . LYS A 1 322 ? 16.961 22.386 18.148 1.00 30.22 322 LYS A O 1
ATOM 2518 N N . ALA A 1 323 ? 17.974 21.157 16.561 1.00 30.24 323 ALA A N 1
ATOM 2519 C CA . ALA A 1 323 ? 16.726 20.573 16.074 1.00 30.76 323 ALA A CA 1
ATOM 2520 C C . ALA A 1 323 ? 16.862 19.095 15.725 1.00 29.98 323 ALA A C 1
ATOM 2521 O O . ALA A 1 323 ? 17.949 18.608 15.409 1.00 29.56 323 ALA A O 1
ATOM 2523 N N . VAL A 1 324 ? 15.747 18.378 15.787 1.00 29.07 324 VAL A N 1
ATOM 2524 C CA . VAL A 1 324 ? 15.759 16.962 15.459 1.00 27.35 324 VAL A CA 1
ATOM 2525 C C . VAL A 1 324 ? 14.536 16.562 14.650 1.00 25.36 324 VAL A C 1
ATOM 2526 O O . VAL A 1 324 ? 13.403 16.765 15.073 1.00 24.07 324 VAL A O 1
ATOM 2530 N N . VAL A 1 325 ? 14.790 16.010 13.470 1.00 25.26 325 VAL A N 1
ATOM 2531 C CA . VAL A 1 325 ? 13.743 15.539 12.573 1.00 23.64 325 VAL A CA 1
ATOM 2532 C C . VAL A 1 325 ? 13.647 14.022 12.788 1.00 24.50 325 VAL A C 1
ATOM 2533 O O . VAL A 1 325 ? 14.596 13.292 12.499 1.00 25.20 325 VAL A O 1
ATOM 2537 N N . ALA A 1 326 ? 12.515 13.533 13.282 1.00 23.70 326 ALA A N 1
ATOM 2538 C CA . ALA A 1 326 ? 12.413 12.100 13.545 1.00 25.35 326 ALA A CA 1
ATOM 2539 C C . ALA A 1 326 ? 11.154 11.371 13.086 1.00 26.54 326 ALA A C 1
ATOM 2540 O O . ALA A 1 326 ? 10.116 11.985 12.824 1.00 25.82 326 ALA A O 1
ATOM 2542 N N . THR A 1 327 ? 11.272 10.044 13.014 1.00 27.57 327 THR A N 1
ATOM 2543 C CA . THR A 1 327 ? 10.177 9.149 12.627 1.00 28.83 327 THR A CA 1
ATOM 2544 C C . THR A 1 327 ? 9.466 8.703 13.908 1.00 31.69 327 THR A C 1
ATOM 2545 O O . THR A 1 327 ? 9.977 8.932 15.012 1.00 33.83 327 THR A O 1
ATOM 2549 N N . PRO A 1 328 ? 8.292 8.051 13.783 1.00 33.98 328 PRO A N 1
ATOM 2550 C CA . PRO A 1 328 ? 7.469 7.563 14.905 1.00 34.95 328 PRO A CA 1
ATOM 2551 C C . PRO A 1 328 ? 7.945 6.351 15.712 1.00 35.57 328 PRO A C 1
ATOM 2552 O O . PRO A 1 328 ? 7.920 6.369 16.944 1.00 36.25 328 PRO A O 1
ATOM 2556 N N . THR A 1 329 ? 8.351 5.296 15.014 1.00 35.08 329 THR A N 1
ATOM 2557 C CA . THR A 1 329 ? 8.780 4.051 15.647 1.00 35.60 329 THR A CA 1
ATOM 2558 C C . THR A 1 329 ? 9.499 4.161 17.001 1.00 34.86 329 THR A C 1
ATOM 2559 O O . THR A 1 329 ? 9.016 3.618 17.989 1.00 34.71 329 THR A O 1
ATOM 2563 N N . LEU A 1 330 ? 10.640 4.851 17.048 1.00 34.45 330 LEU A N 1
ATOM 2564 C CA . LEU A 1 330 ? 11.402 5.004 18.293 1.00 33.68 330 LEU A CA 1
ATOM 2565 C C . LEU A 1 330 ? 11.500 6.447 18.786 1.00 33.42 330 LEU A C 1
ATOM 2566 O O . LEU A 1 330 ? 12.437 6.789 19.509 1.00 33.20 330 LEU A O 1
ATOM 2571 N N . SER A 1 331 ? 10.548 7.293 18.406 1.00 33.13 331 SER A N 1
ATOM 2572 C CA . SER A 1 331 ? 10.590 8.690 18.835 1.00 34.67 331 SER A CA 1
ATOM 2573 C C . SER A 1 331 ? 10.418 8.788 20.354 1.00 35.26 331 SER A C 1
ATOM 2574 O O . SER A 1 331 ? 10.682 9.834 20.955 1.00 36.77 331 SER A O 1
ATOM 2577 N N . ALA A 1 332 ? 9.980 7.694 20.971 1.00 35.89 332 ALA A N 1
ATOM 2578 C CA . ALA A 1 332 ? 9.798 7.651 22.424 1.00 36.59 332 ALA A CA 1
ATOM 2579 C C . ALA A 1 332 ? 11.172 7.713 23.107 1.00 36.83 332 ALA A C 1
ATOM 2580 O O . ALA A 1 332 ? 11.270 7.989 24.307 1.00 37.12 332 ALA A O 1
ATOM 2582 N N . GLY A 1 333 ? 12.221 7.450 22.331 1.00 36.33 333 GLY A N 1
ATOM 2583 C CA . GLY A 1 333 ? 13.578 7.477 22.853 1.00 36.22 333 GLY A CA 1
ATOM 2584 C C . GLY A 1 333 ? 14.035 8.892 23.147 1.00 36.69 333 GLY A C 1
ATOM 2585 O O . GLY A 1 333 ? 14.902 9.115 23.996 1.00 35.88 333 GLY A O 1
ATOM 2586 N N . ILE A 1 334 ? 13.460 9.850 22.421 1.00 38.36 334 ILE A N 1
ATOM 2587 C CA . ILE A 1 334 ? 13.767 11.263 22.610 1.00 38.98 334 ILE A CA 1
ATOM 2588 C C . ILE A 1 334 ? 12.813 11.715 23.712 1.00 40.64 334 ILE A C 1
ATOM 2589 O O . ILE A 1 334 ? 11.643 12.021 23.461 1.00 41.87 334 ILE A O 1
ATOM 2594 N N . ASN A 1 335 ? 13.314 11.732 24.938 1.00 40.66 335 ASN A N 1
ATOM 2595 C CA . ASN A 1 335 ? 12.515 12.126 26.082 1.00 41.03 335 ASN A CA 1
ATOM 2596 C C . ASN A 1 335 ? 12.580 13.633 26.336 1.00 40.06 335 ASN A C 1
ATOM 2597 O O . ASN A 1 335 ? 12.029 14.129 27.321 1.00 40.11 335 ASN A O 1
ATOM 2602 N N . THR A 1 336 ? 13.231 14.367 25.440 1.00 37.78 336 THR A N 1
ATOM 2603 C CA . THR A 1 336 ? 13.369 15.808 25.627 1.00 35.66 336 THR A CA 1
ATOM 2604 C C . THR A 1 336 ? 12.354 16.645 24.852 1.00 32.95 336 THR A C 1
ATOM 2605 O O . THR A 1 336 ? 12.218 16.509 23.640 1.00 31.47 336 THR A O 1
ATOM 2609 N N . PRO A 1 337 ? 11.609 17.510 25.561 1.00 31.04 337 PRO A N 1
ATOM 2610 C CA . PRO A 1 337 ? 10.623 18.363 24.905 1.00 30.05 337 PRO A CA 1
ATOM 2611 C C . PRO A 1 337 ? 11.359 19.353 24.029 1.00 28.65 337 PRO A C 1
ATOM 2612 O O . PRO A 1 337 ? 12.588 19.366 23.984 1.00 27.82 337 PRO A O 1
ATOM 2616 N N . ALA A 1 338 ? 10.600 20.180 23.326 1.00 27.77 338 ALA A N 1
ATOM 2617 C CA . ALA A 1 338 ? 11.184 21.196 22.469 1.00 26.38 338 ALA A CA 1
ATOM 2618 C C . ALA A 1 338 ? 10.200 22.350 22.447 1.00 25.16 338 ALA A C 1
ATOM 2619 O O . ALA A 1 338 ? 8.991 22.135 22.514 1.00 23.24 338 ALA A O 1
ATOM 2621 N N . PHE A 1 339 ? 10.719 23.572 22.387 1.00 24.74 339 PHE A N 1
ATOM 2622 C CA . PHE A 1 339 ? 9.868 24.750 22.343 1.00 23.77 339 PHE A CA 1
ATOM 2623 C C . PHE A 1 339 ? 8.779 24.524 21.297 1.00 22.73 339 PHE A C 1
ATOM 2624 O O . PHE A 1 339 ? 7.598 24.678 21.583 1.00 23.63 339 PHE A O 1
ATOM 2632 N N . ARG A 1 340 ? 9.183 24.139 20.093 1.00 21.27 340 ARG A N 1
ATOM 2633 C CA . ARG A 1 340 ? 8.226 23.896 19.023 1.00 21.85 340 ARG A CA 1
ATOM 2634 C C . ARG A 1 340 ? 8.208 22.483 18.487 1.00 21.68 340 ARG A C 1
ATOM 2635 O O . ARG A 1 340 ? 9.257 21.894 18.226 1.00 22.67 340 ARG A O 1
ATOM 2643 N N . VAL A 1 341 ? 7.003 21.948 18.324 1.00 21.51 341 VAL A N 1
ATOM 2644 C CA . VAL A 1 341 ? 6.825 20.626 17.741 1.00 21.32 341 VAL A CA 1
ATOM 2645 C C . VAL A 1 341 ? 6.096 20.866 16.416 1.00 20.73 341 VAL A C 1
ATOM 2646 O O . VAL A 1 341 ? 5.031 21.486 16.376 1.00 19.14 341 VAL A O 1
ATOM 2650 N N . ILE A 1 342 ? 6.690 20.387 15.331 1.00 20.55 342 ILE A N 1
ATOM 2651 C CA . ILE A 1 342 ? 6.109 20.565 14.015 1.00 21.12 342 ILE A CA 1
ATOM 2652 C C . ILE A 1 342 ? 5.755 19.221 13.401 1.00 22.32 342 ILE A C 1
ATOM 2653 O O . ILE A 1 342 ? 6.630 18.407 13.123 1.00 22.76 342 ILE A O 1
ATOM 2658 N N . ILE A 1 343 ? 4.461 18.980 13.224 1.00 23.21 343 ILE A N 1
ATOM 2659 C CA . ILE A 1 343 ? 4.007 17.736 12.611 1.00 24.84 343 ILE A CA 1
ATOM 2660 C C . ILE A 1 343 ? 3.893 18.021 11.124 1.00 24.07 343 ILE A C 1
ATOM 2661 O O . ILE A 1 343 ? 2.909 18.603 10.671 1.00 22.09 343 ILE A O 1
ATOM 2666 N N . ARG A 1 344 ? 4.922 17.611 10.388 1.00 25.35 344 ARG A N 1
ATOM 2667 C CA . ARG A 1 344 ? 5.022 17.818 8.953 1.00 27.37 344 ARG A CA 1
ATOM 2668 C C . ARG A 1 344 ? 4.081 16.953 8.119 1.00 27.69 344 ARG A C 1
ATOM 2669 O O . ARG A 1 344 ? 3.513 17.424 7.142 1.00 30.21 344 ARG A O 1
ATOM 2677 N N . ASP A 1 345 ? 3.916 15.693 8.500 1.00 28.82 345 ASP A N 1
ATOM 2678 C CA . ASP A 1 345 ? 3.034 14.783 7.771 1.00 30.30 345 ASP A CA 1
ATOM 2679 C C . ASP A 1 345 ? 1.850 14.341 8.627 1.00 29.29 345 ASP A C 1
ATOM 2680 O O . ASP A 1 345 ? 2.036 13.946 9.778 1.00 30.85 345 ASP A O 1
ATOM 2685 N N . ILE A 1 346 ? 0.637 14.399 8.086 1.00 27.40 346 ILE A N 1
ATOM 2686 C CA . ILE A 1 346 ? -0.515 13.939 8.853 1.00 28.68 346 ILE A CA 1
ATOM 2687 C C . ILE A 1 346 ? -1.175 12.738 8.175 1.00 29.68 346 ILE A C 1
ATOM 2688 O O . ILE A 1 346 ? -2.210 12.233 8.619 1.00 29.25 346 ILE A O 1
ATOM 2693 N N . TRP A 1 347 ? -0.553 12.290 7.091 1.00 30.43 347 TRP A N 1
ATOM 2694 C CA . TRP A 1 347 ? -1.007 11.129 6.338 1.00 33.11 347 TRP A CA 1
ATOM 2695 C C . TRP A 1 347 ? 0.185 10.198 6.336 1.00 34.56 347 TRP A C 1
ATOM 2696 O O . TRP A 1 347 ? 1.318 10.655 6.233 1.00 36.05 347 TRP A O 1
ATOM 2707 N N . ARG A 1 348 ? -0.049 8.901 6.462 1.00 37.14 348 ARG A N 1
ATOM 2708 C CA . ARG A 1 348 ? 1.069 7.957 6.457 1.00 39.26 348 ARG A CA 1
ATOM 2709 C C . ARG A 1 348 ? 0.752 6.736 5.612 1.00 41.35 348 ARG A C 1
ATOM 2710 O O . ARG A 1 348 ? -0.391 6.264 5.588 1.00 40.35 348 ARG A O 1
ATOM 2718 N N . TYR A 1 349 ? 1.765 6.235 4.906 1.00 43.84 349 TYR A N 1
ATOM 2719 C CA . TYR A 1 349 ? 1.584 5.049 4.080 1.00 46.25 349 TYR A CA 1
ATOM 2720 C C . TYR A 1 349 ? 0.988 3.994 5.001 1.00 47.56 349 TYR A C 1
ATOM 2721 O O . TYR A 1 349 ? 1.561 3.675 6.055 1.00 48.44 349 TYR A O 1
ATOM 2723 N N . SER A 1 350 ? -0.175 3.476 4.629 1.00 48.77 350 SER A N 1
ATOM 2724 C CA . SER A 1 350 ? -0.830 2.456 5.437 1.00 50.67 350 SER A CA 1
ATOM 2725 C C . SER A 1 350 ? -0.750 1.115 4.716 1.00 52.60 350 SER A C 1
ATOM 2726 O O . SER A 1 350 ? -0.210 1.022 3.603 1.00 52.68 350 SER A O 1
ATOM 2728 N N . ASP A 1 351 ? -1.287 0.076 5.346 1.00 54.15 351 ASP A N 1
ATOM 2729 C CA . ASP A 1 351 ? -1.269 -1.252 4.739 1.00 55.56 351 ASP A CA 1
ATOM 2730 C C . ASP A 1 351 ? -2.193 -1.273 3.504 1.00 56.36 351 ASP A C 1
ATOM 2731 O O . ASP A 1 351 ? -1.716 -1.388 2.360 1.00 56.29 351 ASP A O 1
ATOM 2736 N N . PHE A 1 352 ? -3.504 -1.154 3.729 1.00 56.15 352 PHE A N 1
ATOM 2737 C CA . PHE A 1 352 ? -4.462 -1.144 2.622 1.00 55.96 352 PHE A CA 1
ATOM 2738 C C . PHE A 1 352 ? -4.141 0.068 1.746 1.00 56.18 352 PHE A C 1
ATOM 2739 O O . PHE A 1 352 ? -4.263 0.021 0.516 1.00 56.08 352 PHE A O 1
ATOM 2741 N N . GLY A 1 353 ? -3.712 1.149 2.397 1.00 55.88 353 GLY A N 1
ATOM 2742 C CA . GLY A 1 353 ? -3.371 2.369 1.686 1.00 55.05 353 GLY A CA 1
ATOM 2743 C C . GLY A 1 353 ? -3.462 3.572 2.608 1.00 54.19 353 GLY A C 1
ATOM 2744 O O . GLY A 1 353 ? -4.117 3.501 3.656 1.00 54.45 353 GLY A O 1
ATOM 2745 N N . MET A 1 354 ? -2.812 4.668 2.216 1.00 52.31 354 MET A N 1
ATOM 2746 C CA . MET A 1 354 ? -2.794 5.917 2.986 1.00 50.66 354 MET A CA 1
ATOM 2747 C C . MET A 1 354 ? -3.967 6.101 3.944 1.00 48.89 354 MET A C 1
ATOM 2748 O O . MET A 1 354 ? -5.093 5.675 3.670 1.00 48.29 354 MET A O 1
ATOM 2753 N N . GLU A 1 355 ? -3.686 6.752 5.070 1.00 46.27 355 GLU A N 1
ATOM 2754 C CA . GLU A 1 355 ? -4.688 7.001 6.095 1.00 42.79 355 GLU A CA 1
ATOM 2755 C C . GLU A 1 355 ? -4.162 8.147 6.946 1.00 39.02 355 GLU A C 1
ATOM 2756 O O . GLU A 1 355 ? -2.964 8.429 6.929 1.00 38.22 355 GLU A O 1
ATOM 2762 N N . ARG A 1 356 ? -5.051 8.794 7.693 1.00 35.41 356 ARG A N 1
ATOM 2763 C CA . ARG A 1 356 ? -4.653 9.906 8.545 1.00 33.76 356 ARG A CA 1
ATOM 2764 C C . ARG A 1 356 ? -4.016 9.360 9.818 1.00 31.36 356 ARG A C 1
ATOM 2765 O O . ARG A 1 356 ? -4.442 8.322 10.333 1.00 30.97 356 ARG A O 1
ATOM 2773 N N . ILE A 1 357 ? -3.001 10.048 10.329 1.00 27.99 357 ILE A N 1
ATOM 2774 C CA . ILE A 1 357 ? -2.382 9.600 11.566 1.00 25.81 357 ILE A CA 1
ATOM 2775 C C . ILE A 1 357 ? -3.464 9.776 12.627 1.00 23.15 357 ILE A C 1
ATOM 2776 O O . ILE A 1 357 ? -4.119 10.815 12.687 1.00 21.72 357 ILE A O 1
ATOM 2781 N N . PRO A 1 358 ? -3.684 8.749 13.462 1.00 23.68 358 PRO A N 1
ATOM 2782 C CA . PRO A 1 358 ? -4.711 8.858 14.498 1.00 21.81 358 PRO A CA 1
ATOM 2783 C C . PRO A 1 358 ? -4.589 10.150 15.310 1.00 20.90 358 PRO A C 1
ATOM 2784 O O . PRO A 1 358 ? -3.493 10.667 15.529 1.00 20.85 358 PRO A O 1
ATOM 2788 N N . ILE A 1 359 ? -5.732 10.657 15.746 1.00 19.05 359 ILE A N 1
ATOM 2789 C CA . ILE A 1 359 ? -5.796 11.868 16.542 1.00 19.08 359 ILE A CA 1
ATOM 2790 C C . ILE A 1 359 ? -5.010 11.668 17.842 1.00 21.21 359 ILE A C 1
ATOM 2791 O O . ILE A 1 359 ? -4.344 12.583 18.335 1.00 22.91 359 ILE A O 1
ATOM 2796 N N . ILE A 1 360 ? -5.085 10.458 18.384 1.00 21.39 360 ILE A N 1
ATOM 2797 C CA . ILE A 1 360 ? -4.383 10.115 19.611 1.00 22.88 360 ILE A CA 1
ATOM 2798 C C . ILE A 1 360 ? -2.871 10.374 19.493 1.00 22.94 360 ILE A C 1
ATOM 2799 O O . ILE A 1 360 ? -2.253 10.963 20.388 1.00 22.13 360 ILE A O 1
ATOM 2804 N N . GLU A 1 361 ? -2.284 9.940 18.384 1.00 21.99 361 GLU A N 1
ATOM 2805 C CA . GLU A 1 361 ? -0.862 10.129 18.170 1.00 22.75 361 GLU A CA 1
ATOM 2806 C C . GLU A 1 361 ? -0.547 11.589 17.906 1.00 21.55 361 GLU A C 1
ATOM 2807 O O . GLU A 1 361 ? 0.452 12.098 18.388 1.00 20.49 361 GLU A O 1
ATOM 2813 N N . VAL A 1 362 ? -1.393 12.270 17.141 1.00 21.26 362 VAL A N 1
ATOM 2814 C CA . VAL A 1 362 ? -1.133 13.672 16.857 1.00 21.04 362 VAL A CA 1
ATOM 2815 C C . VAL A 1 362 ? -1.100 14.453 18.161 1.00 2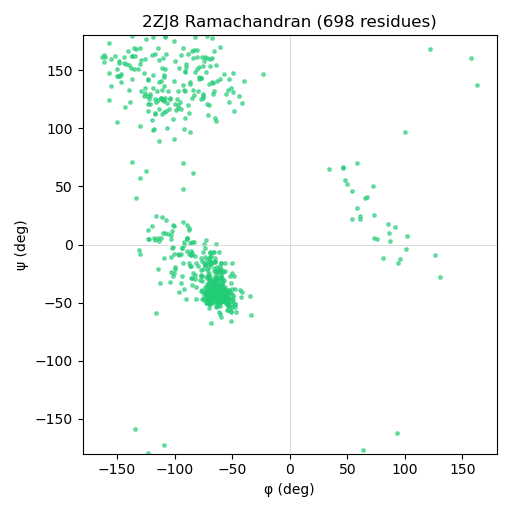1.19 362 VAL A C 1
ATOM 2816 O O . VAL A 1 362 ? -0.230 15.295 18.354 1.00 21.04 362 VAL A O 1
ATOM 2820 N N . HIS A 1 363 ? -2.033 14.155 19.061 1.00 22.23 363 HIS A N 1
ATOM 2821 C CA . HIS A 1 363 ? -2.064 14.833 20.349 1.00 25.46 363 HIS A CA 1
ATOM 2822 C C . HIS A 1 363 ? -0.810 14.505 21.142 1.00 25.11 363 HIS A C 1
ATOM 2823 O O . HIS A 1 363 ? -0.232 15.390 21.766 1.00 25.62 363 HIS A O 1
ATOM 2830 N N . GLN A 1 364 ? -0.376 13.246 21.109 1.00 24.91 364 GLN A N 1
ATOM 2831 C CA . GLN A 1 364 ? 0.840 12.869 21.822 1.00 24.35 364 GLN A CA 1
ATOM 2832 C C . GLN A 1 364 ? 2.013 13.667 21.278 1.00 24.91 364 GLN A C 1
ATOM 2833 O O . GLN A 1 364 ? 2.846 14.149 22.047 1.00 24.55 364 GLN A O 1
ATOM 2839 N N . MET A 1 365 ? 2.083 13.810 19.955 1.00 23.53 365 MET A N 1
ATOM 2840 C CA . MET A 1 365 ? 3.178 14.570 19.349 1.00 23.64 365 MET A CA 1
ATOM 2841 C C . MET A 1 365 ? 3.193 16.042 19.771 1.00 22.50 365 MET A C 1
ATOM 2842 O O . MET A 1 365 ? 4.241 16.578 20.121 1.00 23.68 365 MET A O 1
ATOM 2847 N N . LEU A 1 366 ? 2.033 16.692 19.731 1.00 22.35 366 LEU A N 1
ATOM 2848 C CA . LEU A 1 366 ? 1.929 18.096 20.120 1.00 23.24 366 LEU A CA 1
ATOM 2849 C C . LEU A 1 366 ? 2.300 18.262 21.596 1.00 22.78 366 LEU A C 1
ATOM 2850 O O . LEU A 1 366 ? 2.918 19.255 21.986 1.00 23.95 366 LEU A O 1
ATOM 2855 N N . GLY A 1 367 ? 1.912 17.281 22.406 1.00 21.55 367 GLY A N 1
ATOM 2856 C CA . GLY A 1 367 ? 2.184 17.334 23.830 1.00 21.75 367 GLY A CA 1
ATOM 2857 C C . GLY A 1 367 ? 3.654 17.306 24.182 1.00 21.87 367 GLY A C 1
ATOM 2858 O O . GLY A 1 367 ? 4.011 17.337 25.352 1.00 24.16 367 GLY A O 1
ATOM 2859 N N . ARG A 1 368 ? 4.512 17.245 23.171 1.00 24.28 368 ARG A N 1
ATOM 2860 C CA . ARG A 1 368 ? 5.950 17.210 23.396 1.00 23.95 368 ARG A CA 1
ATOM 2861 C C . ARG A 1 368 ? 6.567 18.593 23.352 1.00 23.41 368 ARG A C 1
ATOM 2862 O O . ARG A 1 368 ? 7.764 18.743 23.566 1.00 22.47 368 ARG A O 1
ATOM 2870 N N . ALA A 1 369 ? 5.746 19.593 23.053 1.00 22.67 369 ALA A N 1
ATOM 2871 C CA . ALA A 1 369 ? 6.212 20.970 22.956 1.00 23.33 369 ALA A CA 1
ATOM 2872 C C . ALA A 1 369 ? 6.201 21.678 24.301 1.00 23.23 369 ALA A C 1
ATOM 2873 O O . ALA A 1 369 ? 5.262 21.532 25.073 1.00 22.67 369 ALA A O 1
ATOM 2875 N N . GLY A 1 370 ? 7.253 22.448 24.566 1.00 24.41 370 GLY A N 1
ATOM 2876 C CA . GLY A 1 370 ? 7.343 23.195 25.808 1.00 23.69 370 GLY A CA 1
ATOM 2877 C C . GLY A 1 370 ? 8.217 22.587 26.898 1.00 24.02 370 GLY A C 1
ATOM 2878 O O . GLY A 1 370 ? 7.765 21.722 27.640 1.00 21.78 370 GLY A O 1
ATOM 2879 N N . ARG A 1 371 ? 9.464 23.040 26.994 1.00 23.86 371 ARG A N 1
ATOM 2880 C CA . ARG A 1 371 ? 10.387 22.538 28.013 1.00 26.54 371 ARG A CA 1
ATOM 2881 C C . ARG A 1 371 ? 10.154 23.287 29.328 1.00 27.10 371 ARG A C 1
ATOM 2882 O O . ARG A 1 371 ? 10.132 24.515 29.362 1.00 25.77 371 ARG A O 1
ATOM 2890 N N . PRO A 1 372 ? 9.976 22.548 30.428 1.00 28.80 372 PRO A N 1
ATOM 2891 C CA . PRO A 1 372 ? 9.739 23.116 31.757 1.00 28.71 372 PRO A CA 1
ATOM 2892 C C . PRO A 1 372 ? 10.784 24.134 32.214 1.00 29.09 372 PRO A C 1
ATOM 2893 O O . PRO A 1 372 ? 10.440 25.155 32.811 1.00 29.12 372 PRO A O 1
ATOM 2897 N N . LYS A 1 373 ? 12.053 23.861 31.934 1.00 28.31 373 LYS A N 1
ATOM 2898 C CA . LYS A 1 373 ? 13.121 24.760 32.358 1.00 29.07 373 LYS A CA 1
ATOM 2899 C C . LYS A 1 373 ? 13.303 26.023 31.518 1.00 29.39 373 LYS A C 1
ATOM 2900 O O . LYS A 1 373 ? 13.712 27.067 32.032 1.00 29.16 373 LYS A O 1
ATOM 2906 N N . TYR A 1 374 ? 12.991 25.951 30.232 1.00 28.48 374 TYR A N 1
ATOM 2907 C CA . TYR A 1 374 ? 13.193 27.122 29.398 1.00 28.45 374 TYR A CA 1
ATOM 2908 C C . TYR A 1 374 ? 11.974 27.796 28.807 1.00 27.27 374 TYR A C 1
ATOM 2909 O O . TYR A 1 374 ? 12.040 28.967 28.464 1.00 26.42 374 TYR A O 1
ATOM 2918 N N . ASP A 1 375 ? 10.859 27.081 28.705 1.00 26.67 375 ASP A N 1
ATOM 2919 C CA . ASP A 1 375 ? 9.685 27.667 28.068 1.00 26.48 375 ASP A CA 1
ATOM 2920 C C . ASP A 1 375 ? 8.501 28.026 28.942 1.00 26.08 375 ASP A C 1
ATOM 2921 O O . ASP A 1 375 ? 8.171 27.344 29.909 1.00 26.06 375 ASP A O 1
ATOM 2926 N N . GLU A 1 376 ? 7.853 29.119 28.577 1.00 27.29 376 GLU A N 1
ATOM 2927 C CA . GLU A 1 376 ? 6.679 29.545 29.302 1.00 29.35 376 GLU A CA 1
ATOM 2928 C C . GLU A 1 376 ? 5.487 29.145 28.444 1.00 28.26 376 GLU A C 1
ATOM 2929 O O . GLU A 1 376 ? 4.341 29.168 28.888 1.00 28.54 376 GLU A O 1
ATOM 2935 N N . VAL A 1 377 ? 5.785 28.748 27.210 1.00 26.56 377 VAL A N 1
ATOM 2936 C CA . VAL A 1 377 ? 4.763 28.294 26.276 1.00 25.78 377 VAL A CA 1
ATOM 2937 C C . VAL A 1 377 ? 5.384 27.375 25.233 1.00 23.12 377 VAL A C 1
ATOM 2938 O O . VAL A 1 377 ? 6.477 27.632 24.727 1.00 21.74 377 VAL A O 1
ATOM 2942 N N . GLY A 1 378 ? 4.689 26.283 24.945 1.00 21.28 378 GLY A N 1
ATOM 2943 C CA . GLY A 1 378 ? 5.153 25.352 23.942 1.00 19.99 378 GLY A CA 1
ATOM 2944 C C . GLY A 1 378 ? 4.204 25.497 22.771 1.00 19.63 378 GLY A C 1
ATOM 2945 O O . GLY A 1 378 ? 3.016 25.772 22.962 1.00 20.12 378 GLY A O 1
ATOM 2946 N N . GLU A 1 379 ? 4.715 25.341 21.559 1.00 19.20 379 GLU A N 1
ATOM 2947 C CA . GLU A 1 379 ? 3.871 25.456 20.387 1.00 21.12 379 GLU A CA 1
ATOM 2948 C C . GLU A 1 379 ? 3.916 24.181 19.562 1.00 21.18 379 GLU A C 1
ATOM 2949 O O . GLU A 1 379 ? 4.986 23.695 19.198 1.00 22.26 379 GLU A O 1
ATOM 2955 N N . GLY A 1 380 ? 2.735 23.632 19.307 1.00 22.76 380 GLY A N 1
ATOM 2956 C CA . GLY A 1 380 ? 2.608 22.419 18.523 1.00 21.18 380 GLY A CA 1
ATOM 2957 C C . GLY A 1 380 ? 1.891 22.823 17.259 1.00 21.32 380 GLY A C 1
ATOM 2958 O O . GLY A 1 380 ? 0.739 23.256 17.296 1.00 20.35 380 GLY A O 1
ATOM 2959 N N . ILE A 1 381 ? 2.571 22.673 16.133 1.00 21.21 381 ILE A N 1
ATOM 2960 C CA . ILE A 1 381 ? 2.006 23.086 14.863 1.00 21.94 381 ILE A CA 1
ATOM 2961 C C . ILE A 1 381 ? 1.796 21.952 13.874 1.00 20.99 381 ILE A C 1
ATOM 2962 O O . ILE A 1 381 ? 2.722 21.211 13.570 1.00 22.88 381 ILE A O 1
ATOM 2967 N N . ILE A 1 382 ? 0.572 21.821 13.378 1.00 21.59 382 ILE A N 1
ATOM 2968 C CA . ILE A 1 382 ? 0.272 20.793 12.389 1.00 21.67 382 ILE A CA 1
ATOM 2969 C C . ILE A 1 382 ? 0.381 21.435 11.012 1.00 23.86 382 ILE A C 1
ATOM 2970 O O . ILE A 1 382 ? -0.289 22.432 10.720 1.00 21.88 382 ILE A O 1
ATOM 2975 N N . VAL A 1 383 ? 1.240 20.872 10.171 1.00 25.19 383 VAL A N 1
ATOM 2976 C CA . VAL A 1 383 ? 1.410 21.394 8.830 1.00 26.02 383 VAL A CA 1
ATOM 2977 C C . VAL A 1 383 ? 0.416 20.735 7.892 1.00 27.52 383 VAL A C 1
ATOM 2978 O O . VAL A 1 383 ? 0.399 19.514 7.741 1.00 27.34 383 VAL A O 1
ATOM 2982 N N . SER A 1 384 ? -0.436 21.543 7.282 1.00 28.20 384 SER A N 1
ATOM 2983 C CA . SER A 1 384 ? -1.395 21.020 6.323 1.00 29.86 384 SER A CA 1
ATOM 2984 C C . SER A 1 384 ? -0.894 21.438 4.954 1.00 30.87 384 SER A C 1
ATOM 2985 O O . SER A 1 384 ? -0.504 22.588 4.759 1.00 31.09 384 SER A O 1
ATOM 2988 N N . THR A 1 385 ? -0.863 20.499 4.021 1.00 32.95 385 THR A N 1
ATOM 2989 C CA . THR A 1 385 ? -0.431 20.804 2.664 1.00 36.38 385 THR A CA 1
ATOM 2990 C C . THR A 1 385 ? -1.596 20.595 1.707 1.00 36.72 385 THR A C 1
ATOM 2991 O O . THR A 1 385 ? -2.021 21.525 1.025 1.00 37.88 385 THR A O 1
ATOM 2995 N N . SER A 1 386 ? -2.124 19.375 1.681 1.00 37.78 386 SER A N 1
ATOM 299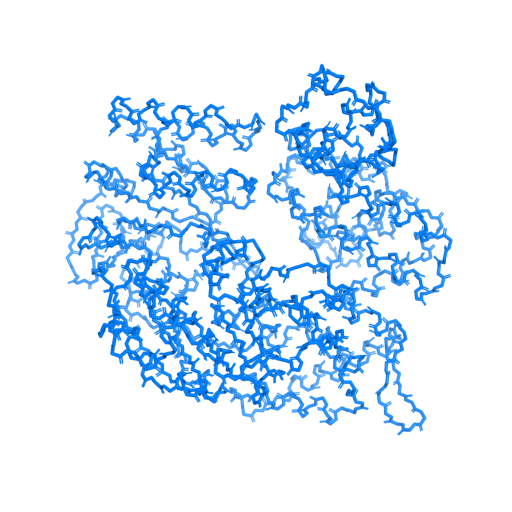6 C CA . SER A 1 386 ? -3.237 19.034 0.794 1.00 38.80 386 SER A CA 1
ATOM 2997 C C . SER A 1 386 ? -4.604 19.117 1.470 1.00 38.81 386 SER A C 1
ATOM 2998 O O . SER A 1 386 ? -5.648 19.035 0.803 1.00 38.95 386 SER A O 1
ATOM 3001 N N . ASP A 1 387 ? -4.598 19.290 2.787 1.00 37.90 387 ASP A N 1
ATOM 3002 C CA . ASP A 1 387 ? -5.832 19.354 3.557 1.00 38.03 387 ASP A CA 1
ATOM 3003 C C . ASP A 1 387 ? -6.323 20.766 3.832 1.00 38.13 387 ASP A C 1
ATOM 3004 O O . ASP A 1 387 ? -5.538 21.715 3.896 1.00 38.76 387 ASP A O 1
ATOM 3009 N N . ASP A 1 388 ? -7.633 20.916 3.987 1.00 38.37 388 ASP A N 1
ATOM 3010 C CA . ASP A 1 388 ? -8.170 22.232 4.294 1.00 38.65 388 ASP A CA 1
ATOM 3011 C C . ASP A 1 388 ? -7.841 22.488 5.756 1.00 36.94 388 ASP A C 1
ATOM 3012 O O . ASP A 1 388 ? -8.169 21.678 6.625 1.00 37.92 388 ASP A O 1
ATOM 3017 N N . PRO A 1 389 ? -7.186 23.620 6.046 1.00 35.35 389 PRO A N 1
ATOM 3018 C CA . PRO A 1 389 ? -6.770 24.048 7.388 1.00 33.74 389 PRO A CA 1
ATOM 3019 C C . PRO A 1 389 ? -7.876 24.033 8.430 1.00 32.74 389 PRO A C 1
ATOM 3020 O O . PRO A 1 389 ? -7.653 23.646 9.586 1.00 32.37 389 PRO A O 1
ATOM 3024 N N . ARG A 1 390 ? -9.062 24.481 8.032 1.00 30.52 390 ARG A N 1
ATOM 3025 C CA . ARG A 1 390 ? -10.192 24.521 8.948 1.00 29.63 390 ARG A CA 1
ATOM 3026 C C . ARG A 1 390 ? -10.604 23.091 9.279 1.00 29.08 390 ARG A C 1
ATOM 3027 O O . ARG A 1 390 ? -11.010 22.784 10.402 1.00 26.60 390 ARG A O 1
ATOM 3029 N N . GLU A 1 391 ? -10.480 22.213 8.293 1.00 29.37 391 GLU A N 1
ATOM 3030 C CA . GLU A 1 391 ? -10.834 20.817 8.481 1.00 30.76 391 GLU A CA 1
ATOM 3031 C C . GLU A 1 391 ? -9.808 20.149 9.417 1.00 29.86 391 GLU A C 1
ATOM 3032 O O . GLU A 1 391 ? -10.171 19.400 10.327 1.00 27.97 391 GLU A O 1
ATOM 3038 N N . VAL A 1 392 ? -8.530 20.441 9.196 1.00 27.73 392 VAL A N 1
ATOM 3039 C CA . VAL A 1 392 ? -7.466 19.885 10.020 1.00 26.74 392 VAL A CA 1
ATOM 3040 C C . VAL A 1 392 ? -7.619 20.377 11.459 1.00 27.43 392 VAL A C 1
ATOM 3041 O O . VAL A 1 392 ? -7.467 19.607 12.414 1.00 24.54 392 VAL A O 1
ATOM 3045 N N . MET A 1 393 ? -7.923 21.665 11.610 1.00 26.69 393 MET A N 1
ATOM 3046 C CA . MET A 1 393 ? -8.108 22.239 12.933 1.00 25.93 393 MET A CA 1
ATOM 3047 C C . MET A 1 393 ? -9.262 21.514 13.614 1.00 26.11 393 MET A C 1
ATOM 3048 O O . MET A 1 393 ? -9.145 21.043 14.747 1.00 24.51 393 MET A O 1
ATOM 3053 N N . ASN A 1 394 ? -10.381 21.411 12.908 1.00 25.87 394 ASN A N 1
ATOM 3054 C CA . ASN A 1 394 ? -11.550 20.772 13.476 1.00 25.86 394 ASN A CA 1
ATOM 3055 C C . ASN A 1 394 ? -11.348 19.302 13.796 1.00 24.75 394 ASN A C 1
ATOM 3056 O O . ASN A 1 394 ? -11.826 18.810 14.820 1.00 25.41 394 ASN A O 1
ATOM 3061 N N . HIS A 1 395 ? -10.629 18.604 12.930 1.00 24.66 395 HIS A N 1
ATOM 3062 C CA . HIS A 1 395 ? -10.380 17.186 13.133 1.00 25.12 395 HIS A CA 1
ATOM 3063 C C . HIS A 1 395 ? -9.398 16.871 14.264 1.00 23.84 395 HIS A C 1
ATOM 3064 O O . HIS A 1 395 ? -9.687 16.046 15.130 1.00 25.18 395 HIS A O 1
ATOM 3071 N N . TYR A 1 396 ? -8.243 17.526 14.253 1.00 22.22 396 TYR A N 1
ATOM 3072 C CA . TYR A 1 396 ? -7.201 17.277 15.254 1.00 22.43 396 TYR A CA 1
ATOM 3073 C C . TYR A 1 396 ? -7.186 18.134 16.515 1.00 22.85 396 TYR A C 1
ATOM 3074 O O . TYR A 1 396 ? -6.887 17.632 17.596 1.00 25.76 396 TYR A O 1
ATOM 3083 N N . ILE A 1 397 ? -7.488 19.420 16.394 1.00 21.86 397 ILE A N 1
ATOM 3084 C CA . ILE A 1 397 ? -7.446 20.289 17.564 1.00 21.89 397 ILE A CA 1
ATOM 3085 C C . ILE A 1 397 ? -8.761 20.371 18.330 1.00 20.84 397 ILE A C 1
ATOM 3086 O O . ILE A 1 397 ? -8.771 20.262 19.557 1.00 20.22 397 ILE A O 1
ATOM 3091 N N . PHE A 1 398 ? -9.864 20.567 17.610 1.00 20.48 398 PHE A N 1
ATOM 3092 C CA . PHE A 1 398 ? -11.186 20.668 18.233 1.00 22.49 398 PHE A CA 1
ATOM 3093 C C . PHE A 1 398 ? -11.842 19.311 18.459 1.00 23.18 398 PHE A C 1
ATOM 3094 O O . PHE A 1 398 ? -12.642 19.163 19.371 1.00 24.23 398 PHE A O 1
ATOM 3102 N N . GLY A 1 399 ? -11.506 18.335 17.621 1.00 24.68 399 GLY A N 1
ATOM 3103 C CA . GLY A 1 399 ? -12.082 17.004 17.739 1.00 26.81 399 GLY A CA 1
ATOM 3104 C C . GLY A 1 399 ? -11.561 16.166 18.896 1.00 28.35 399 GLY A C 1
ATOM 3105 O O . GLY A 1 399 ? -10.496 16.437 19.451 1.00 28.73 399 GLY A O 1
ATOM 3106 N N . LYS A 1 400 ? -12.315 15.136 19.261 1.00 29.17 400 LYS A N 1
ATOM 3107 C CA . LYS A 1 400 ? -11.925 14.260 20.365 1.00 31.87 400 LYS A CA 1
ATOM 3108 C C . LYS A 1 400 ? -11.073 13.075 19.901 1.00 31.22 400 LYS A C 1
ATOM 3109 O O . LYS A 1 400 ? -11.161 12.641 18.752 1.00 31.06 400 LYS A O 1
ATOM 3115 N N . PRO A 1 401 ? -10.222 12.543 20.790 1.00 30.68 401 PRO A N 1
ATOM 3116 C CA . PRO A 1 401 ? -9.379 11.404 20.418 1.00 29.46 401 PRO A CA 1
ATOM 3117 C C . PRO A 1 401 ? -10.272 10.197 20.103 1.00 27.85 401 PRO A C 1
ATOM 3118 O O . PRO A 1 401 ? -11.392 10.105 20.602 1.00 26.38 401 PRO A O 1
ATOM 3122 N N . GLU A 1 402 ? -9.783 9.275 19.284 1.00 25.68 402 GLU A N 1
ATOM 3123 C CA . GLU A 1 402 ? -10.583 8.107 18.942 1.00 25.97 402 GLU A CA 1
ATOM 3124 C C . GLU A 1 402 ? -10.754 7.185 20.133 1.00 24.72 402 GLU A C 1
ATOM 3125 O O . GLU A 1 402 ? -9.928 7.174 21.044 1.00 23.52 402 GLU A O 1
ATOM 3131 N N . LYS A 1 403 ? -11.840 6.422 20.130 1.00 23.99 403 LYS A N 1
ATOM 3132 C CA . LYS A 1 403 ? -12.086 5.478 21.205 1.00 23.89 403 LYS A CA 1
ATOM 3133 C C . LYS A 1 403 ? -11.185 4.292 20.896 1.00 21.80 403 LYS A C 1
ATOM 3134 O O . LYS A 1 403 ? -10.854 4.053 19.731 1.00 20.99 403 LYS A O 1
ATOM 3140 N N . LEU A 1 404 ? -10.780 3.563 21.930 1.00 19.58 404 LEU A N 1
ATOM 3141 C CA . LEU A 1 404 ? -9.928 2.397 21.746 1.00 19.15 404 LEU A CA 1
ATOM 3142 C C . LEU A 1 404 ? -10.794 1.148 21.604 1.00 18.56 404 LEU A C 1
ATOM 3143 O O . LEU A 1 404 ? -11.732 0.946 22.363 1.00 20.18 404 LEU A O 1
ATOM 3148 N N . PHE A 1 405 ? -10.488 0.321 20.612 1.00 19.97 405 PHE A N 1
ATOM 3149 C CA . PHE A 1 405 ? -11.226 -0.922 20.394 1.00 20.10 405 PHE A CA 1
ATOM 3150 C C . PHE A 1 405 ? -10.284 -2.080 20.666 1.00 20.10 405 PHE A C 1
ATOM 3151 O O . PHE A 1 405 ? -9.109 -2.014 20.300 1.00 19.64 405 PHE A O 1
ATOM 3159 N N . SER A 1 406 ? -10.787 -3.132 21.309 1.00 18.05 406 SER A N 1
ATOM 3160 C CA . SER A 1 406 ? -9.956 -4.299 21.576 1.00 17.34 406 SER A CA 1
ATOM 3161 C C . SER A 1 406 ? -9.490 -4.863 20.249 1.00 17.77 406 SER A C 1
ATOM 3162 O O . SER A 1 406 ? -10.242 -4.876 19.279 1.00 16.39 406 SER A O 1
ATOM 3165 N N . GLN A 1 407 ? -8.253 -5.340 20.217 1.00 17.72 407 GLN A N 1
ATOM 3166 C CA . GLN A 1 407 ? -7.699 -5.909 18.999 1.00 18.95 407 GLN A CA 1
ATOM 3167 C C . GLN A 1 407 ? -7.505 -7.414 19.154 1.00 18.94 407 GLN A C 1
ATOM 3168 O O . GLN A 1 407 ? -6.706 -8.023 18.448 1.00 17.45 407 GLN A O 1
ATOM 3174 N N . LEU A 1 408 ? -8.265 -8.004 20.071 1.00 19.29 408 LEU A N 1
ATOM 3175 C CA . LEU A 1 408 ? -8.173 -9.432 20.356 1.00 22.18 408 LEU A CA 1
ATOM 3176 C C . LEU A 1 408 ? -8.491 -10.337 19.161 1.00 23.14 408 LEU A C 1
ATOM 3177 O O . LEU A 1 408 ? -8.061 -11.495 19.128 1.00 20.26 408 LEU A O 1
ATOM 3182 N N . SER A 1 409 ? -9.231 -9.817 18.183 1.00 24.27 409 SER A N 1
ATOM 3183 C CA . SER A 1 409 ? -9.580 -10.619 17.010 1.00 27.88 409 SER A CA 1
ATOM 3184 C C . SER A 1 409 ? -8.387 -10.940 16.103 1.00 29.19 409 SER A C 1
ATOM 3185 O O . SER A 1 409 ? -8.497 -11.766 15.201 1.00 32.33 409 SER A O 1
ATOM 3188 N N . ASN A 1 410 ? -7.251 -10.290 16.335 1.00 30.39 410 ASN A N 1
ATOM 3189 C CA . ASN A 1 410 ? -6.033 -10.540 15.551 1.00 30.75 410 ASN A CA 1
ATOM 3190 C C . ASN A 1 410 ? -5.789 -12.063 15.454 1.00 31.52 410 ASN A C 1
ATOM 3191 O O . ASN A 1 410 ? -5.521 -12.726 16.463 1.00 29.82 410 ASN A O 1
ATOM 3196 N N . GLU A 1 411 ? -5.880 -12.610 14.241 1.00 31.32 411 GLU A N 1
ATOM 3197 C CA . GLU A 1 411 ? -5.678 -14.043 14.005 1.00 30.10 411 GLU A CA 1
ATOM 3198 C C . GLU A 1 411 ? -4.301 -14.524 14.485 1.00 28.46 411 GLU A C 1
ATOM 3199 O O . GLU A 1 411 ? -4.171 -15.625 15.022 1.00 24.73 411 GLU A O 1
ATOM 3205 N N . SER A 1 412 ? -3.272 -13.706 14.282 1.00 30.05 412 SER A N 1
ATOM 3206 C CA . SER A 1 412 ? -1.933 -14.087 14.721 1.00 32.05 412 SER A CA 1
ATOM 3207 C C . SER A 1 412 ? -1.865 -14.305 16.222 1.00 30.99 412 SER A C 1
ATOM 3208 O O . SER A 1 412 ? -1.520 -15.398 16.710 1.00 29.86 412 SER A O 1
ATOM 3211 N N . ASN A 1 413 ? -2.190 -13.247 16.953 1.00 29.31 413 ASN A N 1
ATOM 3212 C CA . ASN A 1 413 ? -2.148 -13.297 18.397 1.00 26.64 413 ASN A CA 1
ATOM 3213 C C . ASN A 1 413 ? -3.169 -14.269 18.965 1.00 25.33 413 ASN A C 1
ATOM 3214 O O . ASN A 1 413 ? -2.871 -14.981 19.921 1.00 25.70 413 ASN A O 1
ATOM 3219 N N . LEU A 1 414 ? -4.353 -14.332 18.361 1.00 25.13 414 LEU A N 1
ATOM 3220 C CA . LEU A 1 414 ? -5.400 -15.224 18.855 1.00 25.15 414 LEU A CA 1
ATOM 3221 C C . LEU A 1 414 ? -5.062 -16.712 18.725 1.00 23.69 414 LEU A C 1
ATOM 3222 O O . LEU A 1 414 ? -5.424 -17.503 19.590 1.00 23.48 414 LEU A O 1
ATOM 3227 N N . ARG A 1 415 ? -4.376 -17.104 17.657 1.00 23.28 415 ARG A N 1
ATOM 3228 C CA . ARG A 1 415 ? -3.998 -18.506 17.516 1.00 24.21 415 ARG A CA 1
ATOM 3229 C C . ARG A 1 415 ? -2.953 -18.841 18.572 1.00 23.31 415 ARG A C 1
ATOM 3230 O O . ARG A 1 415 ? -2.961 -19.926 19.150 1.00 21.19 415 ARG A O 1
ATOM 3238 N N . SER A 1 416 ? -2.043 -17.902 18.801 1.00 21.16 416 SER A N 1
ATOM 3239 C CA . SER A 1 416 ? -0.998 -18.092 19.793 1.00 20.85 416 SER A CA 1
ATOM 3240 C C . SER A 1 416 ? -1.590 -18.133 21.190 1.00 20.74 416 SER A C 1
ATOM 3241 O O . SER A 1 416 ? -1.215 -18.979 21.998 1.00 20.25 416 SER A O 1
ATOM 3244 N N . GLN A 1 417 ? -2.522 -17.221 21.464 1.00 18.58 417 GLN A N 1
ATOM 3245 C CA . GLN A 1 417 ? -3.167 -17.131 22.772 1.00 17.88 417 GLN A CA 1
ATOM 3246 C C . GLN A 1 417 ? -4.114 -18.301 23.071 1.00 17.82 417 GLN A C 1
ATOM 3247 O O . GLN A 1 417 ? -4.255 -18.715 24.228 1.00 18.06 417 GLN A O 1
ATOM 3253 N N . VAL A 1 418 ? -4.774 -18.826 22.041 1.00 18.33 418 VAL A N 1
ATOM 3254 C CA . VAL A 1 418 ? -5.677 -19.956 22.242 1.00 17.07 418 VAL A CA 1
ATOM 3255 C C . VAL A 1 418 ? -4.852 -21.197 22.572 1.00 17.77 418 VAL A C 1
ATOM 3256 O O . VAL A 1 418 ? -5.223 -21.977 23.451 1.00 17.28 418 VAL A O 1
ATOM 3260 N N . LEU A 1 419 ? -3.727 -21.377 21.881 1.00 17.00 419 LEU A N 1
ATOM 3261 C CA . LEU A 1 419 ? -2.863 -22.521 22.157 1.00 17.67 419 LEU A CA 1
ATOM 3262 C C . LEU A 1 419 ? -2.248 -22.385 23.555 1.00 18.06 419 LEU A C 1
ATOM 3263 O O . LEU A 1 419 ? -2.176 -23.354 24.316 1.00 16.05 419 LEU A O 1
ATOM 3268 N N . ALA A 1 420 ? -1.807 -21.172 23.880 1.00 17.22 420 ALA A N 1
ATOM 3269 C CA . ALA A 1 420 ? -1.210 -20.901 25.179 1.00 18.28 420 ALA A CA 1
ATOM 3270 C C . ALA A 1 420 ? -2.182 -21.279 26.296 1.00 17.38 420 ALA A C 1
ATOM 3271 O O . ALA A 1 420 ? -1.773 -21.849 27.296 1.00 17.45 420 ALA A O 1
ATOM 3273 N N . LEU A 1 421 ? -3.460 -20.952 26.130 1.00 17.80 421 LEU A N 1
ATOM 3274 C CA . LEU A 1 421 ? -4.454 -21.286 27.149 1.00 18.69 421 LEU A CA 1
ATOM 3275 C C . LEU A 1 421 ? -4.518 -22.796 27.395 1.00 19.56 421 LEU A C 1
ATOM 3276 O O . LEU A 1 421 ? -4.569 -23.246 28.537 1.00 19.69 421 LEU A O 1
ATOM 3281 N N . ILE A 1 422 ? -4.513 -23.569 26.314 1.00 19.26 422 ILE A N 1
ATOM 3282 C CA . ILE A 1 422 ? -4.573 -25.026 26.392 1.00 19.40 422 ILE A CA 1
ATOM 3283 C C . ILE A 1 422 ? -3.246 -25.648 26.839 1.00 18.36 422 ILE A C 1
ATOM 3284 O O . ILE A 1 422 ? -3.221 -26.496 27.730 1.00 18.55 422 ILE A O 1
ATOM 3289 N N . ALA A 1 423 ? -2.157 -25.212 26.209 1.00 17.16 423 ALA A N 1
ATOM 3290 C CA . ALA A 1 423 ? -0.826 -25.741 26.471 1.00 17.52 423 ALA A CA 1
ATOM 3291 C C . ALA A 1 423 ? -0.110 -25.281 27.741 1.00 18.77 423 ALA A C 1
ATOM 3292 O O . ALA A 1 423 ? 0.736 -26.006 28.255 1.00 18.22 423 ALA A O 1
ATOM 3294 N N . THR A 1 424 ? -0.430 -24.096 28.253 1.00 18.20 424 THR A N 1
ATOM 3295 C CA . THR A 1 424 ? 0.247 -23.638 29.462 1.00 20.78 424 THR A CA 1
ATOM 3296 C C . THR A 1 424 ? -0.653 -23.127 30.585 1.00 20.82 424 THR A C 1
ATOM 3297 O O . THR A 1 424 ? -0.171 -22.884 31.688 1.00 22.12 424 THR A O 1
ATOM 3301 N N . PHE A 1 425 ? -1.949 -22.973 30.320 1.00 20.96 425 PHE A N 1
ATOM 3302 C CA . PHE A 1 425 ? -2.867 -22.497 31.349 1.00 20.72 425 PHE A CA 1
ATOM 3303 C C . PHE A 1 425 ? -3.979 -23.488 31.686 1.00 22.14 425 PHE A C 1
ATOM 3304 O O . PHE A 1 425 ? -4.986 -23.131 32.307 1.00 21.03 425 PHE A O 1
ATOM 3312 N N . GLY A 1 426 ? -3.782 -24.733 31.265 1.00 22.40 426 GLY A N 1
ATOM 3313 C CA . GLY A 1 426 ? -4.726 -25.799 31.553 1.00 23.25 426 GLY A CA 1
ATOM 3314 C C . GLY A 1 426 ? -6.158 -25.730 31.052 1.00 23.17 426 GLY A C 1
ATOM 3315 O O . GLY A 1 426 ? -7.023 -26.394 31.621 1.00 23.26 426 GLY A O 1
ATOM 3316 N N . TYR A 1 427 ? -6.427 -24.951 30.009 1.00 22.49 427 TYR A N 1
ATOM 3317 C CA . TYR A 1 427 ? -7.788 -24.868 29.472 1.00 23.14 427 TYR A CA 1
ATOM 3318 C C . TYR A 1 427 ? -8.059 -26.119 28.635 1.00 23.52 427 TYR A C 1
ATOM 3319 O O . TYR A 1 427 ? -7.313 -26.416 27.713 1.00 23.69 427 TYR A O 1
ATOM 3328 N N . SER A 1 428 ? -9.132 -26.843 28.960 1.00 26.12 428 SER A N 1
ATOM 3329 C CA . SER A 1 428 ? -9.447 -28.094 28.267 1.00 27.19 428 SER A CA 1
ATOM 3330 C C . SER A 1 428 ? -10.810 -28.240 27.574 1.00 27.50 428 SER A C 1
ATOM 3331 O O . SER A 1 428 ? -11.134 -29.320 27.085 1.00 28.32 428 SER A O 1
ATOM 3334 N N . THR A 1 429 ? -11.620 -27.189 27.547 1.00 26.19 429 THR A N 1
ATOM 3335 C CA . THR A 1 429 ? -12.912 -27.278 26.873 1.00 27.29 429 THR A CA 1
ATOM 3336 C C . THR A 1 429 ? -13.208 -25.940 26.205 1.00 27.18 429 THR A C 1
ATOM 3337 O O . THR A 1 429 ? -12.683 -24.907 26.618 1.00 25.71 429 THR A O 1
ATOM 3341 N N . VAL A 1 430 ? -14.041 -25.958 25.172 1.00 26.32 430 VAL A N 1
ATOM 3342 C CA . VAL A 1 430 ? -14.401 -24.729 24.488 1.00 26.60 430 VAL A CA 1
ATOM 3343 C C . VAL A 1 430 ? -15.073 -23.771 25.471 1.00 28.22 430 VAL A C 1
ATOM 3344 O O . VAL A 1 430 ? -14.840 -22.562 25.444 1.00 26.88 430 VAL A O 1
ATOM 3348 N N . GLU A 1 431 ? -15.909 -24.323 26.342 1.00 28.28 431 GLU A N 1
ATOM 3349 C CA . GLU A 1 431 ? -16.625 -23.526 27.327 1.00 28.75 431 GLU A CA 1
ATOM 3350 C C . GLU A 1 431 ? -15.684 -22.733 28.245 1.00 28.12 431 GLU A C 1
ATOM 3351 O O . GLU A 1 431 ? -15.946 -21.575 28.567 1.00 26.58 431 GLU A O 1
ATOM 3357 N N . GLU A 1 432 ? -14.588 -23.356 28.655 1.00 26.80 432 GLU A N 1
ATOM 3358 C CA . GLU A 1 432 ? -13.622 -22.694 29.530 1.00 26.16 432 GLU A CA 1
ATOM 3359 C C . GLU A 1 432 ? -12.926 -21.558 28.799 1.00 24.41 432 GLU A C 1
ATOM 3360 O O . GLU A 1 432 ? -12.738 -20.472 29.352 1.00 23.22 432 GLU A O 1
ATOM 3366 N N . ILE A 1 433 ? -12.542 -21.813 27.555 1.00 23.26 433 ILE A N 1
ATOM 3367 C CA . ILE A 1 433 ? -11.892 -20.793 26.751 1.00 23.84 433 ILE A CA 1
ATOM 3368 C C . ILE A 1 433 ? -12.818 -19.591 26.619 1.00 24.25 433 ILE A C 1
ATOM 3369 O O . ILE A 1 433 ? -12.396 -18.457 26.818 1.00 24.12 433 ILE A O 1
ATOM 3374 N N . LEU A 1 434 ? -14.081 -19.838 26.289 1.00 24.40 434 LEU A N 1
ATOM 3375 C CA . LEU A 1 434 ? -15.041 -18.748 26.138 1.00 26.49 434 LEU A CA 1
ATOM 3376 C C . LEU A 1 434 ? -15.239 -18.060 27.477 1.00 27.64 434 LEU A C 1
ATOM 3377 O O . LEU A 1 434 ? -15.656 -16.901 27.541 1.00 28.10 434 LEU A O 1
ATOM 3382 N N . LYS A 1 435 ? -14.947 -18.781 28.550 1.00 26.59 435 LYS A N 1
ATOM 3383 C CA . LYS A 1 435 ? -15.059 -18.204 29.868 1.00 27.16 435 LYS A CA 1
ATOM 3384 C C . LYS A 1 435 ? -13.961 -17.148 29.975 1.00 24.79 435 LYS A C 1
ATOM 3385 O O . LYS A 1 435 ? -14.199 -16.028 30.413 1.00 24.84 435 LYS A O 1
ATOM 3391 N N . PHE A 1 436 ? -12.751 -17.505 29.569 1.00 23.66 436 PHE A N 1
ATOM 3392 C CA . PHE A 1 436 ? -11.664 -16.538 29.605 1.00 22.40 436 PHE A CA 1
ATOM 3393 C C . PHE A 1 436 ? -12.086 -15.344 28.746 1.00 22.58 436 PHE A C 1
ATOM 3394 O O . PHE A 1 436 ? -11.995 -14.195 29.173 1.00 22.37 436 PHE A O 1
ATOM 3402 N N . ILE A 1 437 ? -12.574 -15.626 27.542 1.00 20.59 437 ILE A N 1
ATOM 3403 C CA . ILE A 1 437 ? -12.978 -14.562 26.632 1.00 22.83 437 ILE A CA 1
ATOM 3404 C C . ILE A 1 437 ? -13.984 -13.597 27.221 1.00 24.84 437 ILE A C 1
ATOM 3405 O O . ILE A 1 437 ? -13.869 -12.393 27.022 1.00 25.38 437 ILE A O 1
ATOM 3410 N N . SER A 1 438 ? -14.968 -14.114 27.950 1.00 25.53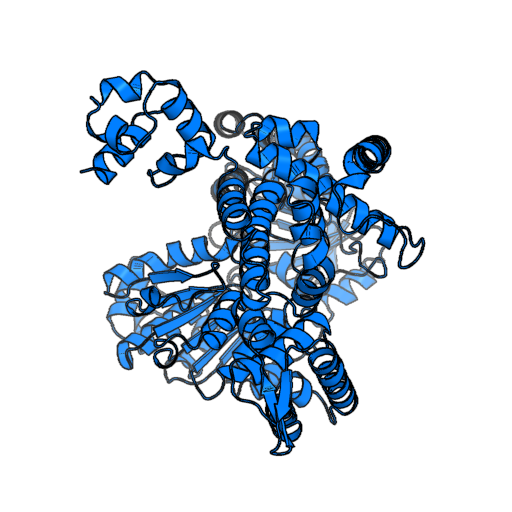 438 SER A N 1
ATOM 3411 C CA . SER A 1 438 ? -15.980 -13.243 28.529 1.00 24.97 438 SER A CA 1
ATOM 3412 C C . SER A 1 438 ? -15.384 -12.204 29.479 1.00 24.58 438 SER A C 1
ATOM 3413 O O . SER A 1 438 ? -16.040 -11.213 29.797 1.00 25.11 438 SER A O 1
ATOM 3416 N N . ASN A 1 439 ? -14.141 -12.413 29.916 1.00 23.63 439 ASN A N 1
ATOM 3417 C CA . ASN A 1 439 ? -13.502 -11.458 30.824 1.00 24.52 439 ASN A CA 1
ATOM 3418 C C . ASN A 1 439 ? -12.503 -10.544 30.135 1.00 22.31 439 ASN A C 1
ATOM 3419 O O . ASN A 1 439 ? -11.742 -9.844 30.795 1.00 24.08 439 ASN A O 1
ATOM 3424 N N . THR A 1 440 ? -12.505 -10.553 28.811 1.00 21.26 440 THR A N 1
ATOM 3425 C CA . THR A 1 440 ? -11.593 -9.708 28.051 1.00 22.29 440 THR A CA 1
ATOM 3426 C C . THR A 1 440 ? -12.199 -8.331 27.802 1.00 22.40 440 THR A C 1
ATOM 3427 O O . THR A 1 440 ? -13.410 -8.128 27.944 1.00 21.59 440 THR A O 1
ATOM 3431 N N . PHE A 1 441 ? -11.353 -7.382 27.423 1.00 21.06 441 PHE A N 1
ATOM 3432 C CA . PHE A 1 441 ? -11.839 -6.045 27.140 1.00 19.84 441 PHE A CA 1
ATOM 3433 C C . PHE A 1 441 ? -12.742 -6.137 25.910 1.00 18.24 441 PHE A C 1
ATOM 3434 O O . PHE A 1 441 ? -13.753 -5.447 25.812 1.00 19.12 441 PHE A O 1
ATOM 3442 N N . TYR A 1 442 ? -12.358 -7.007 24.985 1.00 19.12 442 TYR A N 1
ATOM 3443 C CA . TYR A 1 442 ? -13.107 -7.236 23.755 1.00 20.96 442 TYR A CA 1
ATOM 3444 C C . TYR A 1 442 ? -14.589 -7.493 24.055 1.00 21.59 442 TYR A C 1
ATOM 3445 O O . TYR A 1 442 ? -15.479 -6.830 23.514 1.00 21.30 442 TYR A O 1
ATOM 3454 N N . ALA A 1 443 ? -14.838 -8.461 24.927 1.00 21.00 443 ALA A N 1
ATOM 3455 C CA . ALA A 1 443 ? -16.191 -8.824 25.322 1.00 22.27 443 ALA A CA 1
ATOM 3456 C C . ALA A 1 443 ? -16.871 -7.702 26.104 1.00 22.69 443 ALA A C 1
ATOM 3457 O O . ALA A 1 443 ? -18.081 -7.503 26.006 1.00 22.98 443 ALA A O 1
ATOM 3459 N N . TYR A 1 444 ? -16.088 -6.976 26.890 1.00 22.29 444 TYR A N 1
ATOM 3460 C CA . TYR A 1 444 ? -16.637 -5.901 27.694 1.00 23.28 444 TYR A CA 1
ATOM 3461 C C . TYR A 1 444 ? -17.302 -4.812 26.843 1.00 21.94 444 TYR A C 1
ATOM 3462 O O . TYR A 1 444 ? -18.367 -4.304 27.190 1.00 20.38 444 TYR A O 1
ATOM 3471 N N . GLN A 1 445 ? -16.670 -4.464 25.727 1.00 21.32 445 GLN A N 1
ATOM 3472 C CA . GLN A 1 445 ? -17.192 -3.428 24.840 1.00 23.00 445 GLN A CA 1
ATOM 3473 C C . GLN A 1 445 ? -18.346 -3.913 23.982 1.00 24.44 445 GLN A C 1
ATOM 3474 O O . GLN A 1 445 ? -19.024 -3.108 23.351 1.00 24.38 445 GLN A O 1
ATOM 3480 N N . ARG A 1 446 ? -18.581 -5.218 23.963 1.00 25.52 446 ARG A N 1
ATOM 3481 C CA . ARG A 1 446 ? -19.623 -5.772 23.104 1.00 29.15 446 ARG A CA 1
ATOM 3482 C C . ARG A 1 446 ? -20.884 -6.337 23.733 1.00 29.61 446 ARG A C 1
ATOM 3483 O O . ARG A 1 446 ? -20.919 -6.667 24.917 1.00 30.74 446 ARG A O 1
ATOM 3491 N N . LYS A 1 447 ? -21.922 -6.441 22.908 1.00 31.99 447 LYS A N 1
ATOM 3492 C CA . LYS A 1 447 ? -23.198 -7.011 23.334 1.00 35.58 447 LYS A CA 1
ATOM 3493 C C . LYS A 1 447 ? -23.082 -8.525 23.173 1.00 35.26 447 LYS A C 1
ATOM 3494 O O . LYS A 1 447 ? -23.705 -9.286 23.909 1.00 35.99 447 LYS A O 1
ATOM 3500 N N . ASP A 1 448 ? -22.258 -8.944 22.214 1.00 35.88 448 ASP A N 1
ATOM 3501 C CA . ASP A 1 448 ? -22.025 -10.359 21.942 1.00 36.14 448 ASP A CA 1
ATOM 3502 C C . ASP A 1 448 ? -20.639 -10.568 21.352 1.00 35.47 448 ASP A C 1
ATOM 3503 O O . ASP A 1 448 ? -20.021 -9.629 20.848 1.00 35.85 448 ASP A O 1
ATOM 3508 N N . THR A 1 449 ? -20.168 -11.811 21.397 1.00 33.68 449 THR A N 1
ATOM 3509 C CA . THR A 1 449 ? -18.865 -12.164 20.847 1.00 33.09 449 THR A CA 1
ATOM 3510 C C . THR A 1 449 ? -19.009 -13.441 20.007 1.00 31.98 449 THR A C 1
ATOM 3511 O O . THR A 1 449 ? -18.157 -14.329 20.032 1.00 29.26 449 THR A O 1
ATOM 3515 N N . TYR A 1 450 ? -20.107 -13.507 19.258 1.00 32.09 450 TYR A N 1
ATOM 3516 C CA . TYR A 1 450 ? -20.417 -14.655 18.411 1.00 31.21 450 TYR A CA 1
ATOM 3517 C C . TYR A 1 450 ? -19.352 -14.936 17.346 1.00 29.33 450 TYR A C 1
ATOM 3518 O O . TYR A 1 450 ? -18.948 -16.082 17.171 1.00 27.56 450 TYR A O 1
ATOM 3527 N N . SER A 1 451 ? -18.905 -13.903 16.628 1.00 28.60 451 SER A N 1
ATOM 3528 C CA . SER A 1 451 ? -17.892 -14.092 15.591 1.00 28.25 451 SER A CA 1
ATOM 3529 C C . SER A 1 451 ? -16.551 -14.550 16.166 1.00 28.80 451 SER A C 1
ATOM 3530 O O . SER A 1 451 ? -15.929 -15.459 15.619 1.00 28.05 451 SER A O 1
ATOM 3533 N N . LEU A 1 452 ? -16.099 -13.922 17.254 1.00 28.02 452 LEU A N 1
ATOM 3534 C CA . LEU A 1 452 ? -14.839 -14.330 17.881 1.00 27.76 452 LEU A CA 1
ATOM 3535 C C . LEU A 1 452 ? -14.929 -15.820 18.222 1.00 27.04 452 LEU A C 1
ATOM 3536 O O . LEU A 1 452 ? -14.007 -16.591 17.952 1.00 26.24 452 LEU A O 1
ATOM 3541 N N . GLU A 1 453 ? -16.046 -16.212 18.825 1.00 25.35 453 GLU A N 1
ATOM 3542 C CA . GLU A 1 453 ? -16.260 -17.601 19.191 1.00 26.75 453 GLU A CA 1
ATOM 3543 C C . GLU A 1 453 ? -16.140 -18.531 17.988 1.00 26.73 453 GLU A C 1
ATOM 3544 O O . GLU A 1 453 ? -15.600 -19.626 18.096 1.00 25.95 453 GLU A O 1
ATOM 3550 N N . GLU A 1 454 ? -16.671 -18.103 16.849 1.00 27.71 454 GLU A N 1
ATOM 3551 C CA . GLU A 1 454 ? -16.586 -18.898 15.631 1.00 26.69 454 GLU A CA 1
ATOM 3552 C C . GLU A 1 454 ? -15.127 -18.901 15.198 1.00 25.25 454 GLU A C 1
ATOM 3553 O O . GLU A 1 454 ? -14.630 -19.887 14.664 1.00 25.37 454 GLU A O 1
ATOM 3559 N N . LYS A 1 455 ? -14.444 -17.787 15.444 1.00 25.41 455 LYS A N 1
ATOM 3560 C CA . LYS A 1 455 ? -13.038 -17.647 15.091 1.00 25.20 455 LYS A CA 1
ATOM 3561 C C . LYS A 1 455 ? -12.164 -18.558 15.956 1.00 25.09 455 LYS A C 1
ATOM 3562 O O . LYS A 1 455 ? -11.163 -19.107 15.480 1.00 25.97 455 LYS A O 1
ATOM 3568 N N . ILE A 1 456 ? -12.545 -18.716 17.221 1.00 23.16 456 ILE A N 1
ATOM 3569 C CA . ILE A 1 456 ? -11.805 -19.568 18.150 1.00 23.89 456 ILE A CA 1
ATOM 3570 C C . ILE A 1 456 ? -12.009 -21.032 17.789 1.00 23.57 456 ILE A C 1
ATOM 3571 O O . ILE A 1 456 ? -11.069 -21.823 17.808 1.00 23.07 456 ILE A O 1
ATOM 3576 N N . ARG A 1 457 ? -13.246 -21.384 17.456 1.00 24.61 457 ARG A N 1
ATOM 3577 C CA . ARG A 1 457 ? -13.573 -22.756 17.087 1.00 26.01 457 ARG A CA 1
ATOM 3578 C C . ARG A 1 457 ? -12.769 -23.217 15.885 1.00 25.37 457 ARG A C 1
ATOM 3579 O O . ARG A 1 457 ? -12.374 -24.377 15.805 1.00 25.22 457 ARG A O 1
ATOM 3587 N N . ASN A 1 458 ? -12.528 -22.308 14.950 1.00 26.15 458 ASN A N 1
ATOM 3588 C CA . ASN A 1 458 ? -11.762 -22.653 13.765 1.00 25.64 458 ASN A CA 1
ATOM 3589 C C . ASN A 1 458 ? -10.276 -22.716 14.064 1.00 24.68 458 ASN A C 1
ATOM 3590 O O . ASN A 1 458 ? -9.543 -23.452 13.408 1.00 24.36 458 ASN A O 1
ATOM 3595 N N . ILE A 1 459 ? -9.835 -21.958 15.067 1.00 23.21 459 ILE A N 1
ATOM 3596 C CA . ILE A 1 459 ? -8.435 -21.980 15.473 1.00 21.80 459 ILE A CA 1
ATOM 3597 C C . ILE A 1 459 ? -8.161 -23.359 16.083 1.00 20.42 459 ILE A C 1
ATOM 3598 O O . ILE A 1 459 ? -7.102 -23.958 15.873 1.00 19.71 459 ILE A O 1
ATOM 3603 N N . LEU A 1 460 ? -9.127 -23.859 16.841 1.00 21.42 460 LEU A N 1
ATOM 3604 C CA . LEU A 1 460 ? -8.990 -25.171 17.454 1.00 21.88 460 LEU A CA 1
ATOM 3605 C C . LEU A 1 460 ? -8.769 -26.226 16.364 1.00 22.71 460 LEU A C 1
ATOM 3606 O O . LEU A 1 460 ? -7.944 -27.127 16.518 1.00 24.37 460 LEU A O 1
ATOM 3611 N N . TYR A 1 461 ? -9.495 -26.103 15.259 1.00 25.03 461 TYR A N 1
ATOM 3612 C CA . TYR A 1 461 ? -9.354 -27.038 14.136 1.00 27.96 461 TYR A CA 1
ATOM 3613 C C . TYR A 1 461 ? -7.934 -26.969 13.588 1.00 27.07 461 TYR A C 1
ATOM 3614 O O . TYR A 1 461 ? -7.306 -27.995 13.333 1.00 26.85 461 TYR A O 1
ATOM 3623 N N . PHE A 1 462 ? -7.443 -25.746 13.392 1.00 26.22 462 PHE A N 1
ATOM 3624 C CA . PHE A 1 462 ? -6.093 -25.532 12.876 1.00 24.45 462 PHE A CA 1
ATOM 3625 C C . PHE A 1 462 ? -5.087 -26.215 13.802 1.00 23.91 462 PHE A C 1
ATOM 3626 O O . PHE A 1 462 ? -4.193 -26.920 13.342 1.00 24.44 462 PHE A O 1
ATOM 3634 N N . LEU A 1 463 ? -5.250 -26.012 15.108 1.00 23.84 463 LEU A N 1
ATOM 3635 C CA . LEU A 1 463 ? -4.359 -26.611 16.097 1.00 22.62 463 LEU A CA 1
ATOM 3636 C C . LEU A 1 463 ? -4.487 -28.137 16.118 1.00 24.92 463 LEU A C 1
ATOM 3637 O O . LEU A 1 463 ? -3.493 -28.842 16.309 1.00 25.48 463 LEU A O 1
ATOM 3642 N N . LEU A 1 464 ? -5.703 -28.649 15.922 1.00 25.96 464 LEU A N 1
ATOM 3643 C CA . LEU A 1 464 ? -5.919 -30.102 15.913 1.00 28.21 464 LEU A CA 1
ATOM 3644 C C . LEU A 1 464 ? -5.312 -30.733 14.669 1.00 27.08 464 LEU A C 1
ATOM 3645 O O . LEU A 1 464 ? -4.528 -31.671 14.756 1.00 26.80 464 LEU A O 1
ATOM 3650 N N . GLU A 1 465 ? -5.695 -30.226 13.507 1.00 28.64 465 GLU A N 1
ATOM 3651 C CA . GLU A 1 465 ? -5.175 -30.758 12.255 1.00 31.34 465 GLU A CA 1
ATOM 3652 C C . GLU A 1 465 ? -3.650 -30.697 12.224 1.00 30.84 465 GLU A C 1
ATOM 3653 O O . GLU A 1 465 ? -2.996 -31.623 11.741 1.00 30.31 465 GLU A O 1
ATOM 3659 N N . ASN A 1 466 ? -3.080 -29.623 12.761 1.00 29.84 466 ASN A N 1
ATOM 3660 C CA . ASN A 1 466 ? -1.629 -29.475 12.757 1.00 28.99 466 ASN A CA 1
ATOM 3661 C C . ASN A 1 466 ? -0.906 -30.173 13.920 1.00 30.03 466 ASN A C 1
ATOM 3662 O O . ASN A 1 466 ? 0.315 -30.090 14.046 1.00 29.27 466 ASN A O 1
ATOM 3667 N N . GLU A 1 467 ? -1.678 -30.854 14.765 1.00 29.69 467 GLU A N 1
ATOM 3668 C CA . GLU A 1 467 ? -1.153 -31.620 15.890 1.00 29.58 467 GLU A CA 1
ATOM 3669 C C . GLU A 1 467 ? -0.458 -30.878 17.035 1.00 28.45 467 GLU A C 1
ATOM 3670 O O . GLU A 1 467 ? 0.552 -31.354 17.554 1.00 26.57 467 GLU A O 1
ATOM 3676 N N . PHE A 1 468 ? -0.993 -29.725 17.424 1.00 26.40 468 PHE A N 1
ATOM 3677 C CA . PHE A 1 468 ? -0.443 -28.971 18.546 1.00 24.87 468 PHE A CA 1
ATOM 3678 C C . PHE A 1 468 ? -1.244 -29.411 19.760 1.00 24.57 468 PHE A C 1
ATOM 3679 O O . PHE A 1 468 ? -0.768 -29.360 20.888 1.00 22.67 468 PHE A O 1
ATOM 3687 N N . ILE A 1 469 ? -2.478 -29.831 19.501 1.00 25.30 469 ILE A N 1
ATOM 3688 C CA . ILE A 1 469 ? -3.398 -30.269 20.539 1.00 25.68 469 ILE A CA 1
ATOM 3689 C C . ILE A 1 469 ? -4.123 -31.526 20.067 1.00 27.68 469 ILE A C 1
ATOM 3690 O O . ILE A 1 469 ? -3.899 -31.995 18.947 1.00 27.38 469 ILE A O 1
ATOM 3695 N N . GLU A 1 470 ? -4.995 -32.055 20.923 1.00 28.36 470 GLU A N 1
ATOM 3696 C CA . GLU A 1 470 ? -5.756 -33.265 20.619 1.00 28.93 470 GLU A CA 1
ATOM 3697 C C . GLU A 1 470 ? -6.965 -33.357 21.547 1.00 29.73 470 GLU A C 1
ATOM 3698 O O . GLU A 1 470 ? -6.968 -32.771 22.634 1.00 29.76 470 GLU A O 1
ATOM 3704 N N . ILE A 1 471 ? -7.989 -34.095 21.121 1.00 30.20 471 ILE A N 1
ATOM 3705 C CA . ILE A 1 471 ? -9.173 -34.304 21.956 1.00 30.24 471 ILE A CA 1
ATOM 3706 C C . ILE A 1 471 ? -8.908 -35.654 22.619 1.00 30.26 471 ILE A C 1
ATOM 3707 O O . ILE A 1 471 ? -8.781 -36.664 21.929 1.00 30.57 471 ILE A O 1
ATOM 3712 N N . SER A 1 472 ? -8.799 -35.679 23.944 1.00 30.64 472 SER A N 1
ATOM 3713 C CA . SER A 1 472 ? -8.515 -36.930 24.641 1.00 30.61 472 SER A CA 1
ATOM 3714 C C . SER A 1 472 ? -9.719 -37.878 24.641 1.00 30.96 472 SER A C 1
ATOM 3715 O O . SER A 1 472 ? -10.778 -37.554 24.107 1.00 28.88 472 SER A O 1
ATOM 3718 N N . LEU A 1 473 ? -9.549 -39.047 25.250 1.00 31.19 473 LEU A N 1
ATOM 3719 C CA . LEU A 1 473 ? -10.622 -40.035 25.310 1.00 32.44 473 LEU A CA 1
ATOM 3720 C C . LEU A 1 473 ? -11.732 -39.560 26.231 1.00 33.89 473 LEU A C 1
ATOM 3721 O O . LEU A 1 473 ? -12.832 -40.131 26.252 1.00 33.65 473 LEU A O 1
ATOM 3726 N N . GLU A 1 474 ? -11.435 -38.503 26.984 1.00 34.84 474 GLU A N 1
ATOM 3727 C CA . GLU A 1 474 ? -12.386 -37.922 27.927 1.00 36.28 474 GLU A CA 1
ATOM 3728 C C . GLU A 1 474 ? -13.205 -36.809 27.285 1.00 36.05 474 GLU A C 1
ATOM 3729 O O . GLU A 1 474 ? -14.027 -36.173 27.952 1.00 36.07 474 GLU A O 1
ATOM 3735 N N . ASP A 1 475 ? -12.978 -36.571 25.995 1.00 35.42 475 ASP A N 1
ATOM 3736 C CA . ASP A 1 475 ? -13.699 -35.528 25.267 1.00 36.98 475 ASP A CA 1
ATOM 3737 C C . ASP A 1 475 ? -13.202 -34.136 25.686 1.00 36.31 475 ASP A C 1
ATOM 3738 O O . ASP A 1 475 ? -13.935 -33.146 25.599 1.00 36.42 475 ASP A O 1
ATOM 3743 N N . LYS A 1 476 ? -11.959 -34.076 26.157 1.00 34.67 476 LYS A N 1
ATOM 3744 C CA . LYS A 1 476 ? -11.350 -32.820 26.581 1.00 33.99 476 LYS A CA 1
ATOM 3745 C C . LYS A 1 476 ? -10.301 -32.376 25.556 1.00 32.63 476 LYS A C 1
ATOM 3746 O O . LYS A 1 476 ? -9.854 -33.168 24.716 1.00 32.17 476 LYS A O 1
ATOM 3752 N N . ILE A 1 477 ? -9.916 -31.105 25.631 1.00 31.04 477 ILE A N 1
ATOM 3753 C CA . ILE A 1 477 ? -8.895 -30.551 24.745 1.00 29.31 477 ILE A CA 1
ATOM 3754 C C . ILE A 1 477 ? -7.567 -30.586 25.511 1.00 28.89 477 ILE A C 1
ATOM 3755 O O . ILE A 1 477 ? -7.461 -29.993 26.581 1.00 29.44 477 ILE A O 1
ATOM 3760 N N . ARG A 1 478 ? -6.567 -31.286 24.989 1.00 27.39 478 ARG A N 1
ATOM 3761 C CA . ARG A 1 478 ? -5.272 -31.345 25.667 1.00 29.09 478 ARG A CA 1
ATOM 3762 C C . ARG A 1 478 ? -4.140 -31.066 24.693 1.00 28.45 478 ARG A C 1
ATOM 3763 O O . ARG A 1 478 ? -4.246 -31.353 23.503 1.00 28.34 478 ARG A O 1
ATOM 3771 N N . PRO A 1 479 ? -3.033 -30.508 25.188 1.00 27.35 479 PRO A N 1
ATOM 3772 C CA . PRO A 1 479 ? -1.894 -30.197 24.324 1.00 28.25 479 PRO A CA 1
ATOM 3773 C C . PRO A 1 479 ? -0.962 -31.384 24.086 1.00 28.09 479 PRO A C 1
ATOM 3774 O O . PRO A 1 479 ? -0.970 -32.355 24.843 1.00 26.86 479 PRO A O 1
ATOM 3778 N N . LEU A 1 480 ? -0.167 -31.285 23.024 1.00 28.21 480 LEU A N 1
ATOM 3779 C CA . LEU A 1 480 ? 0.824 -32.303 22.681 1.00 29.02 480 LEU A CA 1
ATOM 3780 C C . LEU A 1 480 ? 2.155 -31.577 22.863 1.00 28.31 480 LEU A C 1
ATOM 3781 O O . LEU A 1 480 ? 2.162 -30.356 23.018 1.00 26.73 480 LEU A O 1
ATOM 3786 N N . SER A 1 481 ? 3.267 -32.307 22.840 1.00 28.90 481 SER A N 1
ATOM 3787 C CA . SER A 1 481 ? 4.585 -31.699 23.029 1.00 28.82 481 SER A CA 1
ATOM 3788 C C . SER A 1 481 ? 4.851 -30.550 22.069 1.00 28.43 481 SER A C 1
ATOM 3789 O O . SER A 1 481 ? 5.436 -29.532 22.451 1.00 28.49 481 SER A O 1
ATOM 3792 N N . LEU A 1 482 ? 4.433 -30.715 20.818 1.00 26.52 482 LEU A N 1
ATOM 3793 C CA . LEU A 1 482 ? 4.631 -29.674 19.827 1.00 25.34 482 LEU A CA 1
ATOM 3794 C C . LEU A 1 482 ? 3.936 -28.399 20.293 1.00 23.94 482 LEU A C 1
ATOM 3795 O O . LEU A 1 482 ? 4.484 -27.304 20.178 1.00 22.43 482 LEU A O 1
ATOM 3800 N N . GLY A 1 483 ? 2.723 -28.569 20.824 1.00 23.86 483 GLY A N 1
ATOM 3801 C CA . GLY A 1 483 ? 1.926 -27.457 21.307 1.00 22.21 483 GLY A CA 1
ATOM 3802 C C . GLY A 1 483 ? 2.515 -26.768 22.518 1.00 20.98 483 GLY A C 1
ATOM 3803 O O . GLY A 1 483 ? 2.611 -25.543 22.549 1.00 20.68 483 GLY A O 1
ATOM 3804 N N . ILE A 1 484 ? 2.903 -27.551 23.520 1.00 21.98 484 ILE A N 1
ATOM 3805 C CA . ILE A 1 484 ? 3.499 -27.003 24.736 1.00 21.29 484 ILE A CA 1
ATOM 3806 C C . ILE A 1 484 ? 4.788 -26.273 24.392 1.00 21.66 484 ILE A C 1
ATOM 3807 O O . ILE A 1 484 ? 5.048 -25.172 24.874 1.00 21.07 484 ILE A O 1
ATOM 3812 N N . ARG A 1 485 ? 5.594 -26.910 23.554 1.00 22.48 485 ARG A N 1
ATOM 3813 C CA . ARG A 1 485 ? 6.863 -26.345 23.134 1.00 23.23 485 ARG A CA 1
ATOM 3814 C C . ARG A 1 485 ? 6.652 -25.032 22.358 1.00 22.91 485 ARG A C 1
ATOM 3815 O O . ARG A 1 485 ? 7.357 -24.041 22.585 1.00 22.02 485 ARG A O 1
ATOM 3823 N N . THR A 1 486 ? 5.670 -25.013 21.460 1.00 21.56 486 THR A N 1
ATOM 3824 C CA . THR A 1 486 ? 5.391 -23.804 20.690 1.00 19.14 486 THR A CA 1
ATOM 3825 C C . THR A 1 486 ? 4.968 -22.669 21.615 1.00 18.17 486 THR A C 1
ATOM 3826 O O . THR A 1 486 ? 5.426 -21.546 21.476 1.00 16.39 486 THR A O 1
ATOM 3830 N N . ALA A 1 487 ? 4.092 -22.972 22.564 1.00 18.25 487 ALA A N 1
ATOM 3831 C CA . ALA A 1 487 ? 3.627 -21.965 23.510 1.00 17.98 487 ALA A CA 1
ATOM 3832 C C . ALA A 1 487 ? 4.792 -21.333 24.283 1.00 18.75 487 ALA A C 1
ATOM 3833 O O . ALA A 1 487 ? 4.890 -20.111 24.384 1.00 16.02 487 ALA A O 1
ATOM 3835 N N . LYS A 1 488 ? 5.676 -22.171 24.815 1.00 18.11 488 LYS A N 1
ATOM 3836 C CA . LYS A 1 488 ? 6.829 -21.695 25.583 1.00 18.47 488 LYS A CA 1
ATOM 3837 C C . LYS A 1 488 ? 7.916 -21.000 24.757 1.00 17.45 488 LYS A C 1
ATOM 3838 O O . LYS A 1 488 ? 8.621 -20.137 25.272 1.00 18.46 488 LYS A O 1
ATOM 3844 N N . LEU A 1 489 ? 8.076 -21.383 23.494 1.00 17.19 489 LEU A N 1
ATOM 3845 C CA . LEU A 1 489 ? 9.079 -20.735 22.647 1.00 17.76 489 LEU A CA 1
ATOM 3846 C C . LEU A 1 489 ? 8.591 -19.330 22.315 1.00 17.80 489 LEU A C 1
ATOM 3847 O O . LEU A 1 489 ? 9.376 -18.452 21.953 1.00 18.40 489 LEU A O 1
ATOM 3852 N N . TYR A 1 490 ? 7.281 -19.153 22.453 1.00 17.40 490 TYR A N 1
ATOM 3853 C CA . TYR A 1 490 ? 6.572 -17.902 22.196 1.00 17.91 490 TYR A CA 1
ATOM 3854 C C . TYR A 1 490 ? 6.383 -17.586 20.710 1.00 17.95 490 TYR A C 1
ATOM 3855 O O . TYR A 1 490 ? 5.873 -16.533 20.357 1.00 18.75 490 TYR A O 1
ATOM 3864 N N . ILE A 1 491 ? 6.791 -18.501 19.844 1.00 18.90 491 ILE A N 1
ATOM 3865 C CA . ILE A 1 491 ? 6.633 -18.305 18.407 1.00 18.39 491 ILE A CA 1
ATOM 3866 C C . ILE A 1 491 ? 5.169 -18.516 18.011 1.00 18.61 491 ILE A C 1
ATOM 3867 O O . ILE A 1 491 ? 4.429 -19.237 18.674 1.00 17.33 491 ILE A O 1
ATOM 3872 N N . ASP A 1 492 ? 4.748 -17.883 16.926 1.00 19.82 492 ASP A N 1
ATOM 3873 C CA . ASP A 1 492 ? 3.375 -18.053 16.480 1.00 20.10 492 ASP A CA 1
ATOM 3874 C C . ASP A 1 492 ? 3.185 -19.493 16.014 1.00 18.14 492 ASP A C 1
ATOM 3875 O O . ASP A 1 492 ? 4.072 -20.057 15.388 1.00 18.00 492 ASP A O 1
ATOM 3880 N N . PRO A 1 493 ? 2.044 -20.118 16.344 1.00 16.88 493 PRO A N 1
ATOM 3881 C CA . PRO A 1 493 ? 1.838 -21.500 15.900 1.00 18.70 493 PRO A CA 1
ATOM 3882 C C . PRO A 1 493 ? 2.060 -21.640 14.386 1.00 19.99 493 PRO A C 1
ATOM 3883 O O . PRO A 1 493 ? 2.435 -22.706 13.900 1.00 21.54 493 PRO A O 1
ATOM 3887 N N . TYR A 1 494 ? 1.845 -20.556 13.646 1.00 20.97 494 TYR A N 1
ATOM 3888 C CA . TYR A 1 494 ? 2.034 -20.587 12.205 1.00 21.75 494 TYR A CA 1
ATOM 3889 C C . TYR A 1 494 ? 3.509 -20.772 11.843 1.00 21.74 494 TYR A C 1
ATOM 3890 O O . TYR A 1 494 ? 3.834 -21.557 10.952 1.00 19.24 494 TYR A O 1
ATOM 3899 N N . THR A 1 495 ? 4.410 -20.058 12.518 1.00 20.92 495 THR A N 1
ATOM 3900 C CA . THR A 1 495 ? 5.826 -20.242 12.202 1.00 21.04 495 THR A CA 1
ATOM 3901 C C . THR A 1 495 ? 6.266 -21.663 12.627 1.00 19.17 495 THR A C 1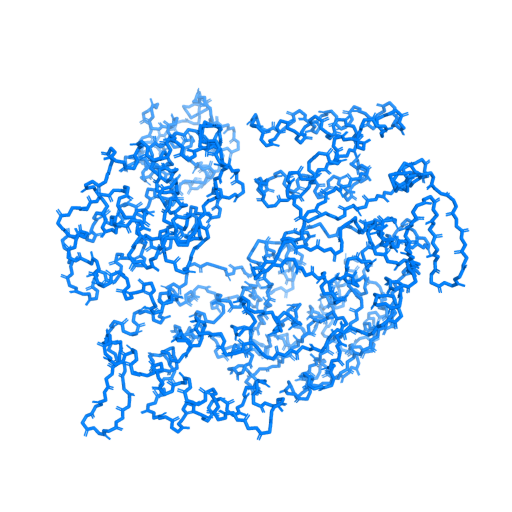
ATOM 3902 O O . THR A 1 495 ? 7.114 -22.283 11.984 1.00 18.75 495 THR A O 1
ATOM 3906 N N . ALA A 1 496 ? 5.663 -22.178 13.694 1.00 19.38 496 ALA A N 1
ATOM 3907 C CA . ALA A 1 496 ? 5.953 -23.531 14.164 1.00 20.17 496 ALA A CA 1
ATOM 3908 C C . ALA A 1 496 ? 5.484 -24.505 13.076 1.00 19.97 496 ALA A C 1
ATOM 3909 O O . ALA A 1 496 ? 6.180 -25.461 12.732 1.00 19.94 496 ALA A O 1
ATOM 3911 N N . LYS A 1 497 ? 4.295 -24.251 12.541 1.00 20.06 497 LYS A N 1
ATOM 3912 C CA . LYS A 1 497 ? 3.750 -25.083 11.480 1.00 21.42 497 LYS A CA 1
ATOM 3913 C C . LYS A 1 497 ? 4.739 -25.099 10.312 1.00 21.64 497 LYS A C 1
ATOM 3914 O O . LYS A 1 497 ? 5.064 -26.159 9.775 1.00 21.17 497 LYS A O 1
ATOM 3920 N N . MET A 1 498 ? 5.217 -23.917 9.928 1.00 22.87 498 MET A N 1
ATOM 3921 C CA . MET A 1 498 ? 6.188 -23.797 8.842 1.00 22.32 498 MET A CA 1
ATOM 3922 C C . MET A 1 498 ? 7.427 -24.644 9.138 1.00 21.93 498 MET A C 1
ATOM 3923 O O . MET A 1 498 ? 7.919 -25.365 8.263 1.00 21.33 498 MET A O 1
ATOM 3928 N N . PHE A 1 499 ? 7.935 -24.543 10.369 1.00 21.10 499 PHE A N 1
ATOM 3929 C CA . PHE A 1 499 ? 9.120 -25.300 10.781 1.00 21.78 499 PHE A CA 1
ATOM 3930 C C . PHE A 1 499 ? 8.858 -26.803 10.675 1.00 22.06 499 PHE A C 1
ATOM 3931 O O . PHE A 1 499 ? 9.693 -27.557 10.183 1.00 23.76 499 PHE A O 1
ATOM 3939 N N . LYS A 1 500 ? 7.688 -27.227 11.135 1.00 22.90 500 LYS A N 1
ATOM 3940 C CA . LYS A 1 500 ? 7.301 -28.626 11.077 1.00 23.49 500 LYS A CA 1
ATOM 3941 C C . LYS A 1 500 ? 7.180 -29.113 9.625 1.00 24.43 500 LYS A C 1
ATOM 3942 O O . LYS A 1 500 ? 7.755 -30.137 9.252 1.00 23.59 500 LYS A O 1
ATOM 3948 N N . ASP A 1 501 ? 6.436 -28.370 8.812 1.00 24.13 501 ASP A N 1
ATOM 3949 C CA . ASP A 1 501 ? 6.240 -28.742 7.417 1.00 25.58 501 ASP A CA 1
ATOM 3950 C C . ASP A 1 501 ? 7.523 -28.804 6.590 1.00 25.21 501 ASP A C 1
ATOM 3951 O O . ASP A 1 501 ? 7.602 -29.588 5.654 1.00 27.03 501 ASP A O 1
ATOM 3956 N N . LYS A 1 502 ? 8.523 -27.994 6.928 1.00 23.20 502 LYS A N 1
ATOM 3957 C CA . LYS A 1 502 ? 9.775 -27.981 6.171 1.00 22.88 502 LYS A CA 1
ATOM 3958 C C . LYS A 1 502 ? 10.934 -28.705 6.849 1.00 23.10 502 LYS A C 1
ATOM 3959 O O . LYS A 1 502 ? 12.059 -28.680 6.347 1.00 22.17 502 LYS A O 1
ATOM 3965 N N . MET A 1 503 ? 10.663 -29.344 7.981 1.00 23.15 503 MET A N 1
ATOM 3966 C CA . MET A 1 503 ? 11.707 -30.044 8.722 1.00 24.06 503 MET A CA 1
ATOM 3967 C C . MET A 1 503 ? 12.429 -31.122 7.909 1.00 24.62 503 MET A C 1
ATOM 3968 O O . MET A 1 503 ? 13.648 -31.259 7.998 1.00 24.11 503 MET A O 1
ATOM 3973 N N . GLU A 1 504 ? 11.682 -31.886 7.120 1.00 25.87 504 GLU A N 1
ATOM 3974 C CA . GLU A 1 504 ? 12.295 -32.935 6.312 1.00 28.15 504 GLU A CA 1
ATOM 3975 C C . GLU A 1 504 ? 13.323 -32.327 5.374 1.00 27.72 504 GLU A C 1
ATOM 3976 O O . GLU A 1 504 ? 14.353 -32.936 5.092 1.00 30.44 504 GLU A O 1
ATOM 3978 N N . GLU A 1 505 ? 13.046 -31.125 4.888 1.00 28.40 505 GLU A N 1
ATOM 3979 C CA . GLU A 1 505 ? 13.975 -30.453 3.993 1.00 29.00 505 GLU A CA 1
ATOM 3980 C C . GLU A 1 505 ? 15.235 -30.001 4.717 1.00 28.16 505 GLU A C 1
ATOM 3981 O O . GLU A 1 505 ? 16.349 -30.259 4.268 1.00 28.45 505 GLU A O 1
ATOM 3987 N N . VAL A 1 506 ? 15.058 -29.307 5.831 1.00 26.76 506 VAL A N 1
ATOM 3988 C CA . VAL A 1 506 ? 16.202 -28.835 6.594 1.00 25.81 506 VAL A CA 1
ATOM 3989 C C . VAL A 1 506 ? 17.146 -30.003 6.842 1.00 24.78 506 VAL A C 1
ATOM 3990 O O . VAL A 1 506 ? 18.346 -29.895 6.627 1.00 24.24 506 VAL A O 1
ATOM 3994 N N . VAL A 1 507 ? 16.584 -31.125 7.270 1.00 26.04 507 VAL A N 1
ATOM 3995 C CA . VAL A 1 507 ? 17.359 -32.329 7.552 1.00 28.63 507 VAL A CA 1
ATOM 3996 C C . VAL A 1 507 ? 18.180 -32.831 6.362 1.00 29.99 507 VAL A C 1
ATOM 3997 O O . VAL A 1 507 ? 19.308 -33.297 6.530 1.00 30.69 507 VAL A O 1
ATOM 4001 N N . LYS A 1 508 ? 17.614 -32.733 5.164 1.00 31.32 508 LYS A N 1
ATOM 4002 C CA . LYS A 1 508 ? 18.299 -33.175 3.954 1.00 31.54 508 LYS A CA 1
ATOM 4003 C C . LYS A 1 508 ? 19.426 -32.219 3.574 1.00 31.05 508 LYS A C 1
ATOM 4004 O O . LYS A 1 508 ? 20.511 -32.648 3.178 1.00 30.48 508 LYS A O 1
ATOM 4010 N N . ASP A 1 509 ? 19.173 -30.920 3.700 1.00 29.44 509 ASP A N 1
ATOM 4011 C CA . ASP A 1 509 ? 20.174 -29.942 3.320 1.00 28.99 509 ASP A CA 1
ATOM 4012 C C . ASP A 1 509 ? 20.305 -28.795 4.308 1.00 28.42 509 ASP A C 1
ATOM 4013 O O . ASP A 1 509 ? 19.914 -27.660 4.019 1.00 27.57 509 ASP A O 1
ATOM 4018 N N . PRO A 1 510 ? 20.865 -29.083 5.498 1.00 27.11 510 PRO A N 1
ATOM 4019 C CA . PRO A 1 510 ? 21.075 -28.103 6.565 1.00 25.68 510 PRO A CA 1
ATOM 4020 C C . PRO A 1 510 ? 22.060 -27.054 6.067 1.00 24.10 510 PRO A C 1
ATOM 4021 O O . PRO A 1 510 ? 23.251 -27.332 5.949 1.00 23.48 510 PRO A O 1
ATOM 4025 N N . ASN A 1 511 ? 21.576 -25.857 5.764 1.00 22.76 511 ASN A N 1
ATOM 4026 C CA . ASN A 1 511 ? 22.470 -24.817 5.280 1.00 21.38 511 ASN A CA 1
ATOM 4027 C C . ASN A 1 511 ? 21.969 -23.443 5.680 1.00 21.12 511 ASN A C 1
ATOM 4028 O O . ASN A 1 511 ? 20.768 -23.231 5.854 1.00 21.63 511 ASN A O 1
ATOM 4033 N N . PRO A 1 512 ? 22.894 -22.494 5.847 1.00 21.69 512 PRO A N 1
ATOM 4034 C CA . PRO A 1 512 ? 22.626 -21.112 6.240 1.00 23.17 512 PRO A CA 1
ATOM 4035 C C . PRO A 1 512 ? 21.554 -20.357 5.442 1.00 22.48 512 PRO A C 1
ATOM 4036 O O . PRO A 1 512 ? 20.513 -19.997 5.992 1.00 20.84 512 PRO A O 1
ATOM 4040 N N . ILE A 1 513 ? 21.808 -20.109 4.160 1.00 22.22 513 ILE A N 1
ATOM 4041 C CA . ILE A 1 513 ? 20.846 -19.381 3.331 1.00 22.18 513 ILE A CA 1
ATOM 4042 C C . ILE A 1 513 ? 19.421 -19.923 3.447 1.00 21.45 513 ILE A C 1
ATOM 4043 O O . ILE A 1 513 ? 18.474 -19.159 3.619 1.00 22.16 513 ILE A O 1
ATOM 4048 N N . GLY A 1 514 ? 19.276 -21.241 3.349 1.00 21.85 514 GLY A N 1
ATOM 4049 C CA . GLY A 1 514 ? 17.962 -21.858 3.449 1.00 21.24 514 GLY A CA 1
ATOM 4050 C C . GLY A 1 514 ? 17.303 -21.660 4.808 1.00 19.81 514 GLY A C 1
ATOM 4051 O O . GLY A 1 514 ? 16.117 -21.359 4.902 1.00 17.72 514 GLY A O 1
ATOM 4052 N N . ILE A 1 515 ? 18.077 -21.836 5.872 1.00 20.23 515 ILE A N 1
ATOM 4053 C CA . ILE A 1 515 ? 17.544 -21.658 7.218 1.00 18.57 515 ILE A CA 1
ATOM 4054 C C . ILE A 1 515 ? 17.190 -20.190 7.461 1.00 18.71 515 ILE A C 1
ATOM 4055 O O . ILE A 1 515 ? 16.106 -19.881 7.955 1.00 19.03 515 ILE A O 1
ATOM 4060 N N . PHE A 1 516 ? 18.107 -19.294 7.099 1.00 17.06 516 PHE A N 1
ATOM 4061 C CA . PHE A 1 516 ? 17.893 -17.861 7.279 1.00 19.46 516 PHE A CA 1
ATOM 4062 C C . PHE A 1 516 ? 16.698 -17.380 6.454 1.00 20.30 516 PHE A C 1
ATOM 4063 O O . PHE A 1 516 ? 15.932 -16.517 6.895 1.00 21.02 516 PHE A O 1
ATOM 4071 N N . HIS A 1 517 ? 16.534 -17.952 5.266 1.00 18.39 517 HIS A N 1
ATOM 4072 C CA . HIS A 1 517 ? 15.421 -17.588 4.408 1.00 17.49 517 HIS A CA 1
ATOM 4073 C C . HIS A 1 517 ? 14.122 -18.102 5.027 1.00 18.80 517 HIS A C 1
ATOM 4074 O O . HIS A 1 517 ? 13.134 -17.369 5.123 1.00 16.62 517 HIS A O 1
ATOM 4081 N N . LEU A 1 518 ? 14.134 -19.358 5.460 1.00 17.16 518 LEU A N 1
ATOM 4082 C CA . LEU A 1 518 ? 12.958 -19.959 6.077 1.00 18.32 518 LEU A CA 1
ATOM 4083 C C . LEU A 1 518 ? 12.414 -19.137 7.240 1.00 19.41 518 LEU A C 1
ATOM 4084 O O . LEU A 1 518 ? 11.225 -18.817 7.277 1.00 20.01 518 LEU A O 1
ATOM 4089 N N . ILE A 1 519 ? 13.280 -18.804 8.194 1.00 19.75 519 ILE A N 1
ATOM 4090 C CA . ILE A 1 519 ? 12.851 -18.037 9.357 1.00 19.31 519 ILE A CA 1
ATOM 4091 C C . ILE A 1 519 ? 12.404 -16.624 8.999 1.00 18.34 519 ILE A C 1
ATOM 4092 O O . ILE A 1 519 ? 11.545 -16.057 9.671 1.00 20.42 519 ILE A O 1
ATOM 4097 N N . SER A 1 520 ? 12.982 -16.061 7.940 1.00 17.72 520 SER A N 1
ATOM 4098 C CA . SER A 1 520 ? 12.653 -14.706 7.500 1.00 17.23 520 SER A CA 1
ATOM 4099 C C . SER A 1 520 ? 11.301 -14.620 6.789 1.00 17.95 520 SER A C 1
ATOM 4100 O O . SER A 1 520 ? 10.814 -13.534 6.475 1.00 14.93 520 SER A O 1
ATOM 4103 N N . LEU A 1 521 ? 10.703 -15.781 6.561 1.00 17.85 521 LEU A N 1
ATOM 4104 C CA . LEU A 1 521 ? 9.409 -15.895 5.906 1.00 18.62 521 LEU A CA 1
ATOM 4105 C C . LEU A 1 521 ? 8.308 -16.033 6.958 1.00 18.87 521 LEU A C 1
ATOM 4106 O O . LEU A 1 521 ? 7.121 -15.999 6.640 1.00 18.43 521 LEU A O 1
ATOM 4111 N N . THR A 1 522 ? 8.704 -16.193 8.215 1.00 16.53 522 THR A N 1
ATOM 4112 C CA . THR A 1 522 ? 7.733 -16.361 9.287 1.00 17.76 522 THR A CA 1
ATOM 4113 C C . THR A 1 522 ? 7.127 -15.039 9.752 1.00 18.49 522 THR A C 1
ATOM 4114 O O . THR A 1 522 ? 7.675 -13.972 9.497 1.00 17.82 522 THR A O 1
ATOM 4118 N N . PRO A 1 523 ? 5.974 -15.104 10.440 1.00 19.85 523 PRO A N 1
ATOM 4119 C CA . PRO A 1 523 ? 5.263 -13.931 10.968 1.00 20.32 523 PRO A CA 1
ATOM 4120 C C . PRO A 1 523 ? 6.003 -13.311 12.165 1.00 19.24 523 PRO A C 1
ATOM 4121 O O . PRO A 1 523 ? 5.691 -12.203 12.593 1.00 19.20 523 PRO A O 1
ATOM 4125 N N . ASP A 1 524 ? 6.972 -14.038 12.705 1.00 19.40 524 ASP A N 1
ATOM 4126 C CA . ASP A 1 524 ? 7.694 -13.561 13.871 1.00 19.40 524 ASP A CA 1
ATOM 4127 C C . ASP A 1 524 ? 8.897 -12.677 13.623 1.00 19.40 524 ASP A C 1
ATOM 4128 O O . ASP A 1 524 ? 9.677 -12.426 14.534 1.00 21.03 524 ASP A O 1
ATOM 4133 N N . ILE A 1 525 ? 9.054 -12.191 12.404 1.00 17.68 525 ILE A N 1
ATOM 4134 C CA . ILE A 1 525 ? 10.173 -11.311 12.125 1.00 18.83 525 ILE A CA 1
ATOM 4135 C C . ILE A 1 525 ? 9.763 -10.311 11.041 1.00 19.25 525 ILE A C 1
ATOM 4136 O O . ILE A 1 525 ? 8.799 -10.550 10.318 1.00 19.05 525 ILE A O 1
ATOM 4141 N N . THR A 1 526 ? 10.459 -9.177 10.977 1.00 18.79 526 THR A N 1
ATOM 4142 C CA . THR A 1 526 ? 10.222 -8.159 9.949 1.00 18.57 526 THR A CA 1
ATOM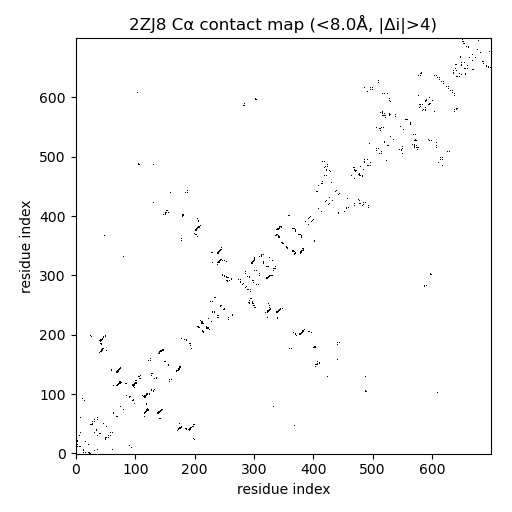 4143 C C . THR A 1 526 ? 11.539 -8.069 9.184 1.00 19.58 526 THR A C 1
ATOM 4144 O O . THR A 1 526 ? 12.487 -7.409 9.630 1.00 19.66 526 THR A O 1
ATOM 4148 N N . PRO A 1 527 ? 11.618 -8.742 8.026 1.00 19.98 527 PRO A N 1
ATOM 4149 C CA . PRO A 1 527 ? 12.811 -8.771 7.177 1.00 19.54 527 PRO A CA 1
ATOM 4150 C C . PRO A 1 527 ? 13.217 -7.397 6.681 1.00 20.11 527 PRO A C 1
ATOM 4151 O O . PRO A 1 527 ? 12.473 -6.424 6.829 1.00 19.22 527 PRO A O 1
ATOM 4155 N N . PHE A 1 528 ? 14.402 -7.328 6.087 1.00 18.57 528 PHE A N 1
ATOM 4156 C CA . PHE A 1 528 ? 14.874 -6.080 5.529 1.00 20.71 528 PHE A CA 1
ATOM 4157 C C . PHE A 1 528 ? 14.000 -5.762 4.313 1.00 21.95 528 PHE A C 1
ATOM 4158 O O . PHE A 1 528 ? 13.339 -6.638 3.751 1.00 20.64 528 PHE A O 1
ATOM 4166 N N . ASN A 1 529 ? 13.988 -4.501 3.920 1.00 23.78 529 ASN A N 1
ATOM 4167 C CA . ASN A 1 529 ? 13.246 -4.096 2.741 1.00 24.95 529 ASN A CA 1
ATOM 4168 C C . ASN A 1 529 ? 14.300 -3.987 1.653 1.00 24.80 529 ASN A C 1
ATOM 4169 O O . ASN A 1 529 ? 15.498 -4.134 1.925 1.00 25.12 529 ASN A O 1
ATOM 4174 N N . TYR A 1 530 ? 13.864 -3.729 0.428 1.00 23.61 530 TYR A N 1
ATOM 4175 C CA . TYR A 1 530 ? 14.792 -3.559 -0.679 1.00 25.06 530 TYR A CA 1
ATOM 4176 C C . TYR A 1 530 ? 14.176 -2.586 -1.682 1.00 26.69 530 TYR A C 1
ATOM 4177 O O . TYR A 1 530 ? 12.953 -2.552 -1.854 1.00 26.61 530 TYR A O 1
ATOM 4186 N N . SER A 1 531 ? 15.023 -1.770 -2.304 1.00 28.03 531 SER A N 1
ATOM 4187 C CA . SER A 1 531 ? 14.573 -0.790 -3.301 1.00 30.55 531 SER A CA 1
ATOM 4188 C C . SER A 1 531 ? 14.493 -1.487 -4.652 1.00 30.75 531 SER A C 1
ATOM 4189 O O . SER A 1 531 ? 15.027 -2.586 -4.821 1.00 29.82 531 SER A O 1
ATOM 4192 N N . LYS A 1 532 ? 13.850 -0.840 -5.621 1.00 32.07 532 LYS A N 1
ATOM 4193 C CA . LYS A 1 532 ? 13.695 -1.438 -6.934 1.00 33.02 532 LYS A CA 1
ATOM 4194 C C . LYS A 1 532 ? 15.023 -1.757 -7.596 1.00 32.01 532 LYS A C 1
ATOM 4195 O O . LYS A 1 532 ? 15.144 -2.773 -8.271 1.00 31.80 532 LYS A O 1
ATOM 4201 N N . ARG A 1 533 ? 16.020 -0.898 -7.395 1.00 31.97 533 ARG A N 1
ATOM 4202 C CA . ARG A 1 533 ? 17.331 -1.111 -8.003 1.00 33.30 533 ARG A CA 1
ATOM 4203 C C . ARG A 1 533 ? 18.056 -2.357 -7.479 1.00 32.07 533 ARG A C 1
ATOM 4204 O O . ARG A 1 533 ? 18.964 -2.879 -8.130 1.00 30.93 533 ARG A O 1
ATOM 4212 N N . GLU A 1 534 ? 17.656 -2.836 -6.307 1.00 31.04 534 GLU A N 1
ATOM 4213 C CA . GLU A 1 534 ? 18.293 -4.013 -5.716 1.00 31.18 534 GLU A CA 1
ATOM 4214 C C . GLU A 1 534 ? 17.759 -5.324 -6.258 1.00 31.16 534 GLU A C 1
ATOM 4215 O O . GLU A 1 534 ? 18.458 -6.341 -6.242 1.00 30.22 534 GLU A O 1
ATOM 4221 N N . PHE A 1 535 ? 16.516 -5.297 -6.730 1.00 31.88 535 PHE A N 1
ATOM 4222 C CA . PHE A 1 535 ? 15.862 -6.506 -7.207 1.00 32.09 535 PHE A CA 1
ATOM 4223 C C . PHE A 1 535 ? 16.579 -7.337 -8.255 1.00 32.30 535 PHE A C 1
ATOM 4224 O O . PHE A 1 535 ? 16.580 -8.566 -8.179 1.00 32.48 535 PHE A O 1
ATOM 4232 N N . GLU A 1 536 ? 17.180 -6.691 -9.240 1.00 33.56 536 GLU A N 1
ATOM 4233 C CA . GLU A 1 536 ? 17.862 -7.447 -10.276 1.00 34.99 536 GLU A CA 1
ATOM 4234 C C . GLU A 1 536 ? 19.003 -8.291 -9.703 1.00 35.16 536 GLU A C 1
ATOM 4235 O O . GLU A 1 536 ? 19.189 -9.453 -10.086 1.00 34.59 536 GLU A O 1
ATOM 4241 N N . ARG A 1 537 ? 19.764 -7.715 -8.778 1.00 34.75 537 ARG A N 1
ATOM 4242 C CA . ARG A 1 537 ? 20.878 -8.433 -8.183 1.00 33.65 537 ARG A CA 1
ATOM 4243 C C . ARG A 1 537 ? 20.345 -9.496 -7.231 1.00 32.10 537 ARG A C 1
ATOM 4244 O O . ARG A 1 537 ? 20.892 -10.595 -7.147 1.00 31.80 537 ARG A O 1
ATOM 4252 N N . LEU A 1 538 ? 19.272 -9.166 -6.517 1.00 30.13 538 LEU A N 1
ATOM 4253 C CA . LEU A 1 538 ? 18.667 -10.113 -5.593 1.00 28.98 538 LEU A CA 1
ATOM 4254 C C . LEU A 1 538 ? 18.155 -11.316 -6.369 1.00 28.86 538 LEU A C 1
ATOM 4255 O O . LEU A 1 538 ? 18.314 -12.460 -5.946 1.00 29.22 538 LEU A O 1
ATOM 4260 N N . GLU A 1 539 ? 17.535 -11.051 -7.512 1.00 28.52 539 GLU A N 1
ATOM 4261 C CA . GLU A 1 539 ? 16.994 -12.128 -8.333 1.00 28.38 539 GLU A CA 1
ATOM 4262 C C . GLU A 1 539 ? 18.111 -13.059 -8.804 1.00 27.86 539 GLU A C 1
ATOM 4263 O O . GLU A 1 539 ? 18.002 -14.282 -8.683 1.00 27.02 539 GLU A O 1
ATOM 4269 N N . GLU A 1 540 ? 19.185 -12.473 -9.329 1.00 27.81 540 GLU A N 1
ATOM 4270 C CA . GLU A 1 540 ? 20.325 -13.249 -9.810 1.00 28.61 540 GLU A CA 1
ATOM 4271 C C . GLU A 1 540 ? 20.847 -14.190 -8.732 1.00 27.69 540 GLU A C 1
ATOM 4272 O O . GLU A 1 540 ? 21.017 -15.381 -8.972 1.00 28.09 540 GLU A O 1
ATOM 4278 N N . GLU A 1 541 ? 21.102 -13.652 -7.545 1.00 27.47 541 GLU A N 1
ATOM 4279 C CA . GLU A 1 541 ? 21.601 -14.464 -6.446 1.00 28.13 541 GLU A CA 1
ATOM 4280 C C . GLU A 1 541 ? 20.586 -15.520 -6.048 1.00 26.92 541 GLU A C 1
ATOM 4281 O O . GLU A 1 541 ? 20.964 -16.612 -5.641 1.00 27.39 541 GLU A O 1
ATOM 4287 N N . TYR A 1 542 ? 19.302 -15.198 -6.176 1.00 26.66 542 TYR A N 1
ATOM 4288 C CA . TYR A 1 542 ? 18.241 -16.141 -5.844 1.00 26.84 542 TYR A CA 1
ATOM 4289 C C . TYR A 1 542 ? 18.381 -17.415 -6.669 1.00 27.94 542 TYR A C 1
ATOM 4290 O O . TYR A 1 542 ? 18.303 -18.524 -6.137 1.00 26.71 542 TYR A O 1
ATOM 4299 N N . TYR A 1 543 ? 18.563 -17.254 -7.975 1.00 28.67 543 TYR A N 1
ATOM 4300 C CA . TYR A 1 543 ? 18.717 -18.409 -8.851 1.00 30.15 543 TYR A CA 1
ATOM 4301 C C . TYR A 1 543 ? 19.987 -19.164 -8.501 1.00 30.05 543 TYR A C 1
ATOM 4302 O O . TYR A 1 543 ? 20.033 -20.385 -8.551 1.00 30.14 543 TYR A O 1
ATOM 4311 N N . GLU A 1 544 ? 21.012 -18.418 -8.122 1.00 31.09 544 GLU A N 1
ATOM 4312 C CA . GLU A 1 544 ? 22.285 -19.005 -7.755 1.00 32.78 544 GLU A CA 1
ATOM 4313 C C . GLU A 1 544 ? 22.157 -19.925 -6.549 1.00 32.10 544 GLU A C 1
ATOM 4314 O O . GLU A 1 544 ? 22.764 -20.988 -6.509 1.00 32.17 544 GLU A O 1
ATOM 4320 N N . PHE A 1 545 ? 21.364 -19.514 -5.568 1.00 31.49 545 PHE A N 1
ATOM 4321 C CA . PHE A 1 545 ? 21.185 -20.306 -4.359 1.00 30.91 545 PHE A CA 1
ATOM 4322 C C . PHE A 1 545 ? 19.826 -20.972 -4.226 1.00 28.47 545 PHE A C 1
ATOM 4323 O O . PHE A 1 545 ? 19.505 -21.506 -3.167 1.00 25.55 545 PHE A O 1
ATOM 4331 N N . LYS A 1 546 ? 19.031 -20.946 -5.292 1.00 27.04 546 LYS A N 1
ATOM 4332 C CA . LYS A 1 546 ? 17.698 -21.542 -5.252 1.00 26.17 546 LYS A CA 1
ATOM 4333 C C . LYS A 1 546 ? 17.675 -22.955 -4.686 1.00 26.69 546 LYS A C 1
ATOM 4334 O O . LYS A 1 546 ? 16.820 -23.282 -3.857 1.00 24.00 546 LYS A O 1
ATOM 4340 N N . ASP A 1 547 ? 18.614 -23.794 -5.115 1.00 26.60 547 ASP A N 1
ATOM 4341 C CA . ASP A 1 547 ? 18.632 -25.174 -4.640 1.00 29.30 547 ASP A CA 1
ATOM 4342 C C . ASP A 1 547 ? 18.932 -25.372 -3.156 1.00 29.18 547 ASP A C 1
ATOM 4343 O O . ASP A 1 547 ? 18.835 -26.493 -2.645 1.00 28.94 547 ASP A O 1
ATOM 4348 N N . ARG A 1 548 ? 19.271 -24.296 -2.454 1.00 28.12 548 ARG A N 1
ATOM 4349 C CA . ARG A 1 548 ? 19.561 -24.417 -1.030 1.00 26.79 548 ARG A CA 1
ATOM 4350 C C . ARG A 1 548 ? 18.372 -23.957 -0.183 1.00 26.05 548 ARG A C 1
ATOM 4351 O O . ARG A 1 548 ? 18.415 -24.028 1.049 1.00 25.11 548 ARG A O 1
ATOM 4359 N N . LEU A 1 549 ? 17.314 -23.492 -0.843 1.00 23.54 549 LEU A N 1
ATOM 4360 C CA . LEU A 1 549 ? 16.127 -23.010 -0.140 1.00 24.04 549 LEU A CA 1
ATOM 4361 C C . LEU A 1 549 ? 15.111 -24.123 0.105 1.00 23.80 549 LEU A C 1
ATOM 4362 O O . LEU A 1 549 ? 15.088 -25.114 -0.618 1.00 24.60 549 LEU A O 1
ATOM 4367 N N . TYR A 1 550 ? 14.280 -23.946 1.129 1.00 25.18 550 TYR A N 1
ATOM 4368 C CA . TYR A 1 550 ? 13.255 -24.920 1.499 1.00 27.03 550 TYR A CA 1
ATOM 4369 C C . TYR A 1 550 ? 11.906 -24.455 0.973 1.00 30.23 550 TYR A C 1
ATOM 4370 O O . TYR A 1 550 ? 10.987 -25.250 0.805 1.00 29.51 550 TYR A O 1
ATOM 4379 N N . PHE A 1 551 ? 11.794 -23.144 0.769 1.00 33.91 551 PHE A N 1
ATOM 4380 C CA . PHE A 1 551 ? 10.607 -22.504 0.192 1.00 36.01 551 PHE A CA 1
ATOM 4381 C C . PHE A 1 551 ? 11.197 -21.896 -1.059 1.00 37.76 551 PHE A C 1
ATOM 4382 O O . PHE A 1 551 ? 11.828 -20.836 -0.984 1.00 38.35 551 PHE A O 1
ATOM 4390 N N . ASP A 1 552 ? 11.021 -22.557 -2.199 1.00 38.91 552 ASP A N 1
ATOM 4391 C CA . ASP A 1 552 ? 11.598 -22.050 -3.436 1.00 41.53 552 ASP A CA 1
ATOM 4392 C C . ASP A 1 552 ? 10.704 -21.206 -4.348 1.00 42.01 552 ASP A C 1
ATOM 4393 O O . ASP A 1 552 ? 11.162 -20.200 -4.891 1.00 44.75 552 ASP A O 1
ATOM 4398 N N . ASP A 1 553 ? 9.445 -21.593 -4.516 1.00 42.25 553 ASP A N 1
ATOM 4399 C CA . ASP A 1 553 ? 8.523 -20.854 -5.389 1.00 41.22 553 ASP A CA 1
ATOM 4400 C C . ASP A 1 553 ? 8.073 -19.480 -4.859 1.00 40.43 553 ASP A C 1
ATOM 4401 O O . ASP A 1 553 ? 7.309 -19.397 -3.894 1.00 40.93 553 ASP A O 1
ATOM 4406 N N . PRO A 1 554 ? 8.517 -18.384 -5.504 1.00 39.08 554 PRO A N 1
ATOM 4407 C CA . PRO A 1 554 ? 8.132 -17.039 -5.068 1.00 38.08 554 PRO A CA 1
ATOM 4408 C C . PRO A 1 554 ? 6.636 -16.761 -5.235 1.00 38.42 554 PRO A C 1
ATOM 4409 O O . PRO A 1 554 ? 6.116 -15.791 -4.676 1.00 37.49 554 PRO A O 1
ATOM 4413 N N . TYR A 1 555 ? 5.935 -17.596 -6.000 1.00 38.30 555 TYR A N 1
ATOM 4414 C CA . TYR A 1 555 ? 4.508 -17.352 -6.210 1.00 38.23 555 TYR A CA 1
ATOM 4415 C C . TYR A 1 555 ? 3.592 -18.537 -5.968 1.00 39.40 555 TYR A C 1
ATOM 4416 O O . TYR A 1 555 ? 2.840 -18.928 -6.868 1.00 41.40 555 TYR A O 1
ATOM 4425 N N . ILE A 1 556 ? 3.624 -19.105 -4.769 1.00 39.01 556 ILE A N 1
ATOM 4426 C CA . ILE A 1 556 ? 2.752 -20.233 -4.490 1.00 40.11 556 ILE A CA 1
ATOM 4427 C C . ILE A 1 556 ? 1.376 -19.730 -4.032 1.00 41.10 556 ILE A C 1
ATOM 4428 O O . ILE A 1 556 ? 0.418 -20.499 -3.926 1.00 42.19 556 ILE A O 1
ATOM 4433 N N . SER A 1 557 ? 1.278 -18.425 -3.794 1.00 40.77 557 SER A N 1
ATOM 4434 C CA . SER A 1 557 ? 0.041 -17.823 -3.319 1.00 40.52 557 SER A CA 1
ATOM 4435 C C . SER A 1 557 ? -0.465 -16.710 -4.231 1.00 39.99 557 SER A C 1
ATOM 4436 O O . SER A 1 557 ? -1.362 -15.943 -3.857 1.00 39.51 557 SER A O 1
ATOM 4439 N N . GLY A 1 558 ? 0.106 -16.609 -5.425 1.00 38.80 558 GLY A N 1
ATOM 4440 C CA . GLY A 1 558 ? -0.329 -15.560 -6.328 1.00 38.26 558 GLY A CA 1
ATOM 4441 C C . GLY A 1 558 ? 0.811 -14.658 -6.735 1.00 37.11 558 GLY A C 1
ATOM 4442 O O . GLY A 1 558 ? 1.893 -14.696 -6.148 1.00 37.61 558 GLY A O 1
ATOM 4443 N N . TYR A 1 559 ? 0.548 -13.829 -7.738 1.00 36.68 559 TYR A N 1
ATOM 4444 C CA . TYR A 1 559 ? 1.530 -12.907 -8.292 1.00 35.43 559 TYR A CA 1
ATOM 4445 C C . TYR A 1 559 ? 1.500 -11.522 -7.638 1.00 35.80 559 TYR A C 1
ATOM 4446 O O . TYR A 1 559 ? 2.260 -10.626 -8.010 1.00 34.11 559 TYR A O 1
ATOM 4455 N N . ASP A 1 560 ? 0.608 -11.340 -6.676 1.00 36.85 560 ASP A N 1
ATOM 4456 C CA . ASP A 1 560 ? 0.502 -10.052 -6.006 1.00 38.00 560 ASP A CA 1
ATOM 4457 C C . ASP A 1 560 ? 1.905 -9.500 -5.735 1.00 40.11 560 ASP A C 1
ATOM 4458 O O . ASP A 1 560 ? 2.719 -10.150 -5.075 1.00 38.70 560 ASP A O 1
ATOM 4463 N N . PRO A 1 561 ? 2.209 -8.296 -6.260 1.00 42.41 561 PRO A N 1
ATOM 4464 C CA . PRO A 1 561 ? 3.536 -7.698 -6.049 1.00 43.28 561 PRO A CA 1
ATOM 4465 C C . PRO A 1 561 ? 3.911 -7.722 -4.574 1.00 42.72 561 PRO A C 1
ATOM 4466 O O . PRO A 1 561 ? 5.085 -7.577 -4.201 1.00 43.58 561 PRO A O 1
ATOM 4470 N N . TYR A 1 562 ? 2.906 -7.938 -3.737 1.00 41.52 562 TYR A N 1
ATOM 4471 C CA . TYR A 1 562 ? 3.119 -7.988 -2.300 1.00 40.30 562 TYR A CA 1
ATOM 4472 C C . TYR A 1 562 ? 3.803 -9.295 -1.890 1.00 38.65 562 TYR A C 1
ATOM 4473 O O . TYR A 1 562 ? 4.756 -9.273 -1.109 1.00 38.57 562 TYR A O 1
ATOM 4482 N N . LEU A 1 563 ? 3.322 -10.417 -2.432 1.00 36.68 563 LEU A N 1
ATOM 4483 C CA . LEU A 1 563 ? 3.851 -11.750 -2.119 1.00 35.02 563 LEU A CA 1
ATOM 4484 C C . LEU A 1 563 ? 5.230 -12.045 -2.709 1.00 33.71 563 LEU A C 1
ATOM 4485 O O . LEU A 1 563 ? 6.024 -12.775 -2.108 1.00 33.20 563 LEU A O 1
ATOM 4490 N N . GLU A 1 564 ? 5.517 -11.507 -3.892 1.00 32.10 564 GLU A N 1
ATOM 4491 C CA . GLU A 1 564 ? 6.833 -11.714 -4.495 1.00 28.88 564 GLU A CA 1
ATOM 4492 C C . GLU A 1 564 ? 7.836 -10.946 -3.641 1.00 26.69 564 GLU A C 1
ATOM 4493 O O . GLU A 1 564 ? 8.959 -11.391 -3.402 1.00 24.70 564 GLU A O 1
ATOM 4499 N N . ARG A 1 565 ? 7.406 -9.777 -3.188 1.00 24.94 565 ARG A N 1
ATOM 4500 C CA . ARG A 1 565 ? 8.241 -8.916 -2.378 1.00 25.38 565 ARG A CA 1
ATOM 4501 C C . ARG A 1 565 ? 8.575 -9.593 -1.053 1.00 23.73 565 ARG A C 1
ATOM 4502 O O . ARG A 1 565 ? 9.726 -9.612 -0.620 1.00 21.76 565 ARG A O 1
ATOM 4510 N N . LYS A 1 566 ? 7.555 -10.152 -0.421 1.00 22.39 566 LYS A N 1
ATOM 4511 C CA . LYS A 1 566 ? 7.725 -10.843 0.844 1.00 24.65 566 LYS A CA 1
ATOM 4512 C C . LYS A 1 566 ? 8.808 -11.910 0.721 1.00 23.87 566 LYS A C 1
ATOM 4513 O O . LYS A 1 566 ? 9.683 -12.009 1.574 1.00 24.10 566 LYS A O 1
ATOM 4519 N N . PHE A 1 567 ? 8.753 -12.694 -0.353 1.00 23.17 567 PHE A N 1
ATOM 4520 C CA . PHE A 1 567 ? 9.727 -13.761 -0.582 1.00 20.79 567 PHE A CA 1
ATOM 4521 C C . PHE A 1 567 ? 11.145 -13.229 -0.741 1.00 21.03 567 PHE A C 1
ATOM 4522 O O . PHE A 1 567 ? 12.077 -13.739 -0.124 1.00 19.63 567 PHE A O 1
ATOM 4530 N N . PHE A 1 568 ? 11.312 -12.212 -1.579 1.00 20.25 568 PHE A N 1
ATOM 4531 C CA . PHE A 1 568 ? 12.638 -11.658 -1.802 1.00 20.05 568 PHE A CA 1
ATOM 4532 C C . PHE A 1 568 ? 13.155 -10.887 -0.610 1.00 20.15 568 PHE A C 1
ATOM 4533 O O . PHE A 1 568 ? 14.367 -10.782 -0.411 1.00 20.30 568 PHE A O 1
ATOM 4541 N N . ARG A 1 569 ? 12.237 -10.358 0.191 1.00 19.80 569 ARG A N 1
ATOM 4542 C CA . ARG A 1 569 ? 12.627 -9.649 1.391 1.00 20.08 569 ARG A CA 1
ATOM 4543 C C . ARG A 1 569 ? 13.267 -10.682 2.307 1.00 20.20 569 ARG A C 1
ATOM 4544 O O . ARG A 1 569 ? 14.323 -10.443 2.879 1.00 20.07 569 ARG A O 1
ATOM 4552 N N . ALA A 1 570 ? 12.628 -11.842 2.424 1.00 18.40 570 ALA A N 1
ATOM 4553 C CA . ALA A 1 570 ? 13.169 -12.904 3.257 1.00 18.83 570 ALA A CA 1
ATOM 4554 C C . ALA A 1 570 ? 14.506 -13.372 2.678 1.00 17.83 570 ALA A C 1
ATOM 4555 O O . ALA A 1 570 ? 15.431 -13.682 3.420 1.00 18.65 570 ALA A O 1
ATOM 4557 N N . PHE A 1 571 ? 14.611 -13.405 1.351 1.00 18.31 571 PHE A N 1
ATOM 4558 C CA . PHE A 1 571 ? 15.845 -13.840 0.710 1.00 17.95 571 PHE A CA 1
ATOM 4559 C C . PHE A 1 571 ? 16.997 -12.876 0.969 1.00 18.55 571 PHE A C 1
ATOM 4560 O O . PHE A 1 571 ? 18.090 -13.302 1.330 1.00 17.76 571 PHE A O 1
ATOM 4568 N N . LYS A 1 572 ? 16.761 -11.581 0.771 1.00 18.39 572 LYS A N 1
ATOM 4569 C CA . LYS A 1 572 ? 17.798 -10.583 1.022 1.00 18.70 572 LYS A CA 1
ATOM 4570 C C . LYS A 1 572 ? 18.258 -10.690 2.476 1.00 18.03 572 LYS A C 1
ATOM 4571 O O . LYS A 1 572 ? 19.435 -10.526 2.777 1.00 17.81 572 LYS A O 1
ATOM 4577 N N . THR A 1 573 ? 17.314 -10.963 3.371 1.00 18.10 573 THR A N 1
ATOM 4578 C CA . THR A 1 573 ? 17.618 -11.096 4.785 1.00 19.56 573 THR A CA 1
ATOM 4579 C C . THR A 1 573 ? 18.551 -12.282 5.026 1.00 20.74 573 THR A C 1
ATOM 4580 O O . THR A 1 573 ? 19.480 -12.202 5.832 1.00 19.67 573 THR A O 1
ATOM 4584 N N . ALA A 1 574 ? 18.303 -13.375 4.314 1.00 20.29 574 ALA A N 1
ATOM 4585 C CA . ALA A 1 574 ? 19.135 -14.565 4.425 1.00 20.31 574 ALA A CA 1
ATOM 4586 C C . ALA A 1 574 ? 20.567 -14.257 3.967 1.00 19.76 574 ALA A C 1
ATOM 4587 O O . ALA A 1 574 ? 21.527 -14.788 4.521 1.00 19.57 574 ALA A O 1
ATOM 4589 N N . LEU A 1 575 ? 20.713 -13.392 2.967 1.00 19.75 575 LEU A N 1
ATOM 4590 C CA . LEU A 1 575 ? 22.043 -13.043 2.471 1.00 19.63 575 LEU A CA 1
ATOM 4591 C C . LEU A 1 575 ? 22.812 -12.201 3.488 1.00 20.56 575 LEU A C 1
ATOM 4592 O O . LEU A 1 575 ? 23.999 -12.428 3.722 1.00 19.25 575 LEU A O 1
ATOM 4597 N N . VAL A 1 576 ? 22.125 -11.225 4.081 1.00 19.45 576 VAL A N 1
ATOM 4598 C CA . VAL A 1 576 ? 22.736 -10.341 5.066 1.00 19.15 576 VAL A CA 1
ATOM 4599 C C . VAL A 1 576 ? 23.182 -11.150 6.277 1.00 19.22 576 VAL A C 1
ATOM 4600 O O . VAL A 1 576 ? 24.260 -10.935 6.817 1.00 20.06 576 VAL A O 1
ATOM 4604 N N . LEU A 1 577 ? 22.343 -12.091 6.686 1.00 19.70 577 LEU A N 1
ATOM 4605 C CA . LEU A 1 577 ? 22.639 -12.941 7.820 1.00 20.17 577 LEU A CA 1
ATOM 4606 C C . LEU A 1 577 ? 23.854 -13.840 7.583 1.00 20.70 577 LEU A C 1
ATOM 4607 O O . LEU A 1 577 ? 24.589 -14.167 8.521 1.00 20.23 577 LEU A O 1
ATOM 4612 N N . LEU A 1 578 ? 24.077 -14.234 6.333 1.00 20.12 578 LEU A N 1
ATOM 4613 C CA . LEU A 1 578 ? 25.225 -15.068 6.018 1.00 18.67 578 LEU A CA 1
ATOM 4614 C C . LEU A 1 578 ? 26.500 -14.227 6.133 1.00 19.93 578 LEU A C 1
ATOM 4615 O O . LEU A 1 578 ? 27.508 -14.679 6.680 1.00 20.58 578 LEU A O 1
ATOM 4620 N N . ALA A 1 579 ? 26.460 -13.004 5.614 1.00 18.85 579 ALA A N 1
ATOM 4621 C CA . ALA A 1 579 ? 27.614 -12.125 5.691 1.00 18.62 579 ALA A CA 1
ATOM 4622 C C . ALA A 1 579 ? 27.940 -11.910 7.163 1.00 19.75 579 ALA A C 1
ATOM 4623 O O . ALA A 1 579 ? 29.105 -11.926 7.559 1.00 21.09 579 ALA A O 1
ATOM 4625 N N . TRP A 1 580 ? 26.890 -11.713 7.957 1.00 19.64 580 TRP A N 1
ATOM 4626 C CA . TRP A 1 580 ? 27.002 -11.496 9.392 1.00 19.99 580 TRP A CA 1
ATOM 4627 C C . TRP A 1 580 ? 27.780 -12.627 10.072 1.00 20.19 580 TRP A C 1
ATOM 4628 O O . TRP A 1 580 ? 28.728 -12.354 10.802 1.00 21.07 580 TRP A O 1
ATOM 4639 N N . ILE A 1 581 ? 27.406 -13.886 9.837 1.00 21.30 581 ILE A N 1
ATOM 4640 C CA . ILE A 1 581 ? 28.142 -14.975 10.476 1.00 23.46 581 ILE A CA 1
ATOM 4641 C C . ILE A 1 581 ? 29.518 -15.179 9.834 1.00 24.45 581 ILE A C 1
ATOM 4642 O O . ILE A 1 581 ? 30.393 -15.804 10.434 1.00 25.09 581 ILE A O 1
ATOM 4647 N N . ASN A 1 582 ? 29.714 -14.648 8.628 1.00 23.60 582 ASN A N 1
ATOM 4648 C CA . ASN A 1 582 ? 31.017 -14.766 7.976 1.00 22.96 582 ASN A CA 1
ATOM 4649 C C . ASN A 1 582 ? 31.927 -13.620 8.396 1.00 21.51 582 ASN A C 1
ATOM 4650 O O . ASN A 1 582 ? 32.957 -13.371 7.780 1.00 20.83 582 ASN A O 1
ATOM 4655 N N . GLU A 1 583 ? 31.523 -12.919 9.449 1.00 22.11 583 GLU A N 1
ATOM 4656 C CA . GLU A 1 583 ? 32.293 -11.818 10.013 1.00 20.75 583 GLU A CA 1
ATOM 4657 C C . GLU A 1 583 ? 32.574 -10.613 9.117 1.00 22.77 583 GLU A C 1
ATOM 4658 O O . GLU A 1 583 ? 33.547 -9.895 9.333 1.00 23.19 583 GLU A O 1
ATOM 4664 N N . VAL A 1 584 ? 31.744 -10.389 8.105 1.00 22.46 584 VAL A N 1
ATOM 4665 C CA . VAL A 1 584 ? 31.923 -9.222 7.247 1.00 22.60 584 VAL A CA 1
ATOM 4666 C C . VAL A 1 584 ? 31.634 -8.017 8.154 1.00 22.89 584 VAL A C 1
ATOM 4667 O O . VAL A 1 584 ? 30.617 -7.988 8.841 1.00 22.97 584 VAL A O 1
ATOM 4671 N N . PRO A 1 585 ? 32.536 -7.022 8.185 1.00 24.66 585 PRO A N 1
ATOM 4672 C CA . PRO A 1 585 ? 32.341 -5.838 9.023 1.00 25.72 585 PRO A CA 1
ATOM 4673 C C . PRO A 1 585 ? 30.988 -5.153 8.791 1.00 27.30 585 PRO A C 1
ATOM 4674 O O . PRO A 1 585 ? 30.499 -5.072 7.659 1.00 27.87 585 PRO A O 1
ATOM 4678 N N . GLU A 1 586 ? 30.392 -4.664 9.870 1.00 27.86 586 GLU A N 1
ATOM 4679 C CA . GLU A 1 586 ? 29.096 -4.002 9.809 1.00 29.09 586 GLU A CA 1
ATOM 4680 C C . GLU A 1 586 ? 29.027 -2.937 8.732 1.00 29.36 586 GLU A C 1
ATOM 4681 O O . GLU A 1 586 ? 28.029 -2.834 8.005 1.00 30.52 586 GLU A O 1
ATOM 4687 N N . GLY A 1 587 ? 30.086 -2.139 8.638 1.00 29.27 587 GLY A N 1
ATOM 4688 C CA . GLY A 1 587 ? 30.133 -1.084 7.642 1.00 29.06 587 GLY A CA 1
ATOM 4689 C C . GLY A 1 587 ? 30.041 -1.645 6.237 1.00 29.22 587 GLY A C 1
ATOM 4690 O O . GLY A 1 587 ? 29.389 -1.069 5.361 1.00 30.14 587 GLY A O 1
ATOM 4691 N N . GLU A 1 588 ? 30.698 -2.774 6.009 1.00 28.21 588 GLU A N 1
ATOM 4692 C CA . GLU A 1 588 ? 30.664 -3.396 4.695 1.00 27.89 588 GLU A CA 1
ATOM 4693 C C . GLU A 1 588 ? 29.287 -3.998 4.401 1.00 26.79 588 GLU A C 1
ATOM 4694 O O . GLU A 1 588 ? 28.825 -3.993 3.253 1.00 26.26 588 GLU A O 1
ATOM 4700 N N . ILE A 1 589 ? 28.635 -4.518 5.436 1.00 23.36 589 ILE A N 1
ATOM 4701 C CA . ILE A 1 589 ? 27.316 -5.107 5.257 1.00 23.25 589 ILE A CA 1
ATOM 4702 C C . ILE A 1 589 ? 26.334 -4.000 4.912 1.00 23.48 589 ILE A C 1
ATOM 4703 O O . ILE A 1 589 ? 25.593 -4.097 3.934 1.00 20.65 589 ILE A O 1
ATOM 4708 N N . VAL A 1 590 ? 26.350 -2.945 5.724 1.00 25.06 590 VAL A N 1
ATOM 4709 C CA . VAL A 1 590 ? 25.481 -1.795 5.515 1.00 27.75 590 VAL A CA 1
ATOM 4710 C C . VAL A 1 590 ? 25.597 -1.337 4.074 1.00 28.81 590 VAL A C 1
ATOM 4711 O O . VAL A 1 590 ? 24.604 -1.137 3.384 1.00 29.41 590 VAL A O 1
ATOM 4715 N N . GLU A 1 591 ? 26.836 -1.200 3.625 1.00 30.50 591 GLU A N 1
ATOM 4716 C CA . GLU A 1 591 ? 27.127 -0.728 2.285 1.00 31.44 591 GLU A CA 1
ATOM 4717 C C . GLU A 1 591 ? 26.809 -1.666 1.129 1.00 30.00 591 GLU A C 1
ATOM 4718 O O . GLU A 1 591 ? 26.208 -1.253 0.146 1.00 29.49 591 GLU A O 1
ATOM 4724 N N . LYS A 1 592 ? 27.210 -2.925 1.240 1.00 30.04 592 LYS A N 1
ATOM 4725 C CA . LYS A 1 592 ? 26.973 -3.881 0.162 1.00 29.00 592 LYS A CA 1
ATOM 4726 C C . LYS A 1 592 ? 25.523 -4.305 -0.026 1.00 27.76 592 LYS A C 1
ATOM 4727 O O . LYS A 1 592 ? 25.070 -4.453 -1.157 1.00 28.04 592 LYS A O 1
ATOM 4733 N N . TYR A 1 593 ? 24.797 -4.494 1.072 1.00 26.72 593 TYR A N 1
ATOM 4734 C CA . TYR A 1 593 ? 23.411 -4.947 0.997 1.00 24.86 593 TYR A CA 1
ATOM 4735 C C . TYR A 1 593 ? 22.346 -3.878 1.213 1.00 23.88 593 TYR A C 1
ATOM 4736 O O . TYR A 1 593 ? 21.160 -4.198 1.321 1.00 24.43 593 TYR A O 1
ATOM 4745 N N . SER A 1 594 ? 22.760 -2.621 1.281 1.00 23.41 594 SER A N 1
ATOM 4746 C CA . SER A 1 594 ? 21.827 -1.523 1.489 1.00 23.53 594 SER A CA 1
ATOM 4747 C C . SER A 1 594 ? 20.829 -1.796 2.607 1.00 23.89 594 SER A C 1
ATOM 4748 O O . SER A 1 594 ? 19.620 -1.929 2.374 1.00 23.96 594 SER A O 1
ATOM 4751 N N . VAL A 1 595 ? 21.361 -1.890 3.820 1.00 22.93 595 VAL A N 1
ATOM 4752 C CA . VAL A 1 595 ? 20.579 -2.102 5.024 1.00 21.62 595 VAL A CA 1
ATOM 4753 C C . VAL A 1 595 ? 21.161 -1.162 6.085 1.00 22.50 595 VAL A C 1
ATOM 4754 O O . VAL A 1 595 ? 22.289 -0.675 5.947 1.00 21.64 595 VAL A O 1
ATOM 4758 N N . GLU A 1 596 ? 20.407 -0.907 7.145 1.00 21.96 596 GLU A N 1
ATOM 4759 C CA . GLU A 1 596 ? 20.878 0.002 8.183 1.00 22.18 596 GLU A CA 1
ATOM 4760 C C . GLU A 1 596 ? 21.263 -0.676 9.498 1.00 20.47 596 GLU A C 1
ATOM 4761 O O . GLU A 1 596 ? 20.738 -1.732 9.847 1.00 21.03 596 GLU A O 1
ATOM 4767 N N . PRO A 1 597 ? 22.206 -0.073 10.240 1.00 20.58 597 PRO A N 1
ATOM 4768 C CA . PRO A 1 597 ? 22.692 -0.590 11.524 1.00 20.79 597 PRO A CA 1
ATOM 4769 C C . PRO A 1 597 ? 21.576 -1.012 12.484 1.00 19.93 597 PRO A C 1
ATOM 4770 O O . PRO A 1 597 ? 21.591 -2.119 13.021 1.00 19.94 597 PRO A O 1
ATOM 4774 N N . GLY A 1 598 ? 20.617 -0.118 12.699 1.00 19.67 598 GLY A N 1
ATOM 4775 C CA . GLY A 1 598 ? 19.519 -0.413 13.602 1.00 20.99 598 GLY A CA 1
ATOM 4776 C C . GLY A 1 598 ? 18.761 -1.667 13.224 1.00 20.16 598 GLY A C 1
ATOM 4777 O O . GLY A 1 598 ? 18.387 -2.460 14.090 1.00 21.12 598 GLY A O 1
ATOM 4778 N N . ASP A 1 599 ? 18.533 -1.844 11.926 1.00 20.70 599 ASP A N 1
ATOM 4779 C CA . ASP A 1 599 ? 17.822 -3.017 11.440 1.00 21.23 599 ASP A CA 1
ATOM 4780 C C . ASP A 1 599 ? 18.670 -4.286 11.590 1.00 19.84 599 ASP A C 1
ATOM 4781 O O . ASP A 1 599 ? 18.140 -5.354 11.915 1.00 19.94 599 ASP A O 1
ATOM 4786 N N . ILE A 1 600 ? 19.976 -4.174 11.354 1.00 17.80 600 ILE A N 1
ATOM 4787 C CA . ILE A 1 600 ? 20.853 -5.334 11.491 1.00 19.19 600 ILE A CA 1
ATOM 4788 C C . ILE A 1 600 ? 20.766 -5.844 12.924 1.00 19.49 600 ILE A C 1
ATOM 4789 O O . ILE A 1 600 ? 20.584 -7.040 13.162 1.00 20.65 600 ILE A O 1
ATOM 4794 N N . TYR A 1 601 ? 20.886 -4.925 13.877 1.00 20.03 601 TYR A N 1
ATOM 4795 C CA . TYR A 1 601 ? 20.823 -5.282 15.292 1.00 21.83 601 TYR A CA 1
ATOM 4796 C C . TYR A 1 601 ? 19.513 -5.997 15.615 1.00 20.43 601 TYR A C 1
ATOM 4797 O O . TYR A 1 601 ? 19.509 -7.039 16.269 1.00 18.38 601 TYR A O 1
ATOM 4806 N N . ARG A 1 602 ? 18.402 -5.432 15.152 1.00 19.97 602 ARG A N 1
ATOM 4807 C CA . ARG A 1 602 ? 17.093 -6.024 15.396 1.00 18.79 602 ARG A CA 1
ATOM 4808 C C . ARG A 1 602 ? 16.932 -7.406 14.755 1.00 16.56 602 ARG A C 1
ATOM 4809 O O . ARG A 1 602 ? 16.573 -8.364 15.430 1.00 17.04 602 ARG A O 1
ATOM 4817 N N . ILE A 1 603 ? 17.200 -7.507 13.458 1.00 16.93 603 ILE A N 1
ATOM 4818 C CA . ILE A 1 603 ? 17.062 -8.776 12.752 1.00 18.18 603 ILE A CA 1
ATOM 4819 C C . ILE A 1 603 ? 17.954 -9.874 13.328 1.00 17.12 603 ILE A C 1
ATOM 4820 O O . ILE A 1 603 ? 17.546 -11.031 13.426 1.00 19.16 603 ILE A O 1
ATOM 4825 N N . VAL A 1 604 ? 19.171 -9.510 13.705 1.00 18.49 604 VAL A N 1
ATOM 4826 C CA . VAL A 1 604 ? 20.109 -10.474 14.263 1.00 18.47 604 VAL A CA 1
ATOM 4827 C C . VAL A 1 604 ? 19.551 -11.067 15.547 1.00 19.03 604 VAL A C 1
ATOM 4828 O O . VAL A 1 604 ? 19.604 -12.275 15.758 1.00 18.54 604 VAL A O 1
ATOM 4832 N N . GLU A 1 605 ? 19.008 -10.204 16.393 1.00 18.99 605 GLU A N 1
ATOM 4833 C CA . GLU A 1 605 ? 18.428 -10.625 17.659 1.00 19.68 605 GLU A CA 1
ATOM 4834 C C . GLU A 1 605 ? 17.240 -11.562 17.415 1.00 19.72 605 GLU A C 1
ATOM 4835 O O . GLU A 1 605 ? 17.126 -12.612 18.047 1.00 17.68 605 GLU A O 1
ATOM 4841 N N . THR A 1 606 ? 16.359 -11.181 16.492 1.00 17.42 606 THR A N 1
ATOM 4842 C CA . THR A 1 606 ? 15.192 -11.998 16.177 1.00 15.97 606 THR A CA 1
ATOM 4843 C C . THR A 1 606 ? 15.619 -13.326 15.555 1.00 15.78 606 THR A C 1
ATOM 4844 O O . THR A 1 606 ? 15.084 -14.375 15.903 1.00 16.64 606 THR A O 1
ATOM 4848 N N . ALA A 1 607 ? 16.581 -13.279 14.635 1.00 15.60 607 ALA A N 1
ATOM 4849 C CA . ALA A 1 607 ? 17.060 -14.493 13.977 1.00 15.93 607 ALA A CA 1
ATOM 4850 C C . ALA A 1 607 ? 17.622 -15.494 14.983 1.00 17.11 607 ALA A C 1
ATOM 4851 O O . ALA A 1 607 ? 17.366 -16.694 14.878 1.00 16.95 607 ALA A O 1
ATOM 4853 N N . GLU A 1 608 ? 18.390 -15.005 15.957 1.00 18.05 608 GLU A N 1
ATOM 4854 C CA . GLU A 1 608 ? 18.962 -15.897 16.973 1.00 19.13 608 GLU A CA 1
ATOM 4855 C C . GLU A 1 608 ? 17.819 -16.655 17.646 1.00 17.79 608 GLU A C 1
ATOM 4856 O O . GLU A 1 608 ? 17.882 -17.866 17.811 1.00 19.56 608 GLU A O 1
ATOM 4862 N N . TRP A 1 609 ? 16.778 -15.926 18.029 1.00 17.44 609 TRP A N 1
ATOM 4863 C CA . TRP A 1 609 ? 15.613 -16.523 18.669 1.00 16.15 609 TRP A CA 1
ATOM 4864 C C . TRP A 1 609 ? 14.936 -17.558 17.763 1.00 17.92 609 TRP A C 1
ATOM 4865 O O . TRP A 1 609 ? 14.652 -18.671 18.194 1.00 18.41 609 TRP A O 1
ATOM 4876 N N . LEU A 1 610 ? 14.703 -17.208 16.503 1.00 16.12 610 LEU A N 1
ATOM 4877 C CA . LEU A 1 610 ? 14.045 -18.138 15.591 1.00 17.91 610 LEU A CA 1
ATOM 4878 C C . LEU A 1 610 ? 14.891 -19.352 15.220 1.00 16.84 610 LEU A C 1
ATOM 4879 O O . LEU A 1 610 ? 14.346 -20.437 15.048 1.00 17.36 610 LEU A O 1
ATOM 4884 N N . VAL A 1 611 ? 16.204 -19.180 15.083 1.00 16.00 611 VAL A N 1
ATOM 4885 C CA . VAL A 1 611 ? 17.051 -20.326 14.762 1.00 17.81 611 VAL A CA 1
ATOM 4886 C C . VAL A 1 611 ? 16.991 -21.263 15.963 1.00 17.99 611 VAL A C 1
ATOM 4887 O O . VAL A 1 611 ? 16.907 -22.477 15.811 1.00 17.11 611 VAL A O 1
ATOM 4891 N N . TYR A 1 612 ? 17.027 -20.681 17.158 1.00 18.95 612 TYR A N 1
ATOM 4892 C CA . TYR A 1 612 ? 16.931 -21.449 18.396 1.00 19.51 612 TYR A CA 1
ATOM 4893 C C . TYR A 1 612 ? 15.601 -22.208 18.417 1.00 20.20 612 TYR A C 1
ATOM 4894 O O . TYR A 1 612 ? 15.548 -23.392 18.757 1.00 20.41 612 TYR A O 1
ATOM 4903 N N . SER A 1 613 ? 14.527 -21.509 18.057 1.00 19.69 613 SER A N 1
ATOM 4904 C CA . SER A 1 613 ? 13.189 -22.098 18.025 1.00 20.38 613 SER A CA 1
ATOM 4905 C C . SER A 1 613 ? 13.106 -23.240 17.017 1.00 18.43 613 SER A C 1
ATOM 4906 O O . SER A 1 613 ? 12.424 -24.239 17.246 1.00 19.08 613 SER A O 1
ATOM 4909 N N . LEU A 1 614 ? 13.806 -23.092 15.901 1.00 18.61 614 LEU A N 1
ATOM 4910 C CA . LEU A 1 614 ? 13.821 -24.132 14.886 1.00 19.26 614 LEU A CA 1
ATOM 4911 C C . LEU A 1 614 ? 14.538 -25.354 15.459 1.00 19.00 614 LEU A C 1
ATOM 4912 O O . LEU A 1 614 ? 14.124 -26.495 15.249 1.00 19.83 614 LEU A O 1
ATOM 4917 N N . LYS A 1 615 ? 15.623 -25.103 16.183 1.00 18.59 615 LYS A N 1
ATOM 4918 C CA . LYS A 1 615 ? 16.382 -26.180 16.801 1.00 17.48 615 LYS A CA 1
ATOM 4919 C C . LYS A 1 615 ? 15.475 -26.928 17.775 1.00 18.44 615 LYS A C 1
ATOM 4920 O O . LYS A 1 615 ? 15.459 -28.151 17.804 1.00 19.08 615 LYS A O 1
ATOM 4926 N N . GLU A 1 616 ? 14.720 -26.178 18.573 1.00 17.89 616 GLU A N 1
ATOM 4927 C CA . GLU A 1 616 ? 13.830 -26.778 19.556 1.00 19.85 616 GLU A CA 1
ATOM 4928 C C . GLU A 1 616 ? 12.634 -27.514 18.947 1.00 20.61 616 GLU A C 1
ATOM 4929 O O . GLU A 1 616 ? 12.151 -28.483 19.526 1.00 21.55 616 GLU A O 1
ATOM 4935 N N . ILE A 1 617 ? 12.153 -27.062 17.792 1.00 20.16 617 ILE A N 1
ATOM 4936 C CA . ILE A 1 617 ? 11.034 -27.736 17.141 1.00 19.30 617 ILE A CA 1
ATOM 4937 C C . ILE A 1 617 ? 11.563 -29.012 16.490 1.00 19.65 617 ILE A C 1
ATOM 4938 O O . ILE A 1 617 ? 10.857 -30.008 16.388 1.00 19.74 617 ILE A O 1
ATOM 4943 N N . ALA A 1 618 ? 12.819 -28.974 16.061 1.00 19.97 618 ALA A N 1
ATOM 4944 C CA . ALA A 1 618 ? 13.455 -30.138 15.456 1.00 21.58 618 ALA A CA 1
ATOM 4945 C C . ALA A 1 618 ? 13.543 -31.206 16.539 1.00 22.22 618 ALA A C 1
ATOM 4946 O O . ALA A 1 618 ? 13.346 -32.387 16.268 1.00 23.20 618 ALA A O 1
ATOM 4948 N N . LYS A 1 619 ? 13.835 -30.777 17.769 1.00 22.25 619 LYS A N 1
ATOM 4949 C CA . LYS A 1 619 ? 13.922 -31.690 18.909 1.00 23.55 619 LYS A CA 1
ATOM 4950 C C . LYS A 1 619 ? 12.588 -32.379 19.194 1.00 24.87 619 LYS A C 1
ATOM 4951 O O . LYS A 1 619 ? 12.539 -33.608 19.303 1.00 24.26 619 LYS A O 1
ATOM 4957 N N . VAL A 1 620 ? 11.518 -31.591 19.319 1.00 24.64 620 VAL A N 1
ATOM 4958 C CA . VAL A 1 620 ? 10.190 -32.142 19.590 1.00 26.49 620 VAL A CA 1
ATOM 4959 C C . VAL A 1 620 ? 9.755 -33.071 18.465 1.00 27.39 620 VAL A C 1
ATOM 4960 O O . VAL A 1 620 ? 9.007 -34.020 18.693 1.00 27.58 620 VAL A O 1
ATOM 4964 N N . LEU A 1 621 ? 10.212 -32.792 17.248 1.00 27.06 621 LEU A N 1
ATOM 4965 C CA . LEU A 1 621 ? 9.849 -33.615 16.105 1.00 27.93 621 LEU A CA 1
ATOM 4966 C C . LEU A 1 621 ? 10.774 -34.825 15.952 1.00 28.10 621 LEU A C 1
ATOM 4967 O O . LEU A 1 621 ? 10.514 -35.717 15.152 1.00 28.58 621 LEU A O 1
ATOM 4972 N N . GLY A 1 622 ? 11.848 -34.853 16.733 1.00 28.72 622 GLY A N 1
ATOM 4973 C CA . GLY A 1 622 ? 12.771 -35.976 16.677 1.00 28.72 622 GLY A CA 1
ATOM 4974 C C . GLY A 1 622 ? 13.856 -35.893 15.620 1.00 29.25 622 GLY A C 1
ATOM 4975 O O . GLY A 1 622 ? 14.552 -36.879 15.381 1.00 29.86 622 GLY A O 1
ATOM 4976 N N . ALA A 1 623 ? 14.003 -34.731 14.986 1.00 28.75 623 ALA A N 1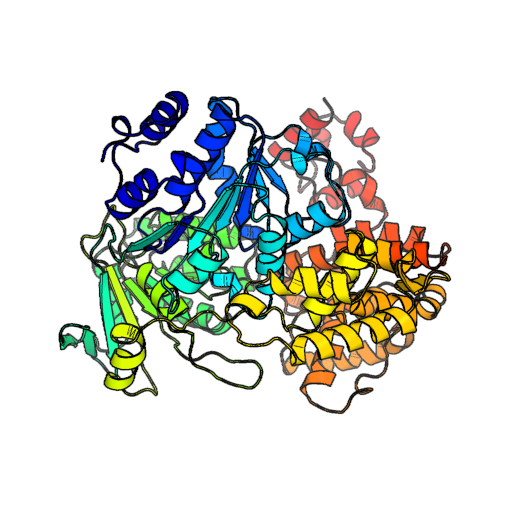
ATOM 4977 C CA . ALA A 1 623 ? 15.022 -34.534 13.957 1.00 28.68 623 ALA A CA 1
ATOM 4978 C C . ALA A 1 623 ? 16.334 -34.181 14.652 1.00 29.62 623 ALA A C 1
ATOM 4979 O O . ALA A 1 623 ? 16.897 -33.103 14.438 1.00 28.93 623 ALA A O 1
ATOM 4981 N N . TYR A 1 624 ? 16.820 -35.102 15.479 1.00 28.90 624 TYR A N 1
ATOM 4982 C CA . TYR A 1 624 ? 18.036 -34.878 16.253 1.00 29.67 624 TYR A CA 1
ATOM 4983 C C . TYR A 1 624 ? 19.350 -34.767 15.486 1.00 28.64 624 TYR A C 1
ATOM 4984 O O . TYR A 1 624 ? 20.346 -34.299 16.044 1.00 28.37 624 TYR A O 1
ATOM 4993 N N . GLU A 1 625 ? 19.365 -35.181 14.220 1.00 28.26 625 GLU A N 1
ATOM 4994 C CA . GLU A 1 625 ? 20.593 -35.114 13.437 1.00 28.50 625 GLU A CA 1
ATOM 4995 C C . GLU A 1 625 ? 21.050 -33.703 13.072 1.00 27.30 625 GLU A C 1
ATOM 4996 O O . GLU A 1 625 ? 22.195 -33.524 12.668 1.00 27.79 625 GLU A O 1
ATOM 5002 N N . ILE A 1 626 ? 20.177 -32.704 13.211 1.00 26.52 626 ILE A N 1
ATOM 5003 C CA . ILE A 1 626 ? 20.555 -31.331 12.880 1.00 24.37 626 ILE A CA 1
ATOM 5004 C C . ILE A 1 626 ? 20.588 -30.395 14.080 1.00 23.90 626 ILE A C 1
ATOM 5005 O O . ILE A 1 626 ? 20.811 -29.191 13.934 1.00 20.89 626 ILE A O 1
ATOM 5010 N N . VAL A 1 627 ? 20.382 -30.945 15.271 1.00 24.56 627 VAL A N 1
ATOM 5011 C CA . VAL A 1 627 ? 20.368 -30.129 16.480 1.00 24.25 627 VAL A CA 1
ATOM 5012 C C . VAL A 1 627 ? 21.711 -29.465 16.789 1.00 24.79 627 VAL A C 1
ATOM 5013 O O . VAL A 1 627 ? 21.752 -28.276 17.091 1.00 24.07 627 VAL A O 1
ATOM 5017 N N . ASP A 1 628 ? 22.809 -30.215 16.706 1.00 24.73 628 ASP A N 1
ATOM 5018 C CA . ASP A 1 628 ? 24.118 -29.633 16.990 1.00 24.98 628 ASP A CA 1
ATOM 5019 C C . ASP A 1 628 ? 24.434 -28.537 15.987 1.00 23.26 628 ASP A C 1
ATOM 5020 O O . ASP A 1 628 ? 24.963 -27.481 16.340 1.00 23.68 628 ASP A O 1
ATOM 5025 N N . TYR A 1 629 ? 24.113 -28.811 14.731 1.00 22.89 629 TYR A N 1
ATOM 5026 C CA . TYR A 1 629 ? 24.345 -27.866 13.656 1.00 22.03 629 TYR A CA 1
ATOM 5027 C C . TYR A 1 629 ? 23.589 -26.570 13.931 1.00 20.72 629 TYR A C 1
ATOM 5028 O O . TYR A 1 629 ? 24.164 -25.482 13.866 1.00 19.90 629 TYR A O 1
ATOM 5037 N N . LEU A 1 630 ? 22.304 -26.702 14.248 1.00 20.31 630 LEU A N 1
ATOM 5038 C CA . LEU A 1 630 ? 21.453 -25.552 14.528 1.00 20.53 630 LEU A CA 1
ATOM 5039 C C . LEU A 1 630 ? 21.915 -24.778 15.761 1.00 20.60 630 LEU A C 1
ATOM 5040 O O . LEU A 1 630 ? 21.942 -23.543 15.756 1.00 20.25 630 LEU A O 1
ATOM 5045 N N . GLU A 1 631 ? 22.281 -25.500 16.814 1.00 20.30 631 GLU A N 1
ATOM 5046 C CA . GLU A 1 631 ? 22.760 -24.855 18.028 1.00 21.40 631 GLU A CA 1
ATOM 5047 C C . GLU A 1 631 ? 23.995 -24.019 17.698 1.00 22.16 631 GLU A C 1
ATOM 5048 O O . GLU A 1 631 ? 24.123 -22.888 18.158 1.00 21.50 631 GLU A O 1
ATOM 5054 N N . THR A 1 632 ? 24.899 -24.566 16.889 1.00 22.77 632 THR A N 1
ATOM 5055 C CA . THR A 1 632 ? 26.102 -23.826 16.517 1.00 22.08 632 THR A CA 1
ATOM 5056 C C . THR A 1 632 ? 25.763 -22.607 15.673 1.00 21.59 632 THR A C 1
ATOM 5057 O O . THR A 1 632 ? 26.336 -21.531 15.863 1.00 22.54 632 THR A O 1
ATOM 5061 N N . LEU A 1 633 ? 24.829 -22.779 14.742 1.00 21.73 633 LEU A N 1
ATOM 5062 C CA . LEU A 1 633 ? 24.408 -21.693 13.864 1.00 21.12 633 LEU A CA 1
ATOM 5063 C C . LEU A 1 633 ? 23.827 -20.556 14.697 1.00 19.28 633 LEU A C 1
ATOM 5064 O O . LEU A 1 633 ? 24.113 -19.386 14.453 1.00 19.00 633 LEU A O 1
ATOM 5069 N N . ARG A 1 634 ? 23.009 -20.924 15.677 1.00 19.70 634 ARG A N 1
ATOM 5070 C CA . ARG A 1 634 ? 22.384 -19.967 16.582 1.00 20.84 634 ARG A CA 1
ATOM 5071 C C . ARG A 1 634 ? 23.429 -19.061 17.235 1.00 21.18 634 ARG A C 1
ATOM 5072 O O . ARG A 1 634 ? 23.280 -17.835 17.255 1.00 19.53 634 ARG A O 1
ATOM 5080 N N . VAL A 1 635 ? 24.483 -19.669 17.780 1.00 19.59 635 VAL A N 1
ATOM 5081 C CA . VAL A 1 635 ? 25.525 -18.890 18.419 1.00 18.88 635 VAL A CA 1
ATOM 5082 C C . VAL A 1 635 ? 26.270 -18.024 17.407 1.00 17.86 635 VAL A C 1
ATOM 5083 O O . VAL A 1 635 ? 26.669 -16.907 17.720 1.00 18.94 635 VAL A O 1
ATOM 5087 N N . ARG A 1 636 ? 26.453 -18.529 16.192 1.00 18.75 636 ARG A N 1
ATOM 5088 C CA . ARG A 1 636 ? 27.138 -17.742 15.176 1.00 18.56 636 ARG A CA 1
ATOM 5089 C C . ARG A 1 636 ? 26.308 -16.520 14.814 1.00 19.43 636 ARG A C 1
ATOM 5090 O O . ARG A 1 636 ? 26.857 -15.442 14.593 1.00 19.87 636 ARG A O 1
ATOM 5098 N N . VAL A 1 637 ? 24.987 -16.694 14.762 1.00 19.17 637 VAL A N 1
ATOM 5099 C CA . VAL A 1 637 ? 24.075 -15.600 14.444 1.00 20.67 637 VAL A CA 1
ATOM 5100 C C . VAL A 1 637 ? 24.045 -14.603 15.594 1.00 20.40 637 VAL A C 1
ATOM 5101 O O . VAL A 1 637 ? 24.012 -13.399 15.386 1.00 20.48 637 VAL A O 1
ATOM 5105 N N . LYS A 1 638 ? 24.046 -15.126 16.812 1.00 21.59 638 LYS A N 1
ATOM 5106 C CA . LYS A 1 638 ? 24.007 -14.298 18.004 1.00 21.23 638 LYS A CA 1
ATOM 5107 C C . LYS A 1 638 ? 25.125 -13.255 18.016 1.00 22.20 638 LYS A C 1
ATOM 5108 O O . LYS A 1 638 ? 24.887 -12.082 18.313 1.00 21.00 638 LYS A O 1
ATOM 5114 N N . TYR A 1 639 ? 26.337 -13.675 17.662 1.00 20.36 639 TYR A N 1
ATOM 5115 C CA . TYR A 1 639 ? 27.480 -12.769 17.683 1.00 20.66 639 TYR A CA 1
ATOM 5116 C C . TYR A 1 639 ? 28.048 -12.340 16.335 1.00 19.28 639 TYR A C 1
ATOM 5117 O O . TYR A 1 639 ? 28.858 -11.422 16.282 1.00 18.53 639 TYR A O 1
ATOM 5126 N N . GLY A 1 640 ? 27.630 -12.995 15.255 1.00 20.23 640 GLY A N 1
ATOM 5127 C CA . GLY A 1 640 ? 28.151 -12.650 13.943 1.00 19.46 640 GLY A CA 1
ATOM 5128 C C . GLY A 1 640 ? 29.586 -13.134 13.826 1.00 20.41 640 GLY A C 1
ATOM 5129 O O . GLY A 1 640 ? 30.483 -12.393 13.425 1.00 19.69 640 GLY A O 1
ATOM 5130 N N . ILE A 1 641 ? 29.798 -14.402 14.160 1.00 21.23 641 ILE A N 1
ATOM 5131 C CA . ILE A 1 641 ? 31.136 -14.979 14.133 1.00 21.60 641 ILE A CA 1
ATOM 5132 C C . ILE A 1 641 ? 31.244 -16.375 13.539 1.00 22.03 641 ILE A C 1
ATOM 5133 O O . ILE A 1 641 ? 30.256 -17.103 13.421 1.00 21.45 641 ILE A O 1
ATOM 5138 N N . ARG A 1 642 ? 32.472 -16.739 13.180 1.00 22.21 642 ARG A N 1
ATOM 5139 C CA . ARG A 1 642 ? 32.758 -18.068 12.668 1.00 22.06 642 ARG A CA 1
ATOM 5140 C C . ARG A 1 642 ? 32.856 -18.944 13.915 1.00 22.01 642 ARG A C 1
ATOM 5141 O O . ARG A 1 642 ? 33.210 -18.469 14.993 1.00 21.64 642 ARG A O 1
ATOM 5149 N N . GLU A 1 643 ? 32.527 -20.214 13.764 1.00 23.27 643 GLU A N 1
ATOM 5150 C CA . GLU A 1 643 ? 32.551 -21.166 14.868 1.00 25.45 643 GLU A CA 1
ATOM 5151 C C . GLU A 1 643 ? 33.766 -21.102 15.808 1.00 25.26 643 GLU A C 1
ATOM 5152 O O . GLU A 1 643 ? 33.626 -21.239 17.019 1.00 24.50 643 GLU A O 1
ATOM 5158 N N . GLU A 1 644 ? 34.951 -20.882 15.252 1.00 25.87 644 GLU A N 1
ATOM 5159 C CA . GLU A 1 644 ? 36.173 -20.849 16.053 1.00 25.25 644 GLU A CA 1
ATOM 5160 C C . GLU A 1 644 ? 36.276 -19.739 17.100 1.00 24.08 644 GLU A C 1
ATOM 5161 O O . GLU A 1 644 ? 37.076 -19.838 18.028 1.00 23.07 644 GLU A O 1
ATOM 5167 N N . LEU A 1 645 ? 35.477 -18.684 16.957 1.00 23.14 645 LEU A N 1
ATOM 5168 C CA . LEU A 1 645 ? 35.524 -17.573 17.905 1.00 19.98 645 LEU A CA 1
ATOM 5169 C C . LEU A 1 645 ? 34.616 -17.749 19.119 1.00 19.43 645 LEU A C 1
ATOM 5170 O O . LEU A 1 645 ? 34.780 -17.056 20.115 1.00 19.37 645 LEU A O 1
ATOM 5175 N N . ILE A 1 646 ? 33.674 -18.684 19.041 1.00 20.84 646 ILE A N 1
ATOM 5176 C CA . ILE A 1 646 ? 32.721 -18.923 20.126 1.00 21.79 646 ILE A CA 1
ATOM 5177 C C . ILE A 1 646 ? 33.306 -18.917 21.547 1.00 23.40 646 ILE A C 1
ATOM 5178 O O . ILE A 1 646 ? 32.729 -18.312 22.449 1.00 22.64 646 ILE A O 1
ATOM 5183 N N . PRO A 1 647 ? 34.456 -19.583 21.764 1.00 23.44 647 PRO A N 1
ATOM 5184 C CA . PRO A 1 647 ? 35.071 -19.618 23.100 1.00 23.35 647 PRO A CA 1
ATOM 5185 C C . PRO A 1 647 ? 35.430 -18.260 23.705 1.00 23.60 647 PRO A C 1
ATOM 5186 O O . PRO A 1 647 ? 35.555 -18.142 24.921 1.00 23.34 647 PRO A O 1
ATOM 5190 N N . LEU A 1 648 ? 35.592 -17.237 22.870 1.00 21.44 648 LEU A N 1
ATOM 5191 C CA . LEU A 1 648 ? 35.975 -15.916 23.367 1.00 21.48 648 LEU A CA 1
ATOM 5192 C C . LEU A 1 648 ? 34.816 -14.973 23.671 1.00 20.93 648 LEU A C 1
ATOM 5193 O O . LEU A 1 648 ? 34.995 -13.971 24.360 1.00 19.58 648 LEU A O 1
ATOM 5198 N N . MET A 1 649 ? 33.630 -15.301 23.169 1.00 22.91 649 MET A N 1
ATOM 5199 C CA . MET A 1 649 ? 32.472 -14.434 23.346 1.00 24.65 649 MET A CA 1
ATOM 5200 C C . MET A 1 649 ? 31.935 -14.274 24.768 1.00 26.03 649 MET A C 1
ATOM 5201 O O . MET A 1 649 ? 31.039 -13.472 24.993 1.00 24.14 649 MET A O 1
ATOM 5206 N N . GLN A 1 650 ? 32.476 -15.027 25.725 1.00 28.48 650 GLN A N 1
ATOM 5207 C CA . GLN A 1 650 ? 32.025 -14.909 27.108 1.00 30.37 650 GLN A CA 1
ATOM 5208 C C . GLN A 1 650 ? 32.803 -13.787 27.774 1.00 30.08 650 GLN A C 1
ATOM 5209 O O . GLN A 1 650 ? 32.530 -13.432 28.917 1.00 31.80 650 GLN A O 1
ATOM 5215 N N . LEU A 1 651 ? 33.772 -13.228 27.053 1.00 29.28 651 LEU A N 1
ATOM 5216 C CA . LEU A 1 651 ? 34.603 -12.145 27.582 1.00 29.44 651 LEU A CA 1
ATOM 5217 C C . LEU A 1 651 ? 33.928 -10.779 27.550 1.00 29.08 651 LEU A C 1
ATOM 5218 O O . LEU A 1 651 ? 33.204 -10.450 26.612 1.00 27.65 651 LEU A O 1
ATOM 5223 N N . PRO A 1 652 ? 34.163 -9.962 28.589 1.00 28.90 652 PRO A N 1
ATOM 5224 C CA . PRO A 1 652 ? 33.589 -8.619 28.699 1.00 28.93 652 PRO A CA 1
ATOM 5225 C C . PRO A 1 652 ? 34.076 -7.723 27.569 1.00 28.80 652 PRO A C 1
ATOM 5226 O O . PRO A 1 652 ? 35.242 -7.792 27.183 1.00 29.53 652 PRO A O 1
ATOM 5230 N N . LEU A 1 653 ? 33.181 -6.895 27.040 1.00 27.38 653 LEU A N 1
ATOM 5231 C CA . LEU A 1 653 ? 33.524 -5.949 25.983 1.00 27.95 653 LEU A CA 1
ATOM 5232 C C . LEU A 1 653 ? 34.177 -6.538 24.745 1.00 25.46 653 LEU A C 1
ATOM 5233 O O . LEU A 1 653 ? 34.870 -5.835 24.002 1.00 24.98 653 LEU A O 1
ATOM 5238 N N . VAL A 1 654 ? 33.974 -7.829 24.530 1.00 25.50 654 VAL A N 1
ATOM 5239 C CA . VAL A 1 654 ? 34.552 -8.492 23.373 1.00 24.48 654 VAL A CA 1
ATOM 5240 C C . VAL A 1 654 ? 33.458 -8.885 22.388 1.00 24.46 654 VAL A C 1
ATOM 5241 O O . VAL A 1 654 ? 32.622 -9.736 22.676 1.00 25.82 654 VAL A O 1
ATOM 5245 N N . GLY A 1 655 ? 33.458 -8.227 21.233 1.00 24.76 655 GLY A N 1
ATOM 5246 C CA . GLY A 1 655 ? 32.485 -8.528 20.202 1.00 22.65 655 GLY A CA 1
ATOM 5247 C C . GLY A 1 655 ? 33.195 -9.220 19.059 1.00 22.63 655 GLY A C 1
ATOM 5248 O O . GLY A 1 655 ? 34.380 -9.546 19.172 1.00 22.01 655 GLY A O 1
ATOM 5249 N N . ARG A 1 656 ? 32.480 -9.428 17.955 1.00 21.85 656 ARG A N 1
ATOM 5250 C CA . ARG A 1 656 ? 33.026 -10.091 16.776 1.00 19.78 656 ARG A CA 1
ATOM 5251 C C . ARG A 1 656 ? 34.362 -9.504 16.317 1.00 20.07 656 ARG A C 1
ATOM 5252 O O . ARG A 1 656 ? 35.262 -10.236 15.902 1.00 19.94 656 ARG A O 1
ATOM 5260 N N . ARG A 1 657 ? 34.503 -8.188 16.401 1.00 20.39 657 ARG A N 1
ATOM 5261 C CA . ARG A 1 657 ? 35.734 -7.552 15.961 1.00 21.84 657 ARG A CA 1
ATOM 5262 C C . ARG A 1 657 ? 36.897 -7.854 16.904 1.00 22.49 657 ARG A C 1
ATOM 5263 O O . ARG A 1 657 ? 37.996 -8.226 16.472 1.00 21.73 657 ARG A O 1
ATOM 5271 N N . ARG A 1 658 ? 36.662 -7.677 18.195 1.00 21.77 658 ARG A N 1
ATOM 5272 C CA . ARG A 1 658 ? 37.709 -7.929 19.160 1.00 22.28 658 ARG A CA 1
ATOM 5273 C C . ARG A 1 658 ? 38.042 -9.412 19.257 1.00 21.89 658 ARG A C 1
ATOM 5274 O O . ARG A 1 658 ? 39.206 -9.767 19.360 1.00 22.05 658 ARG A O 1
ATOM 5282 N N . ALA A 1 659 ? 37.036 -10.280 19.202 1.00 20.93 659 ALA A N 1
ATOM 5283 C CA . ALA A 1 659 ? 37.303 -11.714 19.266 1.00 21.15 659 ALA A CA 1
ATOM 5284 C C . ALA A 1 659 ? 38.265 -12.107 18.142 1.00 22.08 659 ALA A C 1
ATOM 5285 O O . ALA A 1 659 ? 39.189 -12.902 18.338 1.00 22.28 659 ALA A O 1
ATOM 5287 N N . ARG A 1 660 ? 38.037 -11.535 16.965 1.00 21.77 660 ARG A N 1
ATOM 5288 C CA . ARG A 1 660 ? 38.854 -11.801 15.788 1.00 21.32 660 ARG A CA 1
ATOM 5289 C C . ARG A 1 660 ? 40.307 -11.355 15.973 1.00 21.16 660 ARG A C 1
ATOM 5290 O O . ARG A 1 660 ? 41.243 -12.085 15.638 1.00 19.39 660 ARG A O 1
ATOM 5298 N N . ALA A 1 661 ? 40.485 -10.143 16.491 1.00 20.67 661 ALA A N 1
ATOM 5299 C CA . ALA A 1 661 ? 41.814 -9.595 16.721 1.00 21.67 661 ALA A CA 1
ATOM 5300 C C . ALA A 1 661 ? 42.550 -10.416 17.785 1.00 20.68 661 ALA A C 1
ATOM 5301 O O . ALA A 1 661 ? 43.760 -10.602 17.716 1.00 21.49 661 ALA A O 1
ATOM 5303 N N . LEU A 1 662 ? 41.809 -10.907 18.769 1.00 20.54 662 LEU A N 1
ATOM 5304 C CA . LEU A 1 662 ? 42.402 -11.719 19.822 1.00 21.37 662 LEU A CA 1
ATOM 5305 C C . LEU A 1 662 ? 42.824 -13.068 19.274 1.00 21.05 662 LEU A C 1
ATOM 5306 O O . LEU A 1 662 ? 43.949 -13.509 19.480 1.00 20.56 662 LEU A O 1
ATOM 5311 N N . TYR A 1 663 ? 41.910 -13.711 18.564 1.00 20.31 663 TYR A N 1
ATOM 5312 C CA . TYR A 1 663 ? 42.169 -15.022 17.992 1.00 21.11 663 TYR A CA 1
ATOM 5313 C C . TYR A 1 663 ? 43.368 -15.002 17.050 1.00 21.35 663 TYR A C 1
ATOM 5314 O O . TYR A 1 663 ? 44.245 -15.860 17.138 1.00 21.09 663 TYR A O 1
ATOM 5323 N N . ASN A 1 664 ? 43.395 -14.020 16.155 1.00 21.29 664 ASN A N 1
ATOM 5324 C CA . ASN A 1 664 ? 44.472 -13.890 15.179 1.00 24.09 664 ASN A CA 1
ATOM 5325 C C . ASN A 1 664 ? 45.831 -13.522 15.764 1.00 23.37 664 ASN A C 1
ATOM 5326 O O . ASN A 1 664 ? 46.841 -13.564 15.069 1.00 22.66 664 ASN A O 1
ATOM 5331 N N . SER A 1 665 ? 45.854 -13.157 17.039 1.00 25.70 665 SER A N 1
ATOM 5332 C CA . SER A 1 665 ? 47.104 -12.815 17.701 1.00 25.88 665 SER A CA 1
ATOM 5333 C C . SER A 1 665 ? 47.528 -13.944 18.641 1.00 25.36 665 SER A C 1
ATOM 5334 O O . SER A 1 665 ? 48.462 -13.787 19.426 1.00 24.81 665 SER A O 1
ATOM 5337 N N . GLY A 1 666 ? 46.829 -15.074 18.570 1.00 25.43 666 GLY A N 1
ATOM 5338 C CA . GLY A 1 666 ? 47.186 -16.213 19.398 1.00 24.62 666 GLY A CA 1
ATOM 5339 C C . GLY A 1 666 ? 46.376 -16.474 20.652 1.00 25.45 666 GLY A C 1
ATOM 5340 O O . GLY A 1 666 ? 46.620 -17.460 21.342 1.00 25.68 666 GLY A O 1
ATOM 5341 N N . PHE A 1 667 ? 45.429 -15.598 20.973 1.00 25.71 667 PHE A N 1
ATOM 5342 C CA . PHE A 1 667 ? 44.601 -15.804 22.157 1.00 26.55 667 PHE A CA 1
ATOM 5343 C C . PHE A 1 667 ? 43.270 -16.371 21.663 1.00 28.49 667 PHE A C 1
ATOM 5344 O O . PHE A 1 667 ? 42.329 -15.644 21.321 1.00 28.10 667 PHE A O 1
ATOM 5352 N N . ARG A 1 668 ? 43.225 -17.698 21.608 1.00 29.29 668 ARG A N 1
ATOM 5353 C CA . ARG A 1 668 ? 42.076 -18.423 21.096 1.00 28.60 668 ARG A CA 1
ATOM 5354 C C . ARG A 1 668 ? 41.138 -18.971 22.142 1.00 29.19 668 ARG A C 1
ATOM 5355 O O . ARG A 1 668 ? 39.981 -19.271 21.840 1.00 28.12 668 ARG A O 1
ATOM 5363 N N . SER A 1 669 ? 41.634 -19.137 23.361 1.00 28.82 669 SER A N 1
ATOM 5364 C CA . SER A 1 669 ? 40.800 -19.673 24.426 1.00 30.92 669 SER A CA 1
ATOM 5365 C C . SER A 1 669 ? 40.908 -18.788 25.638 1.00 30.84 669 SER A C 1
ATOM 5366 O O . SER A 1 669 ? 41.763 -17.914 25.698 1.00 29.79 669 SER A O 1
ATOM 5369 N N . ILE A 1 670 ? 40.029 -19.022 26.603 1.00 31.96 670 ILE A N 1
ATOM 5370 C CA . ILE A 1 670 ? 40.046 -18.269 27.845 1.00 33.21 670 ILE A CA 1
ATOM 5371 C C . ILE A 1 670 ? 41.351 -18.627 28.564 1.00 32.79 670 ILE A C 1
ATOM 5372 O O . ILE A 1 670 ? 41.840 -17.863 29.393 1.00 33.52 670 ILE A O 1
ATOM 5377 N N . GLU A 1 671 ? 41.912 -19.789 28.236 1.00 33.69 671 GLU A N 1
ATOM 5378 C CA . GLU A 1 671 ? 43.157 -20.247 28.857 1.00 34.84 671 GLU A CA 1
ATOM 5379 C C . GLU A 1 671 ? 44.341 -19.419 28.348 1.00 33.67 671 GLU A C 1
ATOM 5380 O O . GLU A 1 671 ? 45.205 -19.020 29.119 1.00 33.59 671 GLU A O 1
ATOM 5386 N N . ASP A 1 672 ? 44.386 -19.168 27.046 1.00 32.31 672 ASP A N 1
ATOM 5387 C CA . ASP A 1 672 ? 45.471 -18.374 26.484 1.00 32.97 672 ASP A CA 1
ATOM 5388 C C . ASP A 1 672 ? 45.468 -16.974 27.092 1.00 33.21 672 ASP A C 1
ATOM 5389 O O . ASP A 1 672 ? 46.516 -16.427 27.423 1.00 31.46 672 ASP A O 1
ATOM 5394 N N . ILE A 1 673 ? 44.271 -16.405 27.219 1.00 34.51 673 ILE A N 1
ATOM 5395 C CA . ILE A 1 673 ? 44.061 -15.068 27.770 1.00 35.94 673 ILE A CA 1
ATOM 5396 C C . ILE A 1 673 ? 44.349 -15.022 29.266 1.00 37.81 673 ILE A C 1
ATOM 5397 O O . ILE A 1 673 ? 44.731 -13.986 29.812 1.00 39.48 673 ILE A O 1
ATOM 5402 N N . SER A 1 674 ? 44.159 -16.161 29.918 1.00 39.03 674 SER A N 1
ATOM 5403 C CA . SER A 1 674 ? 44.362 -16.307 31.355 1.00 39.03 674 SER A CA 1
ATOM 5404 C C . SER A 1 674 ? 45.828 -16.182 31.800 1.00 39.55 674 SER A C 1
ATOM 5405 O O . SER A 1 674 ? 46.124 -15.674 32.887 1.00 38.71 674 SER A O 1
ATOM 5408 N N . GLN A 1 675 ? 46.741 -16.655 30.959 1.00 39.93 675 GLN A N 1
ATOM 5409 C CA . GLN A 1 675 ? 48.165 -16.615 31.273 1.00 41.47 675 GLN A CA 1
ATOM 5410 C C . GLN A 1 675 ? 48.905 -15.480 30.558 1.00 40.57 675 GLN A C 1
ATOM 5411 O O . GLN A 1 675 ? 50.138 -15.480 30.475 1.00 40.83 675 GLN A O 1
ATOM 5417 N N . ALA A 1 676 ? 48.156 -14.502 30.057 1.00 39.45 676 ALA A N 1
ATOM 5418 C CA . ALA A 1 676 ? 48.762 -13.384 29.336 1.00 37.91 676 ALA A CA 1
ATOM 5419 C C . ALA A 1 676 ? 49.129 -12.190 30.212 1.00 36.77 676 ALA A C 1
ATOM 5420 O O . ALA A 1 676 ? 48.493 -11.929 31.237 1.00 35.00 676 ALA A O 1
ATOM 5422 N N . ARG A 1 677 ? 50.177 -11.483 29.795 1.00 37.73 677 ARG A N 1
ATOM 5423 C CA . ARG A 1 677 ? 50.637 -10.271 30.475 1.00 37.98 677 ARG A CA 1
ATOM 5424 C C . ARG A 1 677 ? 49.801 -9.172 29.845 1.00 36.38 677 ARG A C 1
ATOM 5425 O O . ARG A 1 677 ? 49.582 -9.181 28.636 1.00 35.27 677 ARG A O 1
ATOM 5433 N N . PRO A 1 678 ? 49.328 -8.207 30.643 1.00 35.62 678 PRO A N 1
ATOM 5434 C CA . PRO A 1 678 ? 48.519 -7.136 30.054 1.00 34.60 678 PRO A CA 1
ATOM 5435 C C . PRO A 1 678 ? 49.133 -6.527 28.793 1.00 33.92 678 PRO A C 1
ATOM 5436 O O . PRO A 1 678 ? 48.424 -6.226 27.831 1.00 32.92 678 PRO A O 1
ATOM 5440 N N . GLU A 1 679 ? 50.449 -6.371 28.781 1.00 33.53 679 GLU A N 1
ATOM 5441 C CA . GLU A 1 679 ? 51.111 -5.793 27.619 1.00 34.30 679 GLU A CA 1
ATOM 5442 C C . GLU A 1 679 ? 50.871 -6.621 26.365 1.00 33.73 679 GLU A C 1
ATOM 5443 O O . GLU A 1 679 ? 50.862 -6.089 25.250 1.00 33.23 679 GLU A O 1
ATOM 5449 N N . GLU A 1 680 ? 50.671 -7.922 26.550 1.00 32.33 680 GLU A N 1
ATOM 5450 C CA . GLU A 1 680 ? 50.434 -8.829 25.432 1.00 31.24 680 GLU A CA 1
ATOM 5451 C C . GLU A 1 680 ? 49.102 -8.552 24.740 1.00 30.49 680 GLU A C 1
ATOM 5452 O O . GLU A 1 680 ? 48.974 -8.729 23.529 1.00 30.07 680 GLU A O 1
ATOM 5458 N N . LEU A 1 681 ? 48.107 -8.129 25.511 1.00 29.82 681 LEU A N 1
ATOM 5459 C CA . LEU A 1 681 ? 46.802 -7.829 24.937 1.00 29.37 681 LEU A CA 1
ATOM 5460 C C . LEU A 1 681 ? 46.795 -6.404 24.398 1.00 28.49 681 LEU A C 1
ATOM 5461 O O . LEU A 1 681 ? 46.175 -6.123 23.382 1.00 28.53 681 LEU A O 1
ATOM 5466 N N . LEU A 1 682 ? 47.503 -5.507 25.074 1.00 28.39 682 LEU A N 1
ATOM 5467 C CA . LEU A 1 682 ? 47.565 -4.114 24.645 1.00 27.88 682 LEU A CA 1
ATOM 5468 C C . LEU A 1 682 ? 48.236 -3.913 23.282 1.00 27.89 682 LEU A C 1
ATOM 5469 O O . LEU A 1 682 ? 47.955 -2.938 22.584 1.00 26.80 682 LEU A O 1
ATOM 5474 N N . LYS A 1 683 ? 49.109 -4.831 22.888 1.00 27.60 683 LYS A N 1
ATOM 5475 C CA . LYS A 1 683 ? 49.762 -4.699 21.589 1.00 30.11 683 LYS A CA 1
ATOM 5476 C C . LYS A 1 683 ? 48.762 -4.973 20.472 1.00 30.46 683 LYS A C 1
ATOM 5477 O O . LYS A 1 683 ? 48.934 -4.521 19.338 1.00 31.58 683 LYS A O 1
ATOM 5483 N N . ILE A 1 684 ? 47.707 -5.706 20.796 1.00 31.07 684 ILE A N 1
ATOM 5484 C CA . ILE A 1 684 ? 46.710 -6.063 19.797 1.00 33.04 684 ILE A CA 1
ATOM 5485 C C . ILE A 1 684 ? 45.858 -4.885 19.327 1.00 35.60 684 ILE A C 1
ATOM 5486 O O . ILE A 1 684 ? 45.166 -4.225 20.121 1.00 35.04 684 ILE A O 1
ATOM 5491 N N . GLU A 1 685 ? 45.927 -4.617 18.023 1.00 37.20 685 GLU A N 1
ATOM 5492 C CA . GLU A 1 685 ? 45.185 -3.517 17.419 1.00 38.64 685 GLU A CA 1
ATOM 5493 C C . GLU A 1 685 ? 43.699 -3.799 17.536 1.00 38.73 685 GLU A C 1
ATOM 5494 O O . GLU A 1 685 ? 43.176 -4.675 16.855 1.00 40.56 685 GLU A O 1
ATOM 5496 N N . GLY A 1 686 ? 43.018 -3.055 18.400 1.00 38.59 686 GLY A N 1
ATOM 5497 C CA . GLY A 1 686 ? 41.593 -3.264 18.577 1.00 37.48 686 GLY A CA 1
ATOM 5498 C C . GLY A 1 686 ? 41.249 -3.384 20.046 1.00 37.83 686 GLY A C 1
ATOM 5499 O O . GLY A 1 686 ? 40.131 -3.060 20.466 1.00 37.55 686 GLY A O 1
ATOM 5500 N N . ILE A 1 687 ? 42.213 -3.852 20.832 1.00 36.45 687 ILE A N 1
ATOM 5501 C CA . ILE A 1 687 ? 42.006 -4.007 22.263 1.00 36.73 687 ILE A CA 1
ATOM 5502 C C . ILE A 1 687 ? 42.638 -2.829 22.991 1.00 37.18 687 ILE A C 1
ATOM 5503 O O . ILE A 1 687 ? 43.837 -2.576 22.873 1.00 39.06 687 ILE A O 1
ATOM 5508 N N . GLY A 1 688 ? 41.820 -2.103 23.736 1.00 36.71 688 GLY A N 1
ATOM 5509 C CA . GLY A 1 688 ? 42.319 -0.959 24.468 1.00 35.67 688 GLY A CA 1
ATOM 5510 C C . GLY A 1 688 ? 42.351 -1.258 25.946 1.00 35.20 688 GLY A C 1
ATOM 5511 O O . GLY A 1 688 ? 41.962 -2.343 26.376 1.00 35.93 688 GLY A O 1
ATOM 5512 N N . VAL A 1 689 ? 42.808 -0.283 26.718 1.00 35.39 689 VAL A N 1
ATOM 5513 C CA . VAL A 1 689 ? 42.937 -0.405 28.166 1.00 36.02 689 VAL A CA 1
ATOM 5514 C C . VAL A 1 689 ? 41.672 -0.886 28.879 1.00 36.13 689 VAL A C 1
ATOM 5515 O O . VAL A 1 689 ? 41.717 -1.854 29.639 1.00 35.42 689 VAL A O 1
ATOM 5519 N N . LYS A 1 690 ? 40.555 -0.199 28.641 1.00 36.84 690 LYS A N 1
ATOM 5520 C CA . LYS A 1 690 ? 39.283 -0.545 29.269 1.00 35.89 690 LYS A CA 1
ATOM 5521 C C . LYS A 1 690 ? 38.899 -1.989 28.972 1.00 34.60 690 LYS A C 1
ATOM 5522 O O . LYS A 1 690 ? 38.238 -2.638 29.775 1.00 35.53 690 LYS A O 1
ATOM 5524 N N . THR A 1 691 ? 39.313 -2.493 27.817 1.00 33.41 691 THR A N 1
ATOM 5525 C CA . THR A 1 691 ? 39.006 -3.874 27.458 1.00 32.57 691 THR A CA 1
ATOM 5526 C C . THR A 1 691 ? 39.878 -4.862 28.249 1.00 31.16 691 THR A C 1
ATOM 5527 O O . THR A 1 691 ? 39.376 -5.854 28.792 1.00 29.64 691 THR A O 1
ATOM 5531 N N . VAL A 1 692 ? 41.178 -4.590 28.312 1.00 29.87 692 VAL A N 1
ATOM 5532 C CA . VAL A 1 692 ? 42.100 -5.450 29.058 1.00 30.10 692 VAL A CA 1
ATOM 5533 C C . VAL A 1 692 ? 41.731 -5.421 30.537 1.00 30.35 692 VAL A C 1
ATOM 5534 O O . VAL A 1 692 ? 41.807 -6.442 31.230 1.00 28.88 692 VAL A O 1
ATOM 5538 N N . GLU A 1 693 ? 41.330 -4.243 31.012 1.00 31.00 693 GLU A N 1
ATOM 5539 C CA . GLU A 1 693 ? 40.934 -4.072 32.405 1.00 32.60 693 GLU A CA 1
ATOM 5540 C C . GLU A 1 693 ? 39.740 -4.958 32.724 1.00 31.42 693 GLU A C 1
ATOM 5541 O O . GLU A 1 693 ? 39.720 -5.642 33.748 1.00 32.20 693 GLU A O 1
ATOM 5547 N N . ALA A 1 694 ? 38.742 -4.932 31.845 1.00 31.12 694 ALA A N 1
ATOM 5548 C CA . ALA A 1 694 ? 37.528 -5.722 32.039 1.00 31.11 694 ALA A CA 1
ATOM 5549 C C . ALA A 1 694 ? 37.812 -7.204 31.909 1.00 29.98 694 ALA A C 1
ATOM 5550 O O . ALA A 1 694 ? 37.219 -8.026 32.616 1.00 30.81 694 ALA A O 1
ATOM 5552 N N . ILE A 1 695 ? 38.720 -7.542 30.996 1.00 28.77 695 ILE A N 1
ATOM 5553 C CA . ILE A 1 695 ? 39.093 -8.928 30.778 1.00 27.65 695 ILE A CA 1
ATOM 5554 C C . ILE A 1 695 ? 39.862 -9.448 31.979 1.00 29.14 695 ILE A C 1
ATOM 5555 O O . ILE A 1 695 ? 39.569 -10.530 32.494 1.00 27.13 695 ILE A O 1
ATOM 5560 N N . PHE A 1 696 ? 40.837 -8.671 32.439 1.00 30.50 696 PHE A N 1
ATOM 5561 C CA . PHE A 1 696 ? 41.620 -9.101 33.581 1.00 32.47 696 PHE A CA 1
ATOM 5562 C C . PHE A 1 696 ? 40.788 -9.137 34.841 1.00 33.53 696 PHE A C 1
ATOM 5563 O O . PHE A 1 696 ? 41.040 -9.964 35.724 1.00 33.07 696 PHE A O 1
ATOM 5571 N N . LYS A 1 697 ? 39.795 -8.254 34.929 1.00 33.93 697 LYS A N 1
ATOM 5572 C CA . LYS A 1 697 ? 38.915 -8.264 36.091 1.00 35.65 697 LYS A CA 1
ATOM 5573 C C . LYS A 1 697 ? 38.073 -9.537 36.028 1.00 35.89 697 LYS A C 1
ATOM 5574 O O . LYS A 1 697 ? 37.987 -10.294 36.996 1.00 35.33 697 LYS A O 1
ATOM 5580 N N . PHE A 1 698 ? 37.450 -9.762 34.875 1.00 36.52 698 PHE A N 1
ATOM 5581 C CA . PHE A 1 698 ? 36.604 -10.935 34.657 1.00 36.80 698 PHE A CA 1
ATOM 5582 C C . PHE A 1 698 ? 37.318 -12.223 35.040 1.00 37.62 698 PHE A C 1
ATOM 5583 O O . PHE A 1 698 ? 36.731 -13.121 35.657 1.00 37.12 698 PHE A O 1
ATOM 5591 N N . LEU A 1 699 ? 38.592 -12.301 34.669 1.00 37.91 699 LEU A N 1
ATOM 5592 C CA . LEU A 1 699 ? 39.405 -13.479 34.939 1.00 38.18 699 LEU A CA 1
ATOM 5593 C C . LEU A 1 699 ? 39.980 -13.481 36.349 1.00 38.51 699 LEU A C 1
ATOM 5594 O O . LEU A 1 699 ? 40.524 -14.491 36.800 1.00 37.07 699 LEU A O 1
ATOM 5599 N N . GLY A 1 700 ? 39.851 -12.356 37.046 1.00 38.55 700 GLY A N 1
ATOM 5600 C CA . GLY A 1 700 ? 40.386 -12.264 38.394 1.00 39.75 700 GLY A CA 1
ATOM 5601 C C . GLY A 1 700 ? 41.538 -11.274 38.488 1.00 40.93 700 GLY A C 1
ATOM 5602 O O . GLY A 1 700 ? 41.370 -10.247 39.177 1.00 42.74 700 GLY A O 1
#

Nearest PDB structures (foldseek):
  2zj8-assembly1_A  TM=1.001E+00  e=0.000E+00  Pyrococcus furiosus
  2zj5-assembly1_A  TM=9.862E-01  e=2.524E-103  Pyrococcus furiosus
  2va8-assembly2_B  TM=9.166E-01  e=1.155E-55  Saccharolobus solfataricus
  2p6r-assembly1_A  TM=9.093E-01  e=1.678E-52  Archaeoglobus fulgidus
  7z52-assembly1_B  TM=7.740E-01  e=3.010E-26  Homo sapiens

B-factor: mean 27.98, std 7.61, range [6.12, 57.67]

InterPro domains:
  IPR001650 Helicase, C-terminal domain-like [PF00271] (286-372)
  IPR001650 Helicase, C-terminal domain-like [PS51194] (229-422)
  IPR001650 Helicase, C-terminal domain-like [SM00490] (287-373)
  IPR003583 Helix-hairpin-helix DNA-binding motif, class 1 [SM00278] (646-665)
  IPR003583 Helix-hairpin-helix DNA-binding motif, class 1 [SM00278] (679-698)
  IPR011545 DEAD/DEAH-box helicase domain [PF00270] (26-184)
  IPR014001 Helicase superfamily 1/2, ATP-binding domain [PS51192] (33-197)
  IPR014001 Helicase superfamily 1/2, ATP-binding domain [SM00487] (20-204)
  IPR022965 ATP-dependent DNA helicase Hel308 [MF_00442] (9-701)
  IPR027417 P-loop containing nucleoside triphosphate hydrolase [G3DSA:3.40.50.300] (8-200)
  IPR027417 P-loop containing nucleoside triphosphate hydrolase [G3DSA:3.40.50.300] (201-398)
  IPR027417 P-loop containing nucleoside triphosphate hydrolase [SSF52540] (3-191)
  IPR027417 P-loop containing nucleoside triphosphate hydrolase [SSF52540] (196-391)
  IPR036390 Winged helix DNA-binding domain superfamily [SSF46785] (404-491)
  IPR048772 ATP-dependent DNA helicase Hel308-like, domain 4 [PF21280] (513-640)
  IPR050474 Helicase Hel308/SKI2-like [PTHR47961] (4-684)
  IPR060101 SAM-like helix-hairpin-helix tandem [PF14520] (648-699)

Sequence (700 aa):
MRVDELRVDERIKSTLKERGIESFYPPQAEALKSGILEGKNALISIPTASGKTLIAEIAMVHRILTQGGKAVYIVPLKALAEEKFQEFQDWEKIGLRVAMATGDYDSKDEWLGKYDIIIATAEKFDSLLRHGSSWIKDVKILVADEIHLIGSRDRGATLEVILAHMLGKAQIIGLSATIGNPEELAEWLNAELIVSDWRPVKLRRGVFYQGFVTWEDGSIDRFSSWEELVYDAIRKKKGALIFVNMRRKAERVALELSKKVKSLLTKPEIRALNELADSLEENPTNEKLAKAIRGGVAFHHAGLGRDERVLVEENFRKGIIKAVVATPTLSAGINTPAFRVIIRDIWRYSDFGMERIPIIEVHQMLGRAGRPKYDEVGEGIIVSTSDDPREVMNHYIFGKPEKLFSQLSNESNLRSQVLALIATFGYSTVEEILKFISNTFYAYQRKDTYSLEEKIRNILYFLLENEFIEISLEDKIRPLSLGIRTAKLYIDPYTAKMFKDKMEEVVKDPNPIGIFHLISLTPDITPFNYSKREFERLEEEYYEFKDRLYFDDPYISGYDPYLERKFFRAFKTALVLLAWINEVPEGEIVEKYSVEPGDIYRIVETAEWLVYSLKEIAKVLGAYEIVDYLETLRVRVKYGIREELIPLMQLPLVGRRRARALYNSGFRSIEDISQARPEELLKIEGIGVKTVEAIFKFLG

Secondary structure (DSSP, 8-state):
-BGGG--S-HHHHHHHHHTT--B--HHHHHHHTTTGGGT-EEEEE--GGG-HHHHHHHHHHHHHHHH-SEEEEE-SSGGGHHHHHHHTGGGGGGT--EEEE-S-SS---GGGGG-SEEEE-HHHHHHHHHHT-TTGGGEEEEEEETGGGGG-TTTHHHHHHHHHHHBTTBEEEEEE---S-HHHHHHHTTEEEEE----SSEEEEEEEETTEEEETTS-EEE-SSTTHHHHHHHHTT--EEEE-S-HHHHHHHHHHHHHHHGGGS-HHHHHHHHHHHHTS-S-HHHHHHHHHHTTTEEEE-TTS-HHHHHHHHHHHHTTSS-EEEE-STTGGG----BSEEEE--SEE--SSS-EEPPHHHHHHHHTTB--TTT-SEEEEEEE-SSS-HHHHIIIIIISPPPPP---TT-HHHHHHHHHHHHHHS---SHHHHHHHHHTSHHHHH-S--HHHHHHHHHHHHHHHHTTSEEE-TTS-EEE-HHHHHHHHHT--HHHHHHHHHHHHHHHHS--HHHHHHHHHTSTT-------HHHHHHHHHHHHHHGGG-SS--TTSS---HHHHHHHHHHHHHHHHHHHHHTT--HHHHHHHHT--HHHHHHHHHHHHHHHHHHHHHHHHHT-GGGHHHHHHHHHHHHHT--GGGGGGTTSTT--HHHHHHHHTTT--SHHHHHT--HHHHHTSTT--HHHHHHHHHHH-

Foldseek 3Di:
DFLVVQPFDVVLSVLCVVVVGTDADPLLVCLSPQCLLVFFAEERAEFVQRDPPSSVLRSQLRQCVVVNFAEEEADADLLCQVVVQVVNVCVVVVPAAEDEFEDDLLDLCLVCLVGHYYYYHLLSVLSNVLVVNVRPLRYAEYEAEQLLCLLPQPCNQSSLQVLLVCQVSHHYYYYHYFADCQPLVCVLSSHDYRHDHDHLAAEWEWADEQQWTQTLVGDIDGDNDPLSVQVVQVLVLWAEEEEDADDVVQLVVLQVSLVVQQVSDDPVLLVVLQVLLVPFPDFDVSPSQSNSSSSLGGEAELLAAPVVNQSVLVCCQVSSRRYYYYYDPVCVVNLAATLEYEYADQWYADDVGIDGNFLRVLVSRSSSFAGNVPHNYHYYYYYDYPDDRVVCCCPNVVDHGYHRARNNLNLQVVLLVLLSCQQRVPAKDLVVVVVSVCSTSNVSVDPDDVVSSVSSVVSLVVCDVLQQWHQDPVRIIHGDPLSNLCNSLSFGVVLLSLLVVLVVVCLVQVDQLQLQLSLLLGPQDPFFADDPVCVVVLVVVCVVCLVRHSDRDQQPPHDPVVSNRSNSSSNLRSVLLVQLLVLPDPNVSCPPSVGGNSRLVRSLSSSLSVLVSSLSSCVSVPVVVCNVVSVQSSQSSNQSYYSQLSQVVVAPPAGRVNSVLCVVLPNRHLVSLLPDDLVSSCVGDPAHDVRSVRRVVVSD

CATH classification: 3.40.50.300 (+3 more: 3.40.50.300, 1.10.3380.30, 1.10.150.20)

GO terms:
  GO:0043138 3'-5' DNA helicase activity (F, IDA)
  GO:0016887 ATP hydrolysis activity (F, EXP)

Organism: Pyrococcus furiosus (strain ATCC 43587 / DSM 3638 / JCM 8422 / Vc1) (NCBI:txid186497)

Radius of gyration: 26.63 Å; Cα contacts (8 Å, |Δi|>4): 1262; chains: 1; bounding box: 74×75×65 Å

Solvent-accessible surface area: 30323 Å² total; per-residue (Å²): 47,38,2,89,120,4,80,13,39,104,108,0,28,65,10,0,87,94,75,59,35,108,71,10,75,75,2,6,10,88,0,2,149,26,6,3,18,131,22,114,18,0,0,0,2,1,15,100,32,0,24,14,28,26,1,0,2,0,1,0,0,22,40,8,36,87,98,35,29,14,0,0,0,4,2,21,52,78,56,31,1,55,78,25,44,93,64,0,64,37,0,69,176,33,57,11,104,5,5,70,4,27,22,116,32,28,37,96,13,79,115,0,26,119,40,36,0,0,0,0,4,9,21,0,0,0,1,0,17,6,15,45,3,59,5,21,161,47,5,59,0,0,0,0,16,47,0,9,63,0,20,45,126,115,93,2,0,7,11,0,1,0,0,17,27,2,41,83,138,11,4,1,0,0,0,0,8,59,7,20,8,14,93,47,0,3,98,21,1,120,20,75,57,2,74,23,129,91,49,42,10,62,38,69,58,0,2,13,72,130,13,85,0,46,4,53,100,51,46,90,61,170,27,89,38,23,29,49,0,0,15,26,0,9,136,112,96,53,9,0,0,0,8,5,46,112,63,102,38,0,9,145,10,0,55,81,0,6,126,116,0,94,100,54,18,77,148,92,46,29,55,42,0,47,125,28,2,92,80,12,70,157,23,52,4,5,60,85,0,14,113,1,0,71,4,0,0,0,1,0,0,16,0,0,10,130,99,25,30,38,28,0,25,91,13,12,118,131,33,50,1,40,0,0,0,0,8,72,91,25,11,58,23,3,91,13,38,1,10,7,0,0,0,48,19,6,87,69,74,25,157,118,35,128,69,59,12,41,12,16,55,0,36,68,24,2,11,50,3,3,42,79,169,126,7,164,54,0,19,0,0,0,4,3,90,102,22,86,29,70,76,0,14,91,49,0,7,110,23,166,13,63,120,14,134,12,30,2,29,17,67,51,23,3,52,14,8,1,1,0,4,4,12,30,55,57,50,8,20,25,121,70,0,42,125,18,6,54,96,1,0,14,17,101,48,124,211,60,33,161,85,1,48,103,66,0,92,86,2,9,130,27,0,46,141,23,96,0,2,77,109,30,182,131,123,71,16,102,37,60,75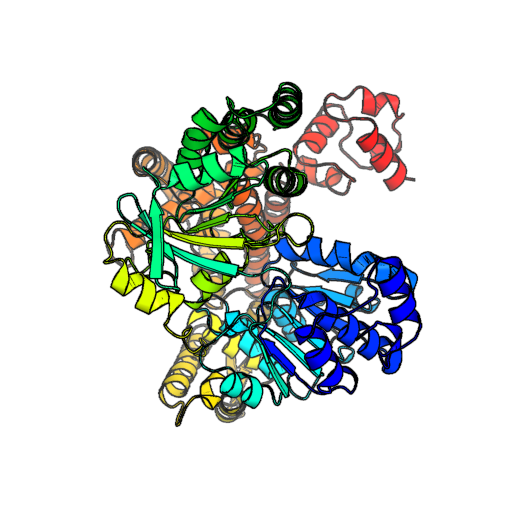,13,0,62,53,0,2,50,0,26,1,9,0,92,0,0,54,16,0,50,76,42,11,58,65,0,44,156,43,44,4,34,7,0,0,0,0,0,0,3,19,7,71,33,19,81,21,7,82,15,49,190,178,21,47,125,129,10,57,98,21,4,138,119,60,75,117,92,15,8,52,64,64,16,81,143,78,28,184,76,117,151,49,45,78,96,10,4,55,0,0,3,0,0,10,1,1,42,5,26,0,50,27,37,72,82,32,103,0,6,121,122,36,44,9,22,10,9,15,2,151,91,0,14,69,26,0,31,43,0,0,51,0,0,22,6,0,0,76,48,69,40,12,149,125,4,25,120,78,0,54,40,5,40,20,40,0,94,71,0,0,105,110,69,0,54,63,0,15,112,7,37,102,12,37,37,144,64,0,55,22,0,42,108,57,45,22,140,38,42,122,43,1,73,132,13,141,49,83,65,0,78,153,14,96,34,9,35,98,70,2,8,113,23,0,62,160,89,59,93